Protein AF-A0A6H9JYS6-F1 (afdb_monomer)

Foldseek 3Di:
DPPPVVVVVVVVVVVPDPPDWDKDDPDDVQEDEMETADQGHEEAYEYAEHDQHAEYAEHYHHNYYYDAHQRYDAHYEEEAAAEEHYQEHEEEYAYEAEYEHAAEYYYAYAYEAEYEYAAEYYEHEHYCAEYEHAAEYEYAYAHLAEYEYNAYEYEAHAHHNAEYEYAAEYEYHYEHAAEYYHNNYEYYYHYDYLHEYEHAAEYEYAYEYAAEYEHENHEYEYAEAYCAEYEYAEEYYEHAEHAAEYYYAAEYYYAHDYLAEYEHQEYEYHAYHAAEYEHAAEHEYAHYYAHEYEYCEYYEHAEYAAEYENEVHEYEYAAEYCAEYEYCEEYEAHHYHVAEYEHNAYEYEHAYEHNAEYEECEYYEHEEHAAEYENEHEEYYYAYEYLAEYEYCEEYYEHAEHAAEYDNNNYEYEYEHEYAAEYEGAAEYEEHYEHAAEYEHNNYEYYEEYEYQHEYEYQEEYAYAYEYAAEYDHNNYEYEDAYEYCAEYEYAAEYYEAYEHAAEYDHNHAEYEEHYHYQAEYEGAAEYEYAEHYAAEYEYAAEYYYAYEYAHEYYHQEYEAHAAYNAEYEHAAEYYHEYEYAAEYYHQEYAYAYDYEAEYEYAEYAEEYEHQEYDYQEYAYEYEHQYYAHEHEYEEEYEHQYAEHQYYQYKYAHQWHAHNPDDPVQRIDGGMGHDRDD

Structure (mmCIF, N/CA/C/O backbone):
data_AF-A0A6H9JYS6-F1
#
_entry.id   AF-A0A6H9JYS6-F1
#
loop_
_atom_site.group_PDB
_atom_site.id
_atom_site.type_symbol
_atom_site.label_atom_id
_atom_site.label_alt_id
_atom_site.label_comp_id
_atom_site.label_asym_id
_atom_site.label_entity_id
_atom_site.label_seq_id
_atom_site.pdbx_PDB_ins_code
_atom_site.Cartn_x
_atom_site.Cartn_y
_atom_site.Cartn_z
_atom_site.occupancy
_atom_site.B_iso_or_equiv
_atom_site.auth_seq_id
_atom_site.auth_comp_id
_atom_site.auth_asym_id
_atom_site.auth_atom_id
_atom_site.pdbx_PDB_model_num
ATOM 1 N N . MET A 1 1 ? 73.577 42.933 -94.708 1.00 50.81 1 MET A N 1
ATOM 2 C CA . MET A 1 1 ? 72.671 42.455 -93.636 1.00 50.81 1 MET A CA 1
ATOM 3 C C . MET A 1 1 ? 71.214 42.881 -93.881 1.00 50.81 1 MET A C 1
ATOM 5 O O . MET A 1 1 ? 70.683 43.684 -93.134 1.00 50.81 1 MET A O 1
ATOM 9 N N . LYS A 1 2 ? 70.558 42.367 -94.936 1.00 46.91 2 LYS A N 1
ATOM 10 C CA . LYS A 1 2 ? 69.102 42.529 -95.194 1.00 46.91 2 LYS A CA 1
ATOM 11 C C . LYS A 1 2 ? 68.465 41.316 -95.919 1.00 46.91 2 LYS A C 1
ATOM 13 O O . LYS A 1 2 ? 67.337 41.405 -96.376 1.00 46.91 2 LYS A O 1
ATOM 18 N N . LYS A 1 3 ? 69.163 40.170 -96.018 1.00 47.25 3 LYS A N 1
ATOM 19 C CA . LYS A 1 3 ? 68.676 38.948 -96.708 1.00 47.25 3 LYS A CA 1
ATOM 20 C C . LYS A 1 3 ? 68.430 37.724 -95.805 1.00 47.25 3 LYS A C 1
ATOM 22 O O . LYS A 1 3 ? 67.915 36.733 -96.293 1.00 47.25 3 LYS A O 1
ATOM 27 N N . TYR A 1 4 ? 68.694 37.813 -94.497 1.00 49.75 4 TYR A N 1
ATOM 28 C CA . TYR A 1 4 ? 68.436 36.720 -93.536 1.00 49.75 4 TYR A CA 1
ATOM 29 C C . TYR A 1 4 ? 67.228 36.958 -92.609 1.00 49.75 4 TYR A C 1
ATOM 31 O O . TYR A 1 4 ? 66.861 36.078 -91.841 1.00 49.75 4 TYR A O 1
ATOM 39 N N . ILE A 1 5 ? 66.550 38.107 -92.720 1.00 50.44 5 ILE A N 1
ATOM 40 C CA . ILE A 1 5 ? 65.356 38.435 -91.911 1.00 50.44 5 ILE A CA 1
ATOM 41 C C . ILE A 1 5 ? 64.054 37.938 -92.581 1.00 50.44 5 ILE A C 1
ATOM 43 O O . ILE A 1 5 ? 63.041 37.732 -91.915 1.00 50.44 5 ILE A O 1
ATOM 47 N N . SER A 1 6 ? 64.090 37.637 -93.886 1.00 50.69 6 SER A N 1
ATOM 48 C CA . SER A 1 6 ? 62.914 37.160 -94.632 1.00 50.69 6 SER A CA 1
ATOM 49 C C . SER A 1 6 ? 62.641 35.659 -94.458 1.00 50.69 6 SER A C 1
ATOM 51 O O . SER A 1 6 ? 61.487 35.253 -94.502 1.00 50.69 6 SER A O 1
ATOM 53 N N . ILE A 1 7 ? 63.671 34.836 -94.217 1.00 52.47 7 ILE A N 1
ATOM 54 C CA . ILE A 1 7 ? 63.516 33.379 -94.029 1.00 52.47 7 ILE A CA 1
ATOM 55 C C . ILE A 1 7 ? 63.054 33.053 -92.603 1.00 52.47 7 ILE A C 1
ATOM 57 O O . ILE A 1 7 ? 62.229 32.167 -92.422 1.00 52.47 7 ILE A O 1
ATOM 61 N N . ILE A 1 8 ? 63.490 33.823 -91.601 1.00 54.28 8 ILE A N 1
ATOM 62 C CA . ILE A 1 8 ? 63.025 33.663 -90.213 1.00 54.28 8 ILE A CA 1
ATOM 63 C C . ILE A 1 8 ? 61.574 34.151 -90.064 1.00 54.28 8 ILE A C 1
ATOM 65 O O . ILE A 1 8 ? 60.792 33.518 -89.365 1.00 54.28 8 ILE A O 1
ATOM 69 N N . SER A 1 9 ? 61.163 35.188 -90.805 1.00 50.84 9 SER A N 1
ATOM 70 C CA . SER A 1 9 ? 59.754 35.617 -90.838 1.00 50.84 9 SER A CA 1
ATOM 71 C C . SER A 1 9 ? 58.848 34.630 -91.592 1.00 50.84 9 SER A C 1
ATOM 73 O O . SER A 1 9 ? 57.697 34.456 -91.209 1.00 50.84 9 SER A O 1
ATOM 75 N N . PHE A 1 10 ? 59.362 33.930 -92.614 1.00 51.03 10 PHE A N 1
ATOM 76 C CA . PHE A 1 10 ? 58.617 32.887 -93.336 1.00 51.03 10 PHE A CA 1
ATOM 77 C C . PHE A 1 10 ? 58.534 31.564 -92.548 1.00 51.03 10 PHE A C 1
ATOM 79 O O . PHE A 1 10 ? 57.506 30.893 -92.592 1.00 51.03 10 PHE A O 1
ATOM 86 N N . LEU A 1 11 ? 59.557 31.227 -91.747 1.00 47.62 11 LEU A N 1
ATOM 87 C CA . LEU A 1 11 ? 59.507 30.083 -90.822 1.00 47.62 11 LEU A CA 1
ATOM 88 C C . LEU A 1 11 ? 58.578 30.336 -89.622 1.00 47.62 11 LEU A C 1
ATOM 90 O O . LEU A 1 11 ? 57.941 29.405 -89.141 1.00 47.62 11 LEU A O 1
ATOM 94 N N . ILE A 1 12 ? 58.455 31.588 -89.166 1.00 51.59 12 ILE A N 1
ATOM 95 C CA . ILE A 1 12 ? 57.527 31.970 -88.087 1.00 51.59 12 ILE A CA 1
ATOM 96 C C . ILE A 1 12 ? 56.070 32.033 -88.588 1.00 51.59 12 ILE A C 1
ATOM 98 O O . ILE A 1 12 ? 55.153 31.801 -87.806 1.00 51.59 12 ILE A O 1
ATOM 102 N N . PHE A 1 13 ? 55.832 32.231 -89.891 1.00 43.84 13 PHE A N 1
ATOM 103 C CA . PHE A 1 13 ? 54.480 32.221 -90.472 1.00 43.84 13 PHE A CA 1
ATOM 104 C C . PHE A 1 13 ? 53.912 30.803 -90.704 1.00 43.84 13 PHE A C 1
ATOM 106 O O . PHE A 1 13 ? 52.699 30.631 -90.743 1.00 43.84 13 PHE A O 1
ATOM 113 N N . ILE A 1 14 ? 54.764 29.770 -90.781 1.00 46.31 14 ILE A N 1
ATOM 114 C CA . ILE A 1 14 ? 54.351 28.347 -90.831 1.00 46.31 14 ILE A CA 1
ATOM 115 C C . ILE A 1 14 ? 54.207 27.736 -89.418 1.00 46.31 14 ILE A C 1
ATOM 117 O O . ILE A 1 14 ? 53.664 26.647 -89.252 1.00 46.31 14 ILE A O 1
ATOM 121 N N . LEU A 1 15 ? 54.597 28.470 -88.372 1.00 44.47 15 LEU A N 1
ATOM 122 C CA . LEU A 1 15 ? 54.468 28.065 -86.966 1.00 44.47 15 LEU A CA 1
ATOM 123 C C . LEU A 1 15 ? 53.205 28.600 -86.267 1.00 44.47 15 LEU A C 1
ATOM 125 O O . LEU A 1 15 ? 53.052 28.426 -85.061 1.00 44.47 15 LEU A O 1
ATOM 129 N N . VAL A 1 16 ? 52.271 29.187 -87.022 1.00 44.81 16 VAL A N 1
ATOM 130 C CA . VAL A 1 16 ? 50.936 29.570 -86.534 1.00 44.81 16 VAL A CA 1
ATOM 131 C C . VAL A 1 16 ? 49.862 28.893 -87.389 1.00 44.81 16 VAL A C 1
ATOM 133 O O . VAL A 1 16 ? 49.011 29.526 -88.004 1.00 44.81 16 VAL A O 1
ATOM 136 N N . VAL A 1 17 ? 49.909 27.562 -87.434 1.00 40.28 17 VAL A N 1
ATOM 137 C CA . VAL A 1 17 ? 48.700 26.759 -87.648 1.00 40.28 17 VAL A CA 1
ATOM 138 C C . VAL A 1 17 ? 48.053 26.637 -86.267 1.00 40.28 17 VAL A C 1
ATOM 140 O O . VAL A 1 17 ? 48.768 26.293 -85.321 1.00 40.28 17 VAL A O 1
ATOM 143 N N . PRO A 1 18 ? 46.751 26.925 -86.080 1.00 35.94 18 PRO A N 1
ATOM 144 C CA . PRO A 1 18 ? 46.110 26.586 -84.818 1.00 35.94 18 PRO A CA 1
ATOM 145 C C . PRO A 1 18 ? 46.316 25.083 -84.616 1.00 35.94 18 PRO A C 1
ATOM 147 O O . PRO A 1 18 ? 45.937 24.303 -85.490 1.00 35.94 18 PRO A O 1
ATOM 150 N N . LEU A 1 19 ? 46.979 24.684 -83.522 1.00 38.91 19 LEU A N 1
ATOM 151 C CA . LEU A 1 19 ? 47.140 23.281 -83.133 1.00 38.91 19 LEU A CA 1
ATOM 152 C C . LEU A 1 19 ? 45.742 22.674 -82.950 1.00 38.91 19 LEU A C 1
ATOM 154 O O . LEU A 1 19 ? 45.169 22.673 -81.864 1.00 38.91 19 LEU A O 1
ATOM 158 N N . THR A 1 20 ? 45.175 22.196 -84.047 1.00 43.50 20 THR A N 1
ATOM 159 C CA . THR A 1 20 ? 44.013 21.326 -84.081 1.00 43.50 20 THR A CA 1
ATOM 160 C C . THR A 1 20 ? 44.522 19.918 -83.790 1.00 43.50 20 THR A C 1
ATOM 162 O O . THR A 1 20 ? 45.623 19.537 -84.191 1.00 43.50 20 THR A O 1
ATOM 165 N N . ALA A 1 21 ? 43.771 19.182 -82.980 1.00 52.31 21 ALA A N 1
ATOM 166 C CA . ALA A 1 21 ? 44.131 17.875 -82.448 1.00 52.31 21 ALA A CA 1
ATOM 167 C C . ALA A 1 21 ? 44.697 16.915 -83.518 1.00 52.31 21 ALA A C 1
ATOM 169 O O . ALA A 1 21 ? 43.967 16.451 -84.391 1.00 52.31 21 ALA A O 1
ATOM 170 N N . GLN A 1 22 ? 45.990 16.584 -83.432 1.00 72.44 22 GLN A N 1
ATOM 171 C CA . GLN A 1 22 ? 46.617 15.603 -84.320 1.00 72.44 22 GLN A CA 1
ATOM 172 C C . GLN A 1 22 ? 46.167 14.189 -83.927 1.00 72.44 22 GLN A C 1
ATOM 174 O O . GLN A 1 22 ? 46.343 13.765 -82.780 1.00 72.44 22 GLN A O 1
ATOM 179 N N . HIS A 1 23 ? 45.580 13.466 -84.880 1.00 82.38 23 HIS A N 1
ATOM 180 C CA . HIS A 1 23 ? 45.317 12.036 -84.773 1.00 82.38 23 HIS A CA 1
ATOM 181 C C . HIS A 1 23 ? 45.614 11.332 -86.103 1.00 82.38 23 HIS A C 1
ATOM 183 O O . HIS A 1 23 ? 45.525 11.932 -87.172 1.00 82.38 23 HIS A O 1
ATOM 189 N N . LEU A 1 24 ? 45.996 10.062 -86.017 1.00 86.56 24 LEU A N 1
ATOM 190 C CA . LEU A 1 24 ? 46.202 9.139 -87.123 1.00 86.56 24 LEU A CA 1
ATOM 191 C C . LEU A 1 24 ? 45.236 7.972 -86.937 1.00 86.56 24 LEU A C 1
ATOM 193 O O . LEU A 1 24 ? 45.451 7.115 -86.076 1.00 86.56 24 LEU A O 1
ATOM 197 N N . ASP A 1 25 ? 44.197 7.940 -87.765 1.00 87.44 25 ASP A N 1
ATOM 198 C CA . ASP A 1 25 ? 43.206 6.870 -87.760 1.00 87.44 25 ASP A CA 1
ATOM 199 C C . ASP A 1 25 ? 43.549 5.833 -88.834 1.00 87.44 25 ASP A C 1
ATOM 201 O O . ASP A 1 25 ? 43.381 6.048 -90.033 1.00 87.44 25 ASP A O 1
ATOM 205 N N . LEU A 1 26 ? 44.018 4.671 -88.387 1.00 86.88 26 LEU A N 1
ATOM 206 C CA . LEU A 1 26 ? 44.147 3.448 -89.176 1.00 86.88 26 LEU A CA 1
ATOM 207 C C . LEU A 1 26 ? 42.823 2.675 -89.090 1.00 86.88 26 LEU A C 1
ATOM 209 O O . LEU A 1 26 ? 42.749 1.596 -88.493 1.00 86.88 26 LEU A O 1
ATOM 213 N N . ALA A 1 27 ? 41.755 3.271 -89.624 1.00 84.75 27 ALA A N 1
ATOM 214 C CA . ALA A 1 27 ? 40.392 2.762 -89.501 1.00 84.75 27 ALA A CA 1
ATOM 215 C C . ALA A 1 27 ? 39.633 2.761 -90.838 1.00 84.75 27 ALA A C 1
ATOM 217 O O . ALA A 1 27 ? 39.730 3.699 -91.624 1.00 84.75 27 ALA A O 1
ATOM 218 N N . VAL A 1 28 ? 38.826 1.719 -91.072 1.00 85.00 28 VAL A N 1
ATOM 219 C CA . VAL A 1 28 ? 37.894 1.619 -92.210 1.00 85.00 28 VAL A CA 1
ATOM 220 C C . VAL A 1 28 ? 36.475 1.781 -91.676 1.00 85.00 28 VAL A C 1
ATOM 222 O O . VAL A 1 28 ? 36.059 1.029 -90.798 1.00 85.00 28 VAL A O 1
ATOM 225 N N . ASN A 1 29 ? 35.726 2.770 -92.173 1.00 86.00 29 ASN A N 1
ATOM 226 C CA . ASN A 1 29 ? 34.385 3.120 -91.673 1.00 86.00 29 ASN A CA 1
ATOM 227 C C . ASN A 1 29 ? 34.339 3.360 -90.147 1.00 86.00 29 ASN A C 1
ATOM 229 O O . ASN A 1 29 ? 33.364 3.007 -89.487 1.00 86.00 29 ASN A O 1
ATOM 233 N N . GLY A 1 30 ? 35.415 3.911 -89.574 1.00 82.56 30 GLY A N 1
ATOM 234 C CA . GLY A 1 30 ? 35.539 4.127 -88.130 1.00 82.56 30 GLY A CA 1
ATOM 235 C C . GLY A 1 30 ? 35.861 2.866 -87.320 1.00 82.56 30 GLY A C 1
ATOM 236 O O . GLY A 1 30 ? 35.904 2.950 -86.097 1.00 82.56 30 GLY A O 1
ATOM 237 N N . TYR A 1 31 ? 36.112 1.719 -87.964 1.00 91.44 31 TYR A N 1
ATOM 238 C CA . TYR A 1 31 ? 36.581 0.492 -87.317 1.00 91.44 31 TYR A CA 1
ATOM 239 C C . TYR A 1 31 ? 38.098 0.340 -87.474 1.00 91.44 31 TYR A C 1
ATOM 241 O O . TYR A 1 31 ? 38.575 0.181 -88.599 1.00 91.44 31 TYR A O 1
ATOM 249 N N . GLY A 1 32 ? 38.871 0.370 -86.384 1.00 91.44 32 GLY A N 1
ATOM 250 C CA . GLY A 1 32 ? 40.325 0.178 -86.470 1.00 91.44 32 GLY A CA 1
ATOM 251 C C . GLY A 1 32 ? 41.146 0.699 -85.290 1.00 91.44 32 GLY A C 1
ATOM 252 O O . GLY A 1 32 ? 40.720 0.615 -84.139 1.00 91.44 32 GLY A O 1
ATOM 253 N N . LEU A 1 33 ? 42.352 1.192 -85.578 1.00 91.88 33 LEU A N 1
ATOM 254 C CA . LEU A 1 33 ? 43.329 1.674 -84.596 1.00 91.88 33 LEU A CA 1
ATOM 255 C C . LEU A 1 33 ? 43.534 3.190 -84.748 1.00 91.88 33 LEU A C 1
ATOM 257 O O . LEU A 1 33 ? 43.836 3.648 -85.841 1.00 91.88 33 LEU A O 1
ATOM 261 N N . SER A 1 34 ? 43.409 3.963 -83.670 1.00 91.88 34 SER A N 1
ATOM 262 C CA . SER A 1 34 ? 43.662 5.411 -83.648 1.00 91.88 34 SER A CA 1
ATOM 263 C C . SER A 1 34 ? 44.826 5.757 -82.729 1.00 91.88 34 SER A C 1
ATOM 265 O O . SER A 1 34 ? 44.873 5.314 -81.577 1.00 91.88 34 SER A O 1
ATOM 267 N N . PHE A 1 35 ? 45.740 6.587 -83.228 1.00 90.75 35 PHE A N 1
ATOM 268 C CA . PHE A 1 35 ? 46.792 7.223 -82.442 1.00 90.75 35 PHE A CA 1
ATOM 269 C C . PHE A 1 35 ? 46.563 8.733 -82.396 1.00 90.75 35 PHE A C 1
ATOM 271 O O . PHE A 1 35 ? 46.633 9.398 -83.421 1.00 90.75 35 PHE A O 1
ATOM 278 N N . GLY A 1 36 ? 46.336 9.293 -81.211 1.00 85.50 36 GLY A N 1
ATOM 279 C CA . GLY A 1 36 ? 46.038 10.713 -81.015 1.00 85.50 36 GLY A CA 1
ATOM 280 C C . GLY A 1 36 ? 44.565 10.984 -80.705 1.00 85.50 36 GLY A C 1
ATOM 281 O O . GLY A 1 36 ? 43.792 10.080 -80.388 1.00 85.50 36 GLY A O 1
ATOM 282 N N . ASN A 1 37 ? 44.174 12.257 -80.721 1.00 87.50 37 ASN A N 1
ATOM 283 C CA . ASN A 1 37 ? 42.859 12.691 -80.246 1.00 87.50 37 ASN A CA 1
ATOM 284 C C . ASN A 1 37 ? 41.777 12.633 -81.349 1.00 87.50 37 ASN A C 1
ATOM 286 O O . ASN A 1 37 ? 41.295 13.668 -81.802 1.00 87.50 37 ASN A O 1
ATOM 290 N N . SER A 1 38 ? 41.415 11.418 -81.787 1.00 89.69 38 SER A N 1
ATOM 291 C CA . SER A 1 38 ? 40.244 11.186 -82.656 1.00 89.69 38 SER A CA 1
ATOM 292 C C . SER A 1 38 ? 38.941 11.366 -81.864 1.00 89.69 38 SER A C 1
ATOM 294 O O . SER A 1 38 ? 38.861 10.912 -80.714 1.00 89.69 38 SER A O 1
ATOM 296 N N . SER A 1 39 ? 37.945 12.037 -82.458 1.00 86.94 39 SER A N 1
ATOM 297 C CA . SER A 1 39 ? 36.649 12.332 -81.826 1.00 86.94 39 SER A CA 1
ATOM 298 C C . SER A 1 39 ? 35.696 11.133 -81.836 1.00 86.94 39 SER A C 1
ATOM 300 O O . SER A 1 39 ? 34.889 10.994 -80.912 1.00 86.94 39 SER A O 1
ATOM 302 N N . SER A 1 40 ? 35.806 10.233 -82.824 1.00 92.19 40 SER A N 1
ATOM 303 C CA . SER A 1 40 ? 35.004 9.012 -82.872 1.00 92.19 40 SER A CA 1
ATOM 304 C C . SER A 1 40 ? 35.728 7.810 -83.478 1.00 92.19 40 SER A C 1
ATOM 306 O O . SER A 1 40 ? 36.208 7.869 -84.605 1.00 92.19 40 SER A O 1
ATOM 308 N N . ILE A 1 41 ? 35.755 6.683 -82.754 1.00 93.25 41 ILE A N 1
ATOM 309 C CA . ILE A 1 41 ? 36.302 5.415 -83.260 1.00 93.25 41 ILE A CA 1
ATOM 310 C C . ILE A 1 41 ? 35.669 4.186 -82.596 1.00 93.25 41 ILE A C 1
ATOM 312 O O . ILE A 1 41 ? 35.339 4.181 -81.408 1.00 93.25 41 ILE A O 1
ATOM 316 N N . THR A 1 42 ? 35.545 3.104 -83.362 1.00 94.69 42 THR A N 1
ATOM 317 C CA . THR A 1 42 ? 35.278 1.750 -82.873 1.00 94.69 42 THR A CA 1
ATOM 318 C C . THR A 1 42 ? 36.529 0.877 -83.030 1.00 94.69 42 THR A C 1
ATOM 320 O O . THR A 1 42 ? 36.905 0.518 -84.137 1.00 94.69 42 THR A O 1
ATOM 323 N N . GLY A 1 43 ? 37.201 0.506 -81.944 1.00 92.69 43 GLY A N 1
ATOM 324 C CA . GLY A 1 43 ? 38.407 -0.324 -81.997 1.00 92.69 43 GLY A CA 1
ATOM 325 C C . GLY A 1 43 ? 39.397 0.014 -80.891 1.00 92.69 43 GLY A C 1
ATOM 326 O O . GLY A 1 43 ? 39.016 0.021 -79.725 1.00 92.69 43 GLY A O 1
ATOM 327 N N . VAL A 1 44 ? 40.664 0.251 -81.229 1.00 94.44 44 VAL A N 1
ATOM 328 C CA . VAL A 1 44 ? 41.729 0.566 -80.261 1.00 94.44 44 VAL A CA 1
ATOM 329 C C . VAL A 1 44 ? 42.140 2.027 -80.429 1.00 94.44 44 VAL A C 1
ATOM 331 O O . VAL A 1 44 ? 42.454 2.444 -81.536 1.00 94.44 44 VAL A O 1
ATOM 334 N N . ARG A 1 45 ? 42.166 2.814 -79.354 1.00 93.62 45 ARG A N 1
ATOM 335 C CA . ARG A 1 45 ? 42.583 4.222 -79.362 1.00 93.62 45 ARG A CA 1
ATOM 336 C C . ARG A 1 45 ? 43.653 4.460 -78.309 1.00 93.62 45 ARG A C 1
ATOM 338 O O . ARG A 1 45 ? 43.461 4.107 -77.150 1.00 93.62 45 ARG A O 1
ATOM 345 N N . ILE A 1 46 ? 44.766 5.065 -78.707 1.00 93.25 46 ILE A N 1
ATOM 346 C CA . ILE A 1 46 ? 45.855 5.473 -77.816 1.00 93.25 46 ILE A CA 1
ATOM 347 C C . ILE A 1 46 ? 46.066 6.971 -78.005 1.00 93.25 46 ILE A C 1
ATOM 349 O O . ILE A 1 46 ? 46.380 7.414 -79.106 1.00 93.25 46 ILE A O 1
ATOM 353 N N . ASN A 1 47 ? 45.908 7.764 -76.950 1.00 90.25 47 ASN A N 1
ATOM 354 C CA . ASN A 1 47 ? 46.035 9.217 -77.016 1.00 90.25 47 ASN A CA 1
ATOM 355 C C . ASN A 1 47 ? 46.860 9.776 -75.844 1.00 90.25 47 ASN A C 1
ATOM 357 O O . ASN A 1 47 ? 46.958 9.171 -74.774 1.00 90.25 47 ASN A O 1
ATOM 361 N N . TRP A 1 48 ? 47.449 10.958 -76.052 1.00 90.06 48 TRP A N 1
ATOM 362 C CA . TRP A 1 48 ? 48.112 11.701 -74.980 1.00 90.06 48 TRP A CA 1
ATOM 363 C C . TRP A 1 48 ? 47.095 12.348 -74.034 1.00 90.06 48 TRP A C 1
ATOM 365 O O . TRP A 1 48 ? 47.183 12.152 -72.831 1.00 90.06 48 TRP A O 1
ATOM 375 N N . SER A 1 49 ? 46.130 13.105 -74.558 1.00 90.88 49 SER A N 1
ATOM 376 C CA . SER A 1 49 ? 45.094 13.787 -73.777 1.00 90.88 49 SER A CA 1
ATOM 377 C C . SER A 1 49 ? 43.797 13.846 -74.584 1.00 90.88 49 SER A C 1
ATOM 379 O O . SER A 1 49 ? 43.824 14.223 -75.759 1.00 90.88 49 SER A O 1
ATOM 381 N N . ASP A 1 50 ? 42.682 13.478 -73.951 1.00 90.00 50 ASP A N 1
ATOM 382 C CA . ASP A 1 50 ? 41.346 13.555 -74.546 1.00 90.00 50 ASP A CA 1
ATOM 383 C C . ASP A 1 50 ? 40.836 14.989 -74.584 1.00 90.00 50 ASP A C 1
ATOM 385 O O . ASP A 1 50 ? 40.805 15.659 -73.549 1.00 90.00 50 ASP A O 1
ATOM 389 N N . ASN A 1 51 ? 40.372 15.424 -75.755 1.00 90.06 51 ASN A N 1
ATOM 390 C CA . ASN A 1 51 ? 39.786 16.739 -75.967 1.00 90.06 51 ASN A CA 1
ATOM 391 C C . ASN A 1 51 ? 38.659 16.701 -77.008 1.00 90.06 51 ASN A C 1
ATOM 393 O O . ASN A 1 51 ? 38.897 16.334 -78.154 1.00 90.06 51 ASN A O 1
ATOM 397 N N . GLN A 1 52 ? 37.453 17.133 -76.631 1.00 89.56 52 GLN A N 1
ATOM 398 C CA . GLN A 1 52 ? 36.261 17.127 -77.494 1.00 89.56 52 GLN A CA 1
ATOM 399 C C . GLN A 1 52 ? 35.966 15.758 -78.140 1.00 89.56 52 GLN A C 1
ATOM 401 O O . GLN A 1 52 ? 35.617 15.664 -79.315 1.00 89.56 52 GLN A O 1
ATOM 406 N N . VAL A 1 53 ? 36.133 14.677 -77.378 1.00 91.88 53 VAL A N 1
ATOM 407 C CA . VAL A 1 53 ? 35.751 13.328 -77.813 1.00 91.88 53 VAL A CA 1
ATOM 408 C C . VAL A 1 53 ? 34.223 13.205 -77.835 1.00 91.88 53 VAL A C 1
ATOM 410 O O . VAL A 1 53 ? 33.554 13.697 -76.930 1.00 91.88 53 VAL A O 1
ATOM 413 N N . GLU A 1 54 ? 33.672 12.521 -78.840 1.00 92.94 54 GLU A N 1
ATOM 414 C CA . GLU A 1 54 ? 32.233 12.253 -78.971 1.00 92.94 54 GLU A CA 1
ATOM 415 C C . GLU A 1 54 ? 31.901 10.790 -78.674 1.00 92.94 54 GLU A C 1
ATOM 417 O O . GLU A 1 54 ? 31.002 10.501 -77.891 1.00 92.94 54 GLU A O 1
ATOM 422 N N . LYS A 1 55 ? 32.606 9.825 -79.281 1.00 95.06 55 LYS A N 1
ATOM 423 C CA . LYS A 1 55 ? 32.239 8.410 -79.114 1.00 95.06 55 LYS A CA 1
ATOM 424 C C . LYS A 1 55 ? 33.380 7.440 -79.360 1.00 95.06 55 LYS A C 1
ATOM 426 O O . LYS A 1 55 ? 33.828 7.287 -80.492 1.00 95.06 55 LYS A O 1
ATOM 431 N N . VAL A 1 56 ? 33.753 6.666 -78.344 1.00 95.00 56 VAL A N 1
ATOM 432 C CA . VAL A 1 56 ? 34.764 5.607 -78.475 1.00 95.00 56 VAL A CA 1
ATOM 433 C C . VAL A 1 56 ? 34.213 4.271 -77.992 1.00 95.00 56 VAL A C 1
ATOM 435 O O . VAL A 1 56 ? 33.845 4.111 -76.826 1.00 95.00 56 VAL A O 1
ATOM 438 N N . THR A 1 57 ? 34.177 3.287 -78.892 1.00 95.12 57 THR A N 1
ATOM 439 C CA . THR A 1 57 ? 33.727 1.919 -78.597 1.00 95.12 57 THR A CA 1
ATOM 440 C C . THR A 1 57 ? 34.881 0.928 -78.758 1.00 95.12 57 THR A C 1
ATOM 442 O O . THR A 1 57 ? 35.372 0.752 -79.862 1.00 95.12 57 THR A O 1
ATOM 445 N N . GLY A 1 58 ? 35.315 0.249 -77.697 1.00 93.94 58 GLY A N 1
ATOM 446 C CA . GLY A 1 58 ? 36.446 -0.692 -77.747 1.00 93.94 58 GLY A CA 1
ATOM 447 C C . GLY A 1 58 ? 37.474 -0.436 -76.645 1.00 93.94 58 GLY A C 1
ATOM 448 O O . GLY A 1 58 ? 37.085 -0.299 -75.492 1.00 93.94 58 GLY A O 1
ATOM 449 N N . LEU A 1 59 ? 38.768 -0.407 -76.966 1.00 94.25 59 LEU A N 1
ATOM 450 C CA . LEU A 1 59 ? 39.856 -0.135 -76.018 1.00 94.25 59 LEU A CA 1
ATOM 451 C C . LEU A 1 59 ? 40.326 1.316 -76.166 1.00 94.25 59 LEU A C 1
ATOM 453 O O . LEU A 1 59 ? 40.734 1.706 -77.254 1.00 94.25 59 LEU A O 1
ATOM 457 N N . ASN A 1 60 ? 40.318 2.101 -75.088 1.00 94.38 60 ASN A N 1
ATOM 458 C CA . ASN A 1 60 ? 40.862 3.462 -75.068 1.00 94.38 60 ASN A CA 1
ATOM 459 C C . ASN A 1 60 ? 41.945 3.618 -73.991 1.00 94.38 60 ASN A C 1
ATOM 461 O O . ASN A 1 60 ? 41.686 3.352 -72.818 1.00 94.38 60 ASN A O 1
ATOM 465 N N . LEU A 1 61 ? 43.131 4.077 -74.386 1.00 94.19 61 LEU A N 1
ATOM 466 C CA . LEU A 1 61 ? 44.270 4.381 -73.523 1.00 94.19 61 LEU A CA 1
ATOM 467 C C . LEU A 1 61 ? 44.587 5.882 -73.595 1.00 94.19 61 LEU A C 1
ATOM 469 O O . LEU A 1 61 ? 45.019 6.367 -74.639 1.00 94.19 61 LEU A O 1
ATOM 473 N N . THR A 1 62 ? 44.416 6.590 -72.479 1.00 92.81 62 THR A N 1
ATOM 474 C CA . THR A 1 62 ? 44.706 8.027 -72.327 1.00 92.81 62 THR A CA 1
ATOM 475 C C . THR A 1 62 ? 45.888 8.197 -71.373 1.00 92.81 62 THR A C 1
ATOM 477 O O . THR A 1 62 ? 45.811 7.806 -70.205 1.00 92.81 62 THR A O 1
ATOM 480 N N . LEU A 1 63 ? 47.003 8.744 -71.862 1.00 91.19 63 LEU A N 1
ATOM 481 C CA . LEU A 1 63 ? 48.276 8.772 -71.125 1.00 91.19 63 LEU A CA 1
ATOM 482 C C . LEU A 1 63 ? 48.413 9.952 -70.148 1.00 91.19 63 LEU A C 1
ATOM 484 O O . LEU A 1 63 ? 49.170 9.867 -69.185 1.00 91.19 63 LEU A O 1
ATOM 488 N N . TRP A 1 64 ? 47.697 11.050 -70.366 1.00 91.56 64 TRP A N 1
ATOM 489 C CA . TRP A 1 64 ? 47.805 12.275 -69.575 1.00 91.56 64 TRP A CA 1
ATOM 490 C C . TRP A 1 64 ? 46.433 12.805 -69.145 1.00 91.56 64 TRP A C 1
ATOM 492 O O . TRP A 1 64 ? 45.401 12.165 -69.323 1.00 91.56 64 TRP A O 1
ATOM 502 N N . ARG A 1 65 ? 46.418 13.977 -68.504 1.00 88.69 65 ARG A N 1
ATOM 503 C CA . ARG A 1 65 ? 45.201 14.629 -68.017 1.00 88.69 65 ARG A CA 1
ATOM 504 C C . ARG A 1 65 ? 44.265 14.981 -69.190 1.00 88.69 65 ARG A C 1
ATOM 506 O O . ARG A 1 65 ? 44.711 15.718 -70.072 1.00 88.69 65 ARG A O 1
ATOM 513 N N . PRO A 1 66 ? 42.996 14.529 -69.194 1.00 88.31 66 PRO A N 1
ATOM 514 C CA . PRO A 1 66 ? 42.009 14.935 -70.197 1.00 88.31 66 PRO A CA 1
ATOM 515 C C . PRO A 1 66 ? 41.558 16.393 -69.988 1.00 88.31 66 PRO A C 1
ATOM 517 O O . PRO A 1 66 ? 41.603 16.914 -68.866 1.00 88.31 66 PRO A O 1
ATOM 520 N N . THR A 1 67 ? 41.109 17.053 -71.057 1.00 88.94 67 THR A N 1
ATOM 521 C CA . THR A 1 67 ? 40.314 18.292 -70.975 1.00 88.94 67 THR A CA 1
ATOM 522 C C . THR A 1 67 ? 38.828 17.949 -70.774 1.00 88.94 67 THR A C 1
ATOM 524 O O . THR A 1 67 ? 38.482 16.791 -70.542 1.00 88.94 67 THR A O 1
ATOM 527 N N . ARG A 1 68 ? 37.928 18.944 -70.796 1.00 87.12 68 ARG A N 1
ATOM 528 C CA . ARG A 1 68 ? 36.482 18.686 -70.687 1.00 87.12 68 ARG A CA 1
ATOM 529 C C . ARG A 1 68 ? 35.939 18.058 -71.971 1.00 87.12 68 ARG A C 1
ATOM 531 O O . ARG A 1 68 ? 36.132 18.605 -73.054 1.00 87.12 68 ARG A O 1
ATOM 538 N N . ASN A 1 69 ? 35.199 16.967 -71.823 1.00 90.62 69 ASN A N 1
ATOM 539 C CA . ASN A 1 69 ? 34.610 16.166 -72.891 1.00 90.62 69 ASN A CA 1
ATOM 540 C C . ASN A 1 69 ? 33.103 15.951 -72.621 1.00 90.62 69 ASN A C 1
ATOM 542 O O . ASN A 1 69 ? 32.688 14.849 -72.252 1.00 90.62 69 ASN A O 1
ATOM 546 N N . PRO A 1 70 ? 32.267 16.997 -72.786 1.00 90.06 70 PRO A N 1
ATOM 547 C CA . PRO A 1 70 ? 30.856 16.969 -72.384 1.00 90.06 70 PRO A CA 1
ATOM 548 C C . PRO A 1 70 ? 29.985 16.013 -73.208 1.00 90.06 70 PRO A C 1
ATOM 550 O O . PRO A 1 70 ? 28.921 15.622 -72.732 1.00 90.06 70 PRO A O 1
ATOM 553 N N . ASP A 1 71 ? 30.437 15.634 -74.406 1.00 93.56 71 ASP A N 1
ATOM 554 C CA . ASP A 1 71 ? 29.705 14.776 -75.342 1.00 93.56 71 ASP A CA 1
ATOM 555 C C . ASP A 1 71 ? 30.261 13.346 -75.419 1.00 93.56 71 ASP A C 1
ATOM 557 O O . ASP A 1 71 ? 29.657 12.497 -76.069 1.00 93.56 71 ASP A O 1
ATOM 561 N N . ALA A 1 72 ? 31.373 13.042 -74.734 1.00 94.75 72 ALA A N 1
ATOM 562 C CA . ALA A 1 72 ? 32.071 11.770 -74.907 1.00 94.75 72 ALA A CA 1
ATOM 563 C C . ALA A 1 72 ? 31.287 10.567 -74.365 1.00 94.75 72 ALA A C 1
ATOM 565 O O . ALA A 1 72 ? 31.048 10.439 -73.162 1.00 94.75 72 ALA A O 1
ATOM 566 N N . GLU A 1 73 ? 30.978 9.619 -75.243 1.00 96.25 73 GLU A N 1
ATOM 567 C CA . GLU A 1 73 ? 30.414 8.318 -74.904 1.00 96.25 73 GLU A CA 1
ATOM 568 C C . GLU A 1 73 ? 31.445 7.197 -75.067 1.00 96.25 73 GLU A C 1
ATOM 570 O O . GLU A 1 73 ? 31.887 6.846 -76.163 1.00 96.25 73 GLU A O 1
ATOM 575 N N . TYR A 1 74 ? 31.782 6.573 -73.947 1.00 95.50 74 TYR A N 1
ATOM 576 C CA . TYR A 1 74 ? 32.758 5.501 -73.837 1.00 95.50 74 TYR A CA 1
ATOM 577 C C . TYR A 1 74 ? 32.043 4.156 -73.608 1.00 95.50 74 TYR A C 1
ATOM 579 O O . TYR A 1 74 ? 31.451 3.938 -72.553 1.00 95.50 74 TYR A O 1
ATOM 587 N N . LYS A 1 75 ? 32.092 3.222 -74.574 1.00 96.56 75 LYS A N 1
ATOM 588 C CA . LYS A 1 75 ? 31.677 1.808 -74.414 1.00 96.56 75 LYS A CA 1
ATOM 589 C C . LYS A 1 75 ? 32.801 0.758 -74.629 1.00 96.56 75 LYS A C 1
ATOM 591 O O . LYS A 1 75 ? 33.176 0.498 -75.769 1.00 96.56 75 LYS A O 1
ATOM 596 N N . GLY A 1 76 ? 33.289 0.077 -73.583 1.00 94.19 76 GLY A N 1
ATOM 597 C CA . GLY A 1 76 ? 34.406 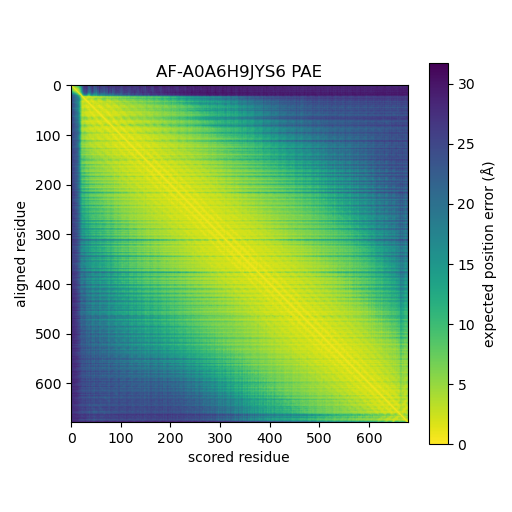-0.887 -73.688 1.00 94.19 76 GLY A CA 1
ATOM 598 C C . GLY A 1 76 ? 35.414 -0.880 -72.522 1.00 94.19 76 GLY A C 1
ATOM 599 O O . GLY A 1 76 ? 34.997 -0.831 -71.368 1.00 94.19 76 GLY A O 1
ATOM 600 N N . LEU A 1 77 ? 36.716 -0.995 -72.811 1.00 94.94 77 LEU A N 1
ATOM 601 C CA . LEU A 1 77 ? 37.826 -1.005 -71.843 1.00 94.94 77 LEU A CA 1
ATOM 602 C C . LEU A 1 77 ? 38.577 0.339 -71.854 1.00 94.94 77 LEU A C 1
ATOM 604 O O . LEU A 1 77 ? 39.111 0.737 -72.887 1.00 94.94 77 LEU A O 1
ATOM 608 N N . TYR A 1 78 ? 38.672 1.001 -70.700 1.00 92.12 78 TYR A N 1
ATOM 609 C CA . TYR A 1 78 ? 39.240 2.344 -70.538 1.00 92.12 78 TYR A CA 1
ATOM 610 C C . TYR A 1 78 ? 40.425 2.342 -69.583 1.00 92.12 78 TYR A C 1
ATOM 612 O O . TYR A 1 78 ? 40.284 1.999 -68.413 1.00 92.12 78 TYR A O 1
ATOM 620 N N . LEU A 1 79 ? 41.586 2.762 -70.068 1.00 92.31 79 LEU A N 1
ATOM 621 C CA . LEU A 1 79 ? 42.810 2.893 -69.292 1.00 92.31 79 LEU A CA 1
ATOM 622 C C . LEU A 1 79 ? 43.224 4.369 -69.294 1.00 92.31 79 LEU A C 1
ATOM 624 O O . LEU A 1 79 ? 43.810 4.855 -70.256 1.00 92.31 79 LEU A O 1
ATOM 628 N N . GLY A 1 80 ? 42.884 5.103 -68.237 1.00 88.38 80 GLY A N 1
ATOM 629 C CA . GLY A 1 80 ? 43.250 6.515 -68.087 1.00 88.38 80 GLY A CA 1
ATOM 630 C C . GLY A 1 80 ? 44.382 6.666 -67.081 1.00 88.38 80 GLY A C 1
ATOM 631 O O . GLY A 1 80 ? 44.121 6.674 -65.880 1.00 88.38 80 GLY A O 1
ATOM 632 N N . LEU A 1 81 ? 45.634 6.799 -67.532 1.00 88.56 81 LEU A N 1
ATOM 633 C CA . LEU A 1 81 ? 46.793 6.844 -66.628 1.00 88.56 81 LEU A CA 1
ATOM 634 C C . LEU A 1 81 ? 46.635 7.939 -65.562 1.00 88.56 81 LEU A C 1
ATOM 636 O O . LEU A 1 81 ? 46.894 7.696 -64.386 1.00 88.56 81 LEU A O 1
ATOM 640 N N . VAL A 1 82 ? 46.132 9.110 -65.969 1.00 88.94 82 VAL A N 1
ATOM 641 C CA . VAL A 1 82 ? 45.735 10.187 -65.055 1.00 88.94 82 VAL A CA 1
ATOM 642 C C . VAL A 1 82 ? 44.235 10.123 -64.777 1.00 88.94 82 VAL A C 1
ATOM 644 O O . VAL A 1 82 ? 43.843 9.909 -63.641 1.00 88.94 82 VAL A O 1
ATOM 647 N N . GLY A 1 83 ? 43.360 10.264 -65.770 1.00 90.62 83 GLY A N 1
ATOM 648 C CA . GLY A 1 83 ? 41.918 10.222 -65.517 1.00 90.62 83 GLY A CA 1
ATOM 649 C C . GLY A 1 83 ? 41.077 10.214 -66.782 1.00 90.62 83 GLY A C 1
ATOM 650 O O . GLY A 1 83 ? 41.615 10.228 -67.888 1.00 90.62 83 GLY A O 1
ATOM 651 N N . THR A 1 84 ? 39.759 10.195 -66.610 1.00 92.38 84 THR A N 1
ATOM 652 C CA . THR A 1 84 ? 38.787 10.190 -67.710 1.00 92.38 84 THR A CA 1
ATOM 653 C C . THR A 1 84 ? 37.662 11.179 -67.416 1.00 92.38 84 THR A C 1
ATOM 655 O O . THR A 1 84 ? 37.059 11.123 -66.347 1.00 92.38 84 THR A O 1
ATOM 658 N N . ASP A 1 85 ? 37.384 12.067 -68.368 1.00 93.62 85 ASP A N 1
ATOM 659 C CA . ASP A 1 85 ? 36.238 12.984 -68.361 1.00 93.62 85 ASP A CA 1
ATOM 660 C C . ASP A 1 85 ? 35.311 12.584 -69.515 1.00 93.62 85 ASP A C 1
ATOM 662 O O . ASP A 1 85 ? 35.804 12.339 -70.622 1.00 93.62 85 ASP A O 1
ATOM 666 N N . ALA A 1 86 ? 34.011 12.424 -69.259 1.00 94.19 86 ALA A N 1
ATOM 667 C CA . ALA A 1 86 ? 33.074 11.962 -70.282 1.00 94.19 86 ALA A CA 1
ATOM 668 C C . ALA A 1 86 ? 31.620 12.376 -70.040 1.00 94.19 86 ALA A C 1
ATOM 670 O O . ALA A 1 86 ? 31.229 12.725 -68.934 1.00 94.19 86 ALA A O 1
ATOM 671 N N . LYS A 1 87 ? 30.761 12.209 -71.044 1.00 96.19 87 LYS A N 1
ATOM 672 C CA . LYS A 1 87 ? 29.312 12.180 -70.833 1.00 96.19 87 LYS A CA 1
ATOM 673 C C . LYS A 1 87 ? 28.878 10.883 -70.164 1.00 96.19 87 LYS A C 1
ATOM 675 O O . LYS A 1 87 ? 28.200 10.900 -69.142 1.00 96.19 87 LYS A O 1
ATOM 680 N N . LYS A 1 88 ? 29.288 9.746 -70.732 1.00 97.19 88 LYS A N 1
ATOM 681 C CA . LYS A 1 88 ? 28.824 8.415 -70.321 1.00 97.19 88 LYS A CA 1
ATOM 682 C C . LYS A 1 88 ? 29.917 7.369 -70.461 1.00 97.19 88 LYS A C 1
ATOM 684 O O . LYS A 1 88 ? 30.591 7.316 -71.486 1.00 97.19 88 LYS A O 1
ATOM 689 N N . ILE A 1 89 ? 30.041 6.486 -69.472 1.00 96.69 89 ILE A N 1
ATOM 690 C CA . ILE A 1 89 ? 30.991 5.365 -69.490 1.00 96.69 89 ILE A CA 1
ATOM 691 C C . ILE A 1 89 ? 30.246 4.051 -69.248 1.00 96.69 89 ILE A C 1
ATOM 693 O O . ILE A 1 89 ? 29.556 3.884 -68.244 1.00 96.69 89 ILE A O 1
ATOM 697 N N . LYS A 1 90 ? 30.412 3.082 -70.154 1.00 97.38 90 LYS A N 1
ATOM 698 C CA . LYS A 1 90 ? 29.862 1.727 -70.052 1.00 97.38 90 LYS A CA 1
ATOM 699 C C . LYS A 1 90 ? 30.931 0.668 -70.330 1.00 97.38 90 LYS A C 1
ATOM 701 O O . LYS A 1 90 ? 31.302 0.453 -71.481 1.00 97.38 90 LYS A O 1
ATOM 706 N N . GLY A 1 91 ? 31.369 -0.059 -69.308 1.00 95.12 91 GLY A N 1
ATOM 707 C CA . GLY A 1 91 ? 32.322 -1.159 -69.454 1.00 95.12 91 GLY A CA 1
ATOM 708 C C . GLY A 1 91 ? 33.310 -1.249 -68.297 1.00 95.12 91 GLY A C 1
ATOM 709 O O . GLY A 1 91 ? 32.912 -1.130 -67.144 1.00 95.12 91 GLY A O 1
ATOM 710 N N . ILE A 1 92 ? 34.581 -1.505 -68.597 1.00 96.69 92 ILE A N 1
ATOM 711 C CA . ILE A 1 92 ? 35.640 -1.657 -67.592 1.00 96.69 92 ILE A CA 1
ATOM 712 C C . ILE A 1 92 ? 36.539 -0.427 -67.649 1.00 96.69 92 ILE A C 1
ATOM 714 O O . ILE A 1 92 ? 37.009 -0.082 -68.729 1.00 96.69 92 ILE A O 1
ATOM 718 N N . SER A 1 93 ? 36.814 0.225 -66.520 1.00 94.31 93 SER A N 1
ATOM 719 C CA . SER A 1 93 ? 37.749 1.355 -66.475 1.00 94.31 93 SER A CA 1
ATOM 720 C C . SER A 1 93 ? 38.761 1.235 -65.342 1.00 94.31 93 SER A C 1
ATOM 722 O O . SER A 1 93 ? 38.381 0.968 -64.201 1.00 94.31 93 SER A O 1
ATOM 724 N N . VAL A 1 94 ? 40.025 1.522 -65.640 1.00 94.88 94 VAL A N 1
ATOM 725 C CA . VAL A 1 94 ? 41.114 1.619 -64.665 1.00 94.88 94 VAL A CA 1
ATOM 726 C C . VAL A 1 94 ? 41.780 2.983 -64.818 1.00 94.88 94 VAL A C 1
ATOM 728 O O . VAL A 1 94 ? 42.282 3.301 -65.899 1.00 94.88 94 VAL A O 1
ATOM 731 N N . THR A 1 95 ? 41.778 3.798 -63.759 1.00 92.81 95 THR A N 1
ATOM 732 C CA . THR A 1 95 ? 42.357 5.154 -63.801 1.00 92.81 95 THR A CA 1
ATOM 733 C C . THR A 1 95 ? 43.225 5.496 -62.595 1.00 92.81 95 THR A C 1
ATOM 735 O O . THR A 1 95 ? 42.841 5.187 -61.466 1.00 92.81 95 THR A O 1
ATOM 738 N N . GLY A 1 96 ? 44.339 6.206 -62.805 1.00 88.62 96 GLY A N 1
ATOM 739 C CA . GLY A 1 96 ? 45.276 6.563 -61.729 1.00 88.62 96 GLY A CA 1
ATOM 740 C C . GLY A 1 96 ? 44.768 7.634 -60.754 1.00 88.62 96 GLY A C 1
ATOM 741 O O . GLY A 1 96 ? 44.992 7.514 -59.556 1.00 88.62 96 GLY A O 1
ATOM 742 N N . VAL A 1 97 ? 44.053 8.655 -61.233 1.00 89.69 97 VAL A N 1
ATOM 743 C CA . VAL A 1 97 ? 43.475 9.736 -60.410 1.00 89.69 97 VAL A CA 1
ATOM 744 C C . VAL A 1 97 ? 41.967 9.581 -60.313 1.00 89.69 97 VAL A C 1
ATOM 746 O O . VAL A 1 97 ? 41.455 9.436 -59.212 1.00 89.69 97 VAL A O 1
ATOM 749 N N . GLY A 1 98 ? 41.230 9.572 -61.420 1.00 93.31 98 GLY A N 1
ATOM 750 C CA . GLY A 1 98 ? 39.785 9.413 -61.305 1.00 93.31 98 GLY A CA 1
ATOM 751 C C . GLY A 1 98 ? 38.987 9.560 -62.582 1.00 93.31 98 GLY A C 1
ATOM 752 O O . GLY A 1 98 ? 39.518 9.843 -63.657 1.00 93.31 98 GLY A O 1
ATOM 753 N N . ILE A 1 99 ? 37.685 9.370 -62.414 1.00 94.62 99 ILE A N 1
ATOM 754 C CA . ILE A 1 99 ? 36.677 9.428 -63.467 1.00 94.62 99 ILE A CA 1
ATOM 755 C C . ILE A 1 99 ? 35.637 10.480 -63.089 1.00 94.62 99 ILE A C 1
ATOM 757 O O . ILE A 1 99 ? 35.146 10.478 -61.959 1.00 94.62 99 ILE A O 1
ATOM 761 N N . ALA A 1 100 ? 35.280 11.338 -64.040 1.00 94.31 100 ALA A N 1
ATOM 762 C CA . ALA A 1 100 ? 34.191 12.297 -63.920 1.00 94.31 100 ALA A CA 1
ATOM 763 C C . ALA A 1 100 ? 33.247 12.169 -65.121 1.00 94.31 100 ALA A C 1
ATOM 765 O O . ALA A 1 100 ? 33.705 12.167 -66.266 1.00 94.31 100 ALA A O 1
ATOM 766 N N . THR A 1 101 ? 31.939 12.057 -64.869 1.00 95.31 101 THR A N 1
ATOM 767 C CA . THR A 1 101 ? 30.932 12.026 -65.936 1.00 95.31 101 THR A CA 1
ATOM 768 C C . THR A 1 101 ? 29.736 12.938 -65.701 1.00 95.31 101 THR A C 1
ATOM 770 O O . THR A 1 101 ? 29.219 12.977 -64.587 1.00 95.31 101 THR A O 1
ATOM 773 N N . SER A 1 102 ? 29.220 13.567 -66.760 1.00 94.56 102 SER A N 1
ATOM 774 C CA . SER A 1 102 ? 27.983 14.369 -66.700 1.00 94.56 102 SER A CA 1
ATOM 775 C C . SER A 1 102 ? 26.686 13.540 -66.746 1.00 94.56 102 SER A C 1
ATOM 777 O O . SER A 1 102 ? 25.604 14.056 -66.474 1.00 94.56 102 SER A O 1
ATOM 779 N N . GLU A 1 103 ? 26.758 12.246 -67.077 1.00 96.06 103 GLU A N 1
ATOM 780 C CA . GLU A 1 103 ? 25.627 11.317 -67.008 1.00 96.06 103 GLU A CA 1
ATOM 781 C C . GLU A 1 103 ? 25.999 10.020 -66.278 1.00 96.06 103 GLU A C 1
ATOM 783 O O . GLU A 1 103 ? 26.296 10.057 -65.088 1.00 96.06 103 GLU A O 1
ATOM 788 N N . ASP A 1 104 ? 25.932 8.861 -66.943 1.00 96.88 104 ASP A N 1
ATOM 789 C CA . ASP A 1 104 ? 25.983 7.552 -66.295 1.00 96.88 104 ASP A CA 1
ATOM 790 C C . ASP A 1 104 ? 27.370 6.898 -66.345 1.00 96.88 104 ASP A C 1
ATOM 792 O O . ASP A 1 104 ? 28.064 6.909 -67.367 1.00 96.88 104 ASP A O 1
ATOM 796 N N . ILE A 1 105 ? 27.681 6.174 -65.275 1.00 97.38 105 ILE A N 1
ATOM 797 C CA . ILE A 1 105 ? 28.781 5.216 -65.179 1.00 97.38 105 ILE A CA 1
ATOM 798 C C . ILE A 1 105 ? 28.180 3.826 -64.969 1.00 97.38 105 ILE A C 1
ATOM 800 O O . ILE A 1 105 ? 27.313 3.625 -64.115 1.00 97.38 105 ILE A O 1
ATOM 804 N N . SER A 1 106 ? 28.577 2.842 -65.775 1.00 97.38 106 SER A N 1
ATOM 805 C CA . SER A 1 106 ? 28.051 1.477 -65.680 1.00 97.38 106 SER A CA 1
ATOM 806 C C . SER A 1 106 ? 29.088 0.404 -66.007 1.00 97.38 106 SER A C 1
ATOM 808 O O . SER A 1 106 ? 29.568 0.341 -67.138 1.00 97.38 106 SER A O 1
ATOM 810 N N . GLY A 1 107 ? 29.341 -0.520 -65.079 1.00 96.81 107 GLY A N 1
ATOM 811 C CA . GLY A 1 107 ? 30.233 -1.662 -65.294 1.00 96.81 107 GLY A CA 1
ATOM 812 C C . GLY A 1 107 ? 31.184 -1.929 -64.128 1.00 96.81 107 GLY A C 1
ATOM 813 O O . GLY A 1 107 ? 30.724 -2.113 -63.004 1.00 96.81 107 GLY A O 1
ATOM 814 N N . VAL A 1 108 ? 32.487 -2.041 -64.404 1.00 97.69 108 VAL A N 1
ATOM 815 C CA . VAL A 1 108 ? 33.528 -2.337 -63.401 1.00 97.69 108 VAL A CA 1
ATOM 816 C C . VAL A 1 108 ? 34.581 -1.234 -63.417 1.00 97.69 108 VAL A C 1
ATOM 818 O O . VAL A 1 108 ? 35.266 -1.042 -64.419 1.00 97.69 108 VAL A O 1
ATOM 821 N N . HIS A 1 109 ? 34.731 -0.521 -62.307 1.00 96.62 109 HIS A N 1
ATOM 822 C CA . HIS A 1 109 ? 35.529 0.699 -62.241 1.00 96.62 109 HIS A CA 1
ATOM 823 C C . HIS A 1 109 ? 36.533 0.623 -61.088 1.00 96.62 109 HIS A C 1
ATOM 825 O O . HIS A 1 109 ? 36.146 0.401 -59.943 1.00 96.62 109 HIS A O 1
ATOM 831 N N . ILE A 1 110 ? 37.819 0.815 -61.390 1.00 95.69 110 ILE A N 1
ATOM 832 C CA . ILE A 1 110 ? 38.912 0.903 -60.413 1.00 95.69 110 ILE A CA 1
ATOM 833 C C . ILE A 1 110 ? 39.592 2.261 -60.588 1.00 95.69 110 ILE A C 1
ATOM 835 O O . ILE A 1 110 ? 40.123 2.569 -61.655 1.00 95.69 110 ILE A O 1
ATOM 839 N N . THR A 1 111 ? 39.571 3.086 -59.545 1.00 94.25 111 THR A N 1
ATOM 840 C CA . THR A 1 111 ? 40.077 4.463 -59.581 1.00 94.25 111 THR A CA 1
ATOM 841 C C . THR A 1 111 ? 40.987 4.751 -58.386 1.00 94.25 111 THR A C 1
ATOM 843 O O . THR A 1 111 ? 40.810 4.175 -57.311 1.00 94.25 111 THR A O 1
ATOM 846 N N . GLY A 1 112 ? 41.967 5.643 -58.562 1.00 90.62 112 GLY A N 1
ATOM 847 C CA . GLY A 1 112 ? 42.787 6.151 -57.461 1.00 90.62 112 GLY A CA 1
ATOM 848 C C . GLY A 1 112 ? 41.996 7.064 -56.525 1.00 90.62 112 GLY A C 1
ATOM 849 O O . GLY A 1 112 ? 41.405 6.601 -55.561 1.00 90.62 112 GLY A O 1
ATOM 850 N N . LEU A 1 113 ? 41.962 8.370 -56.782 1.00 90.19 113 LEU A N 1
ATOM 851 C CA . LEU A 1 113 ? 41.300 9.344 -55.905 1.00 90.19 113 LEU A CA 1
ATOM 852 C C . LEU A 1 113 ? 39.769 9.284 -55.942 1.00 90.19 113 LEU A C 1
ATOM 854 O O . LEU A 1 113 ? 39.147 9.461 -54.896 1.00 90.19 113 LEU A O 1
ATOM 858 N N . GLY A 1 114 ? 39.132 9.074 -57.097 1.00 93.44 114 GLY A N 1
ATOM 859 C CA . GLY A 1 114 ? 37.670 9.040 -57.090 1.00 93.44 114 GLY A CA 1
ATOM 860 C C . GLY A 1 114 ? 36.931 8.772 -58.392 1.00 93.44 114 GLY A C 1
ATOM 861 O O . GLY A 1 114 ? 37.475 8.824 -59.494 1.00 93.44 114 GLY A O 1
ATOM 862 N N . LEU A 1 115 ? 35.640 8.513 -58.208 1.00 95.69 115 LEU A N 1
ATOM 863 C CA . LEU A 1 115 ? 34.639 8.220 -59.222 1.00 95.69 115 LEU A CA 1
ATOM 864 C C . LEU A 1 115 ? 33.451 9.167 -59.015 1.00 95.69 115 LEU A C 1
ATOM 866 O O . LEU A 1 115 ? 32.813 9.105 -57.965 1.00 95.69 115 LEU A O 1
ATOM 870 N N . SER A 1 116 ? 33.152 10.031 -59.985 1.00 95.50 116 SER A N 1
ATOM 871 C CA . SER A 1 116 ? 32.063 11.013 -59.896 1.00 95.50 116 SER A CA 1
ATOM 872 C C . SER A 1 116 ? 31.134 10.963 -61.105 1.00 95.50 116 SER A C 1
ATOM 874 O O . SER A 1 116 ? 31.603 10.938 -62.239 1.00 95.50 116 SER A O 1
ATOM 876 N N . SER A 1 117 ? 29.824 11.008 -60.863 1.00 96.12 117 SER A N 1
ATOM 877 C CA . SER A 1 117 ? 28.771 11.035 -61.882 1.00 96.12 117 SER A CA 1
ATOM 878 C C . SER A 1 117 ? 27.650 12.002 -61.490 1.00 96.12 117 SER A C 1
ATOM 880 O O . SER A 1 117 ? 27.117 11.917 -60.383 1.00 96.12 117 SER A O 1
ATOM 882 N N . ASP A 1 118 ? 27.244 12.873 -62.414 1.00 95.88 118 ASP A N 1
ATOM 883 C CA . ASP A 1 118 ? 26.107 13.791 -62.225 1.00 95.88 118 ASP A CA 1
ATOM 884 C C . ASP A 1 118 ? 24.737 13.083 -62.369 1.00 95.88 118 ASP A C 1
ATOM 886 O O . ASP A 1 118 ? 23.689 13.708 -62.212 1.00 95.88 118 ASP A O 1
ATOM 890 N N . LYS A 1 119 ? 24.717 11.768 -62.645 1.00 95.94 119 LYS A N 1
ATOM 891 C CA . LYS A 1 119 ? 23.508 10.929 -62.625 1.00 95.94 119 LYS A CA 1
ATOM 892 C C . LYS A 1 119 ? 23.738 9.634 -61.844 1.00 95.94 119 LYS A C 1
ATOM 894 O O . LYS A 1 119 ? 23.689 9.633 -60.612 1.00 95.94 119 LYS A O 1
ATOM 899 N N . ASN A 1 120 ? 23.930 8.514 -62.547 1.00 97.25 120 ASN A N 1
ATOM 900 C CA . ASN A 1 120 ? 23.886 7.177 -61.967 1.00 97.25 120 ASN A CA 1
ATOM 901 C C . ASN A 1 120 ? 25.232 6.454 -62.057 1.00 97.25 120 ASN A C 1
ATOM 903 O O . ASN A 1 120 ? 25.825 6.362 -63.130 1.00 97.25 120 ASN A O 1
ATOM 907 N N . ILE A 1 121 ? 25.632 5.807 -60.963 1.00 97.81 121 ILE A N 1
ATOM 908 C CA . ILE A 1 121 ? 26.735 4.843 -60.921 1.00 97.81 121 ILE A CA 1
ATOM 909 C C . ILE A 1 121 ? 26.151 3.443 -60.710 1.00 97.81 121 ILE A C 1
ATOM 911 O O . ILE A 1 121 ? 25.449 3.194 -59.727 1.00 97.81 121 ILE A O 1
ATOM 915 N N . LYS A 1 122 ? 26.441 2.504 -61.618 1.00 97.50 122 LYS A N 1
ATOM 916 C CA . LYS A 1 122 ? 25.932 1.124 -61.556 1.00 97.50 122 LYS A CA 1
ATOM 917 C C . LYS A 1 122 ? 27.041 0.089 -61.746 1.00 97.50 122 LYS A C 1
ATOM 919 O O . LYS A 1 122 ? 27.762 0.141 -62.735 1.00 97.50 122 LYS A O 1
ATOM 924 N N . GLY A 1 123 ? 27.130 -0.902 -60.860 1.00 96.25 123 GLY A N 1
ATOM 925 C CA . GLY A 1 123 ? 28.031 -2.053 -61.023 1.00 96.25 123 GLY A CA 1
ATOM 926 C C . GLY A 1 123 ? 29.033 -2.246 -59.882 1.00 96.25 123 GLY A C 1
ATOM 927 O O . GLY A 1 123 ? 28.655 -2.152 -58.718 1.00 96.25 123 GLY A O 1
ATOM 928 N N . LEU A 1 124 ? 30.281 -2.594 -60.207 1.00 97.81 124 LEU A N 1
ATOM 929 C CA . LEU A 1 124 ? 31.356 -2.848 -59.239 1.00 97.81 124 LEU A CA 1
ATOM 930 C C . LEU A 1 124 ? 32.331 -1.667 -59.241 1.00 97.81 124 LEU A C 1
ATOM 932 O O . LEU A 1 124 ? 33.034 -1.454 -60.226 1.00 97.81 124 LEU A O 1
ATOM 936 N N . ASN A 1 125 ? 32.380 -0.907 -58.152 1.00 97.25 125 ASN A N 1
ATOM 937 C CA . ASN A 1 125 ? 33.114 0.352 -58.074 1.00 97.25 125 ASN A CA 1
ATOM 938 C C . ASN A 1 125 ? 34.117 0.325 -56.922 1.00 97.25 125 ASN A C 1
ATOM 940 O O . ASN A 1 125 ? 33.738 0.150 -55.764 1.00 97.25 125 ASN A O 1
ATOM 944 N N . PHE A 1 126 ? 35.386 0.556 -57.240 1.00 96.19 126 PHE A N 1
ATOM 945 C CA . PHE A 1 126 ? 36.492 0.610 -56.293 1.00 96.19 126 PHE A CA 1
ATOM 946 C C . PHE A 1 126 ? 37.234 1.941 -56.459 1.00 96.19 126 PHE A C 1
ATOM 948 O O . PHE A 1 126 ? 37.762 2.237 -57.531 1.00 96.19 126 PHE A O 1
ATOM 955 N N . ALA A 1 127 ? 37.274 2.749 -55.401 1.00 95.00 127 ALA A N 1
ATOM 956 C CA . ALA A 1 127 ? 37.998 4.016 -55.357 1.00 95.00 127 ALA A CA 1
ATOM 957 C C . ALA A 1 127 ? 38.836 4.109 -54.073 1.00 95.00 127 ALA A C 1
ATOM 959 O O . ALA A 1 127 ? 38.312 3.914 -52.974 1.00 95.00 127 ALA A O 1
ATOM 960 N N . LEU A 1 128 ? 40.120 4.472 -54.187 1.00 90.81 128 LEU A N 1
ATOM 961 C CA . LEU A 1 128 ? 40.980 4.790 -53.030 1.00 90.81 128 LEU A CA 1
ATOM 962 C C . LEU A 1 128 ? 40.678 6.167 -52.409 1.00 90.81 128 LEU A C 1
ATOM 964 O O . LEU A 1 128 ? 41.395 6.596 -51.505 1.00 90.81 128 LEU A O 1
ATOM 968 N N . GLY A 1 129 ? 39.620 6.847 -52.849 1.00 92.88 129 GLY A N 1
ATOM 969 C CA . GLY A 1 129 ? 39.081 8.021 -52.175 1.00 92.88 129 GLY A CA 1
ATOM 970 C C . GLY A 1 129 ? 37.558 8.025 -52.176 1.00 92.88 129 GLY A C 1
ATOM 971 O O . GLY A 1 129 ? 36.936 7.402 -51.310 1.00 92.88 129 GLY A O 1
ATOM 972 N N . ILE A 1 130 ? 36.956 8.766 -53.106 1.00 95.81 130 ILE A N 1
ATOM 973 C CA . ILE A 1 130 ? 35.533 9.124 -53.068 1.00 95.81 130 ILE A CA 1
ATOM 974 C C . ILE A 1 130 ? 34.751 8.487 -54.221 1.00 95.81 130 ILE A C 1
ATOM 976 O O . ILE A 1 130 ? 35.178 8.545 -55.372 1.00 95.81 130 ILE A O 1
ATOM 980 N N . ILE A 1 131 ? 33.565 7.954 -53.919 1.00 97.00 131 ILE A N 1
ATOM 981 C CA . ILE A 1 131 ? 32.533 7.615 -54.909 1.00 97.00 131 ILE A CA 1
ATOM 982 C C . ILE A 1 131 ? 31.361 8.594 -54.741 1.00 97.00 131 ILE A C 1
ATOM 984 O O . ILE A 1 131 ? 30.750 8.641 -53.674 1.00 97.00 131 ILE A O 1
ATOM 988 N N . SER A 1 132 ? 31.044 9.366 -55.782 1.00 96.50 132 SER A N 1
ATOM 989 C CA . SER A 1 132 ? 30.006 10.407 -55.782 1.00 96.50 132 SER A CA 1
ATOM 990 C C . SER A 1 132 ? 29.034 10.222 -56.946 1.00 96.50 132 SER A C 1
ATOM 992 O O . SER A 1 132 ? 29.449 10.256 -58.100 1.00 96.50 132 SER A O 1
ATOM 994 N N . GLY A 1 133 ? 27.740 10.072 -56.666 1.00 94.81 133 GLY A N 1
ATOM 995 C CA . GLY A 1 133 ? 26.690 9.983 -57.691 1.00 94.81 133 GLY A CA 1
ATOM 996 C C . GLY A 1 133 ? 25.494 10.862 -57.339 1.00 94.81 133 GLY A C 1
ATOM 997 O O . GLY A 1 133 ? 24.968 10.742 -56.239 1.00 94.81 133 GLY A O 1
ATOM 998 N N . ASP A 1 134 ? 25.036 11.738 -58.228 1.00 94.88 134 ASP A N 1
ATOM 999 C CA . ASP A 1 134 ? 23.974 12.692 -57.870 1.00 94.88 134 ASP A CA 1
ATOM 1000 C C . ASP A 1 134 ? 22.584 12.034 -57.713 1.00 94.88 134 ASP A C 1
ATOM 1002 O O . ASP A 1 134 ? 21.893 12.333 -56.734 1.00 94.88 134 ASP A O 1
ATOM 1006 N N . GLU A 1 135 ? 22.195 11.101 -58.597 1.00 95.31 135 GLU A N 1
ATOM 1007 C CA . GLU A 1 135 ? 20.857 10.468 -58.616 1.00 95.31 135 GLU A CA 1
ATOM 1008 C C . GLU A 1 135 ? 20.813 9.056 -58.013 1.00 95.31 135 GLU A C 1
ATOM 1010 O O . GLU A 1 135 ? 19.887 8.717 -57.267 1.00 95.31 135 GLU A O 1
ATOM 1015 N N . SER A 1 136 ? 21.772 8.184 -58.333 1.00 96.12 136 SER A N 1
ATOM 1016 C CA . SER A 1 136 ? 21.823 6.856 -57.710 1.00 96.12 136 SER A CA 1
ATOM 1017 C C . SER A 1 136 ? 23.195 6.202 -57.762 1.00 96.12 136 SER A C 1
ATOM 1019 O O . SER A 1 136 ? 23.945 6.341 -58.726 1.00 96.12 136 SER A O 1
ATOM 1021 N N . ILE A 1 137 ? 23.492 5.425 -56.724 1.00 97.62 137 ILE A N 1
ATOM 1022 C CA . ILE A 1 137 ? 24.613 4.490 -56.689 1.00 97.62 137 ILE A CA 1
ATOM 1023 C C . ILE A 1 137 ? 24.032 3.098 -56.425 1.00 97.62 137 ILE A C 1
ATOM 1025 O O . ILE A 1 137 ? 23.370 2.874 -55.413 1.00 97.62 137 ILE A O 1
ATOM 1029 N N . SER A 1 138 ? 24.253 2.143 -57.327 1.00 97.19 138 SER A N 1
ATOM 1030 C CA . SER A 1 138 ? 23.692 0.792 -57.210 1.00 97.19 138 SER A CA 1
ATOM 1031 C C . SER A 1 138 ? 24.710 -0.280 -57.581 1.00 97.19 138 SER A C 1
ATOM 1033 O O . SER A 1 138 ? 25.108 -0.393 -58.741 1.00 97.19 138 SER A O 1
ATOM 1035 N N . GLY A 1 139 ? 25.064 -1.134 -56.620 1.00 95.31 139 GLY A N 1
ATOM 1036 C CA . GLY A 1 139 ? 25.946 -2.280 -56.839 1.00 95.31 139 GLY A CA 1
ATOM 1037 C C . GLY A 1 139 ? 26.899 -2.516 -55.671 1.00 95.31 139 GLY A C 1
ATOM 1038 O O . GLY A 1 139 ? 26.516 -2.337 -54.519 1.00 95.31 139 GLY A O 1
ATOM 1039 N N . VAL A 1 140 ? 28.132 -2.940 -55.947 1.00 97.75 140 VAL A N 1
ATOM 1040 C CA . VAL A 1 140 ? 29.155 -3.120 -54.905 1.00 97.75 140 VAL A CA 1
ATOM 1041 C C . VAL A 1 140 ? 30.119 -1.952 -54.974 1.00 97.75 140 VAL A C 1
ATOM 1043 O O . VAL A 1 140 ? 30.851 -1.814 -55.951 1.00 97.75 140 VAL A O 1
ATOM 1046 N N . ASN A 1 141 ? 30.103 -1.111 -53.946 1.00 97.31 141 ASN A N 1
ATOM 1047 C CA . ASN A 1 141 ? 30.826 0.151 -53.920 1.00 97.31 141 ASN A CA 1
ATOM 1048 C C . ASN A 1 141 ? 31.787 0.179 -52.732 1.00 97.31 141 ASN A C 1
ATOM 1050 O O . ASN A 1 141 ? 31.353 0.066 -51.584 1.00 97.31 141 ASN A O 1
ATOM 1054 N N . LEU A 1 142 ? 33.076 0.361 -53.010 1.00 95.94 142 LEU A N 1
ATOM 1055 C CA . LEU A 1 142 ? 34.128 0.520 -52.013 1.00 95.94 142 LEU A CA 1
ATOM 1056 C C . LEU A 1 142 ? 34.862 1.844 -52.242 1.00 95.94 142 LEU A C 1
ATOM 1058 O O . LEU A 1 142 ? 35.698 1.944 -53.138 1.00 95.94 142 LEU A O 1
ATOM 1062 N N . GLY A 1 143 ? 34.544 2.845 -51.421 1.00 93.06 143 GLY A N 1
ATOM 1063 C CA . GLY A 1 143 ? 35.266 4.113 -51.332 1.00 93.06 143 GLY A CA 1
ATOM 1064 C C . GLY A 1 143 ? 36.012 4.185 -50.004 1.00 93.06 143 GLY A C 1
ATOM 1065 O O . GLY A 1 143 ? 35.392 4.243 -48.943 1.00 93.06 143 GLY A O 1
ATOM 1066 N N . THR A 1 144 ? 37.343 4.182 -50.021 1.00 90.69 144 THR A N 1
ATOM 1067 C CA . THR A 1 144 ? 38.142 4.164 -48.776 1.00 90.69 144 THR A CA 1
ATOM 1068 C C . THR A 1 144 ? 38.010 5.451 -47.955 1.00 90.69 144 THR A C 1
ATOM 1070 O O . THR A 1 144 ? 38.291 5.435 -46.762 1.00 90.69 144 THR A O 1
ATOM 1073 N N . THR A 1 145 ? 37.574 6.561 -48.559 1.00 93.06 145 THR A N 1
ATOM 1074 C CA . THR A 1 145 ? 37.269 7.805 -47.840 1.00 93.06 145 THR A CA 1
ATOM 1075 C C . THR A 1 145 ? 35.769 7.963 -47.667 1.00 93.06 145 THR A C 1
ATOM 1077 O O . THR A 1 145 ? 35.276 7.941 -46.541 1.00 93.06 145 THR A O 1
ATOM 1080 N N . ALA A 1 146 ? 35.019 8.109 -48.759 1.00 95.12 146 ALA A N 1
ATOM 1081 C CA . ALA A 1 146 ? 33.587 8.350 -48.661 1.00 95.12 146 ALA A CA 1
ATOM 1082 C C . ALA A 1 146 ? 32.804 7.825 -49.862 1.00 95.12 146 ALA A C 1
ATOM 1084 O O . ALA A 1 146 ? 33.299 7.776 -50.987 1.00 95.12 146 ALA A O 1
ATOM 1085 N N . LEU A 1 147 ? 31.544 7.499 -49.604 1.00 96.19 147 LEU A N 1
ATOM 1086 C CA . LEU A 1 147 ? 30.520 7.307 -50.618 1.00 96.19 147 LEU A CA 1
ATOM 1087 C C . LEU A 1 147 ? 29.412 8.313 -50.344 1.00 96.19 147 LEU A C 1
ATOM 1089 O O . LEU A 1 147 ? 28.913 8.345 -49.219 1.00 96.19 147 LEU A O 1
ATOM 1093 N N . PHE A 1 148 ? 29.019 9.116 -51.332 1.00 95.81 148 PHE A N 1
ATOM 1094 C CA . PHE A 1 148 ? 27.867 9.996 -51.162 1.00 95.81 148 PHE A CA 1
ATOM 1095 C C . PHE A 1 148 ? 26.984 10.148 -52.401 1.00 95.81 148 PHE A C 1
ATOM 1097 O O . PHE A 1 148 ? 27.457 10.076 -53.533 1.00 95.81 148 PHE A O 1
ATOM 1104 N N . THR A 1 149 ? 25.690 10.397 -52.169 1.00 96.00 149 THR A N 1
ATOM 1105 C CA . THR A 1 149 ? 24.758 10.873 -53.203 1.00 96.00 149 THR A CA 1
ATOM 1106 C C . THR A 1 149 ? 24.130 12.208 -52.828 1.00 96.00 149 THR A C 1
ATOM 1108 O O . THR A 1 149 ? 23.741 12.395 -51.673 1.00 96.00 149 THR A O 1
ATOM 1111 N N . LYS A 1 150 ? 24.030 13.142 -53.787 1.00 91.19 150 LYS A N 1
ATOM 1112 C CA . LYS A 1 150 ? 23.493 14.493 -53.527 1.00 91.19 150 LYS A CA 1
ATOM 1113 C C . LYS A 1 150 ? 21.972 14.525 -53.414 1.00 91.19 150 LYS A C 1
ATOM 1115 O O . LYS A 1 150 ? 21.449 15.218 -52.552 1.00 91.19 150 LYS A O 1
ATOM 1120 N N . GLN A 1 151 ? 21.261 13.814 -54.289 1.00 92.38 151 GLN A N 1
ATOM 1121 C CA . GLN A 1 151 ? 19.791 13.816 -54.352 1.00 92.38 151 GLN A CA 1
ATOM 1122 C C . GLN A 1 151 ? 19.225 12.409 -54.585 1.00 92.38 151 GLN A C 1
ATOM 1124 O O . GLN A 1 151 ? 18.106 12.248 -55.084 1.00 92.38 151 GLN A O 1
ATOM 1129 N N . GLY A 1 152 ? 20.013 11.392 -54.237 1.00 93.62 152 GLY A N 1
ATOM 1130 C CA . GLY A 1 152 ? 19.847 10.039 -54.733 1.00 93.62 152 GLY A CA 1
ATOM 1131 C C . GLY A 1 152 ? 19.737 8.955 -53.675 1.00 93.62 152 GLY A C 1
ATOM 1132 O O . GLY A 1 152 ? 19.693 9.219 -52.474 1.00 93.62 152 GLY A O 1
ATOM 1133 N N . THR A 1 153 ? 19.691 7.708 -54.146 1.00 97.06 153 THR A N 1
ATOM 1134 C CA . THR A 1 153 ? 19.675 6.514 -53.284 1.00 97.06 153 THR A CA 1
ATOM 1135 C C . THR A 1 153 ? 20.929 5.668 -53.473 1.00 97.06 153 THR A C 1
ATOM 1137 O O . THR A 1 153 ? 21.488 5.619 -54.570 1.00 97.06 153 THR A O 1
ATOM 1140 N N . ALA A 1 154 ? 21.350 4.979 -52.411 1.00 97.56 154 ALA A N 1
ATOM 1141 C CA . ALA A 1 154 ? 22.420 3.984 -52.454 1.00 97.56 154 ALA A CA 1
ATOM 1142 C C . ALA A 1 154 ? 21.850 2.573 -52.234 1.00 97.56 154 ALA A C 1
ATOM 1144 O O . ALA A 1 154 ? 21.093 2.338 -51.290 1.00 97.56 154 ALA A O 1
ATOM 1145 N N . GLN A 1 155 ? 22.188 1.615 -53.097 1.00 96.69 155 GLN A N 1
ATOM 1146 C CA . GLN A 1 155 ? 21.606 0.267 -53.073 1.00 96.69 155 GLN A CA 1
ATOM 1147 C C . GLN A 1 155 ? 22.676 -0.824 -53.143 1.00 96.69 155 GLN A C 1
ATOM 1149 O O . GLN A 1 155 ? 23.694 -0.647 -53.811 1.00 96.69 155 GLN A O 1
ATOM 1154 N N . TRP A 1 156 ? 22.376 -1.969 -52.522 1.00 96.94 156 TRP A N 1
ATOM 1155 C CA . TRP A 1 156 ? 23.216 -3.168 -52.413 1.00 96.94 156 TRP A CA 1
ATOM 1156 C C . TRP A 1 156 ? 24.339 -3.057 -51.379 1.00 96.94 156 TRP A C 1
ATOM 1158 O O . TRP A 1 156 ? 24.034 -3.107 -50.193 1.00 96.94 156 TRP A O 1
ATOM 1168 N N . ILE A 1 157 ? 25.613 -2.987 -51.775 1.00 97.88 157 ILE A N 1
ATOM 1169 C CA . ILE A 1 157 ? 26.752 -2.988 -50.845 1.00 97.88 157 ILE A CA 1
ATOM 1170 C C . ILE A 1 157 ? 27.467 -1.644 -50.956 1.00 97.88 157 ILE A C 1
ATOM 1172 O O . ILE A 1 157 ? 28.049 -1.329 -51.991 1.00 97.88 157 ILE A O 1
ATOM 1176 N N . ASN A 1 158 ? 27.441 -0.861 -49.880 1.00 97.56 158 ASN A N 1
ATOM 1177 C CA . ASN A 1 158 ? 28.012 0.480 -49.822 1.00 97.56 158 ASN A CA 1
ATOM 1178 C C . ASN A 1 158 ? 29.016 0.561 -48.672 1.00 97.56 158 ASN A C 1
ATOM 1180 O O . ASN A 1 158 ? 28.628 0.532 -47.505 1.00 97.56 158 ASN A O 1
ATOM 1184 N N . LEU A 1 159 ? 30.305 0.654 -48.998 1.00 96.19 159 LEU A N 1
ATOM 1185 C CA . LEU A 1 159 ? 31.400 0.690 -48.032 1.00 96.19 159 LEU A CA 1
ATOM 1186 C C . LEU A 1 159 ? 32.162 2.014 -48.169 1.00 96.19 159 LEU A C 1
ATOM 1188 O O . LEU A 1 159 ? 32.936 2.195 -49.108 1.00 96.19 159 LEU A O 1
ATOM 1192 N N . GLY A 1 160 ? 31.921 2.939 -47.239 1.00 94.12 160 GLY A N 1
ATOM 1193 C CA . GLY A 1 160 ? 32.651 4.196 -47.087 1.00 94.12 160 GLY A CA 1
ATOM 1194 C C . GLY A 1 160 ? 33.606 4.125 -45.895 1.00 94.12 160 GLY A C 1
ATOM 1195 O O . GLY A 1 160 ? 33.174 3.850 -44.778 1.00 94.12 160 GLY A O 1
ATOM 1196 N N . GLY A 1 161 ? 34.902 4.371 -46.091 1.00 92.19 161 GLY A N 1
ATOM 1197 C CA . GLY A 1 161 ? 35.866 4.236 -44.990 1.00 92.19 161 GLY A CA 1
ATOM 1198 C C . GLY A 1 161 ? 35.651 5.243 -43.857 1.00 92.19 161 GLY A C 1
ATOM 1199 O O . GLY A 1 161 ? 35.685 4.855 -42.695 1.00 92.19 161 GLY A O 1
ATOM 1200 N N . VAL A 1 162 ? 35.337 6.503 -44.170 1.00 95.62 162 VAL A N 1
ATOM 1201 C CA . VAL A 1 162 ? 34.946 7.533 -43.190 1.00 95.62 162 VAL A CA 1
ATOM 1202 C C . VAL A 1 162 ? 33.432 7.706 -43.162 1.00 95.62 162 VAL A C 1
ATOM 1204 O O . VAL A 1 162 ? 32.833 7.662 -42.089 1.00 95.62 162 VAL A O 1
ATOM 1207 N N . ALA A 1 163 ? 32.793 7.892 -44.318 1.00 96.06 163 ALA A N 1
ATOM 1208 C CA . ALA A 1 163 ? 31.359 8.164 -44.375 1.00 96.06 163 ALA A CA 1
ATOM 1209 C C . ALA A 1 163 ? 30.661 7.488 -45.557 1.00 96.06 163 ALA A C 1
ATOM 1211 O O . ALA A 1 163 ? 31.199 7.404 -46.660 1.00 96.06 163 ALA A O 1
ATOM 1212 N N . CYS A 1 164 ? 29.426 7.057 -45.321 1.00 97.06 164 CYS A N 1
ATOM 1213 C CA . CYS A 1 164 ? 28.513 6.561 -46.338 1.00 97.06 164 CYS A CA 1
ATOM 1214 C C . CYS A 1 164 ? 27.208 7.360 -46.250 1.00 97.06 164 CYS A C 1
ATOM 1216 O O . CYS A 1 164 ? 26.496 7.273 -45.252 1.00 97.06 164 CYS A O 1
ATOM 1218 N N . VAL A 1 165 ? 26.918 8.188 -47.253 1.00 97.06 165 VAL A N 1
ATOM 1219 C CA . VAL A 1 165 ? 25.815 9.157 -47.218 1.00 97.06 165 VAL A CA 1
ATOM 1220 C C . VAL A 1 165 ? 24.904 8.971 -48.428 1.00 97.06 165 VAL A C 1
ATOM 1222 O O . VAL A 1 165 ? 25.368 8.920 -49.560 1.00 97.06 165 VAL A O 1
ATOM 1225 N N . ALA A 1 166 ? 23.590 8.907 -48.241 1.00 97.06 166 ALA A N 1
ATOM 1226 C CA . ALA A 1 166 ? 22.668 8.974 -49.372 1.00 97.06 166 ALA A CA 1
ATOM 1227 C C . ALA A 1 166 ? 21.445 9.821 -49.056 1.00 97.06 166 ALA A C 1
ATOM 1229 O O . ALA A 1 166 ? 20.694 9.491 -48.139 1.00 97.06 166 ALA A O 1
ATOM 1230 N N . ALA A 1 167 ? 21.235 10.884 -49.835 1.00 95.31 167 ALA A N 1
ATOM 1231 C CA . ALA A 1 167 ? 20.205 11.881 -49.565 1.00 95.31 167 ALA A CA 1
ATOM 1232 C C . ALA A 1 167 ? 18.817 11.254 -49.361 1.00 95.31 167 ALA A C 1
ATOM 1234 O O . ALA A 1 167 ? 18.234 11.416 -48.297 1.00 95.31 167 ALA A O 1
ATOM 1235 N N . LYS A 1 168 ? 18.343 10.449 -50.322 1.00 95.50 168 LYS A N 1
ATOM 1236 C CA . LYS A 1 168 ? 16.971 9.908 -50.366 1.00 95.50 168 LYS A CA 1
ATOM 1237 C C . LYS A 1 168 ? 16.823 8.459 -49.900 1.00 95.50 168 LYS A C 1
ATOM 1239 O O . LYS A 1 168 ? 15.747 7.875 -50.028 1.00 95.50 168 LYS A O 1
ATOM 1244 N N . GLY A 1 169 ? 17.885 7.836 -49.395 1.00 95.69 169 GLY A N 1
ATOM 1245 C CA . GLY A 1 169 ? 17.786 6.516 -48.769 1.00 95.69 169 GLY A CA 1
ATOM 1246 C C . GLY A 1 169 ? 18.890 5.535 -49.127 1.00 95.69 169 GLY A C 1
ATOM 1247 O O . GLY A 1 169 ? 19.594 5.662 -50.131 1.00 95.69 169 GLY A O 1
ATOM 1248 N N . MET A 1 170 ? 18.999 4.506 -48.292 1.00 97.69 170 MET A N 1
ATOM 1249 C CA . MET A 1 170 ? 19.975 3.428 -48.414 1.00 97.69 170 MET A CA 1
ATOM 1250 C C . MET A 1 170 ? 19.281 2.077 -48.252 1.00 97.69 170 MET A C 1
ATOM 1252 O O . MET A 1 170 ? 18.486 1.896 -47.329 1.00 97.69 170 MET A O 1
ATOM 1256 N N . ASN A 1 171 ? 19.576 1.109 -49.120 1.00 97.69 171 ASN A N 1
ATOM 1257 C CA . ASN A 1 171 ? 19.011 -0.238 -49.027 1.00 97.69 171 ASN A CA 1
ATOM 1258 C C . ASN A 1 171 ? 20.069 -1.320 -49.280 1.00 97.69 171 ASN A C 1
ATOM 1260 O O . ASN A 1 171 ? 20.555 -1.444 -50.402 1.00 97.69 171 ASN A O 1
ATOM 1264 N N . GLY A 1 172 ? 20.383 -2.127 -48.265 1.00 97.19 172 GLY A N 1
ATOM 1265 C CA . GLY A 1 172 ? 21.321 -3.248 -48.358 1.00 97.19 172 GLY A CA 1
ATOM 1266 C C . GLY A 1 172 ? 22.312 -3.308 -47.191 1.00 97.19 172 GLY A C 1
ATOM 1267 O O . GLY A 1 172 ? 21.911 -3.158 -46.039 1.00 97.19 172 GLY A O 1
ATOM 1268 N N . LEU A 1 173 ? 23.586 -3.579 -47.483 1.00 98.06 173 LEU A N 1
ATOM 1269 C CA . LEU A 1 173 ? 24.690 -3.549 -46.524 1.00 98.06 173 LEU A CA 1
ATOM 1270 C C . LEU A 1 173 ? 25.390 -2.196 -46.624 1.00 98.06 173 LEU A C 1
ATOM 1272 O O . LEU A 1 173 ? 25.985 -1.879 -47.653 1.00 98.06 173 LEU A O 1
ATOM 1276 N N . ASN A 1 174 ? 25.336 -1.417 -45.549 1.00 97.94 174 ASN A N 1
ATOM 1277 C CA . ASN A 1 174 ? 25.925 -0.086 -45.486 1.00 97.94 174 ASN A CA 1
ATOM 1278 C C . ASN A 1 174 ? 26.969 -0.031 -44.369 1.00 97.94 174 ASN A C 1
ATOM 1280 O O . ASN A 1 174 ? 26.690 -0.413 -43.230 1.00 97.94 174 ASN A O 1
ATOM 1284 N N . PHE A 1 175 ? 28.159 0.457 -44.702 1.00 97.38 175 PHE A N 1
ATOM 1285 C CA . PHE A 1 175 ? 29.240 0.686 -43.758 1.00 97.38 175 PHE A CA 1
ATOM 1286 C C . PHE A 1 175 ? 29.806 2.090 -43.939 1.00 97.38 175 PHE A C 1
ATOM 1288 O O . PHE A 1 175 ? 30.197 2.464 -45.044 1.00 97.38 175 PHE A O 1
ATOM 1295 N N . GLY A 1 176 ? 29.880 2.842 -42.847 1.00 95.56 176 GLY A N 1
ATOM 1296 C CA . GLY A 1 176 ? 30.558 4.131 -42.776 1.00 95.56 176 GLY A CA 1
ATOM 1297 C C . GLY A 1 176 ? 31.378 4.183 -41.499 1.00 95.56 176 GLY A C 1
ATOM 1298 O O . GLY A 1 176 ? 30.793 4.035 -40.433 1.00 95.56 176 GLY A O 1
ATOM 1299 N N . GLY A 1 177 ? 32.698 4.374 -41.572 1.00 93.69 177 GLY A N 1
ATOM 1300 C CA . GLY A 1 177 ? 33.549 4.316 -40.376 1.00 93.69 177 GLY A CA 1
ATOM 1301 C C . GLY A 1 177 ? 33.081 5.254 -39.260 1.00 93.69 177 GLY A C 1
ATOM 1302 O O . GLY A 1 177 ? 32.806 4.801 -38.153 1.00 93.69 177 GLY A O 1
ATOM 1303 N N . LEU A 1 178 ? 32.917 6.543 -39.559 1.00 95.88 178 LEU A N 1
ATOM 1304 C CA . LEU A 1 178 ? 32.364 7.535 -38.637 1.00 95.88 178 LEU A CA 1
ATOM 1305 C C . LEU A 1 178 ? 30.846 7.695 -38.792 1.00 95.88 178 LEU A C 1
ATOM 1307 O O . LEU A 1 178 ? 30.155 7.921 -37.799 1.00 95.88 178 LEU A O 1
ATOM 1311 N N . ALA A 1 179 ? 30.310 7.623 -40.013 1.00 96.56 179 ALA A N 1
ATOM 1312 C CA . ALA A 1 179 ? 28.891 7.900 -40.222 1.00 96.56 179 ALA A CA 1
ATOM 1313 C C . ALA A 1 179 ? 28.270 7.141 -41.400 1.00 96.56 179 ALA A C 1
ATOM 1315 O O . ALA A 1 179 ? 28.800 7.145 -42.509 1.00 96.56 179 ALA A O 1
ATOM 1316 N N . THR A 1 180 ? 27.091 6.563 -41.166 1.00 97.88 180 THR A N 1
ATOM 1317 C CA . THR A 1 180 ? 26.149 6.138 -42.211 1.00 97.88 180 THR A CA 1
ATOM 1318 C C . THR A 1 180 ? 24.913 7.030 -42.122 1.00 97.88 180 THR A C 1
ATOM 1320 O O . THR A 1 180 ? 24.229 6.999 -41.098 1.00 97.88 180 THR A O 1
ATOM 1323 N N . VAL A 1 181 ? 24.644 7.857 -43.137 1.00 97.50 181 VAL A N 1
ATOM 1324 C CA . VAL A 1 181 ? 23.667 8.959 -43.037 1.00 97.50 181 VAL A CA 1
ATOM 1325 C C . VAL A 1 181 ? 22.705 8.993 -44.221 1.00 97.50 181 VAL A C 1
ATOM 1327 O O . VAL A 1 181 ? 23.124 8.972 -45.375 1.00 97.50 181 VAL A O 1
ATOM 1330 N N . SER A 1 182 ? 21.412 9.133 -43.937 1.00 97.19 182 SER A N 1
ATOM 1331 C CA . SER A 1 182 ? 20.383 9.460 -44.923 1.00 97.19 182 SER A CA 1
ATOM 1332 C C . SER A 1 182 ? 19.489 10.595 -44.404 1.00 97.19 182 SER A C 1
ATOM 1334 O O . SER A 1 182 ? 18.623 10.344 -43.560 1.00 97.19 182 SER A O 1
ATOM 1336 N N . PRO A 1 183 ? 19.736 11.851 -44.831 1.00 94.38 183 PRO A N 1
ATOM 1337 C CA . PRO A 1 183 ? 19.052 13.028 -44.292 1.00 94.38 183 PRO A CA 1
ATOM 1338 C C . PRO A 1 183 ? 17.586 13.148 -44.728 1.00 94.38 183 PRO A C 1
ATOM 1340 O O . PRO A 1 183 ? 16.784 13.643 -43.949 1.00 94.38 183 PRO A O 1
ATOM 1343 N N . ASP A 1 184 ? 17.221 12.644 -45.907 1.00 94.00 184 ASP A N 1
ATOM 1344 C CA . ASP A 1 184 ? 15.876 12.770 -46.487 1.00 94.00 184 ASP A CA 1
ATOM 1345 C C . ASP A 1 184 ? 15.321 11.398 -46.906 1.00 94.00 184 ASP A C 1
ATOM 1347 O O . ASP A 1 184 ? 14.628 11.267 -47.915 1.00 94.00 184 ASP A O 1
ATOM 1351 N N . GLY A 1 185 ? 15.693 10.327 -46.198 1.00 92.50 185 GLY A N 1
ATOM 1352 C CA . GLY A 1 185 ? 15.282 8.989 -46.601 1.00 92.50 185 GLY A CA 1
ATOM 1353 C C . GLY A 1 185 ? 15.398 7.901 -45.548 1.00 92.50 185 GLY A C 1
ATOM 1354 O O . GLY A 1 185 ? 15.855 8.094 -44.417 1.00 92.50 185 GLY A O 1
ATOM 1355 N N . PHE A 1 186 ? 14.954 6.712 -45.956 1.00 96.00 186 PHE A N 1
ATOM 1356 C CA . PHE A 1 186 ? 15.007 5.500 -45.147 1.00 96.00 186 PHE A CA 1
ATOM 1357 C C . PHE A 1 186 ? 16.339 4.772 -45.307 1.00 96.00 186 PHE A C 1
ATOM 1359 O O . PHE A 1 186 ? 16.802 4.546 -46.425 1.00 96.00 186 PHE A O 1
ATOM 1366 N N . ILE A 1 187 ? 16.871 4.264 -44.199 1.00 97.94 187 ILE A N 1
ATOM 1367 C CA . ILE A 1 187 ? 17.960 3.285 -44.198 1.00 97.94 187 ILE A CA 1
ATOM 1368 C C . ILE A 1 187 ? 17.366 1.895 -43.942 1.00 97.94 187 ILE A C 1
ATOM 1370 O O . ILE A 1 187 ? 16.665 1.677 -42.951 1.00 97.94 187 ILE A O 1
ATOM 1374 N N . ARG A 1 188 ? 17.618 0.934 -44.837 1.00 98.06 188 ARG A N 1
ATOM 1375 C CA . ARG A 1 188 ? 17.091 -0.437 -44.760 1.00 98.06 188 ARG A CA 1
ATOM 1376 C C . ARG A 1 188 ? 18.203 -1.469 -44.954 1.00 98.06 188 ARG A C 1
ATOM 1378 O O . ARG A 1 188 ? 18.986 -1.349 -45.888 1.00 98.06 188 ARG A O 1
ATOM 1385 N N . GLY A 1 189 ? 18.236 -2.499 -44.108 1.00 97.31 189 GLY A N 1
ATOM 1386 C CA . GLY A 1 189 ? 19.155 -3.639 -44.234 1.00 97.31 189 GLY A CA 1
ATOM 1387 C C . GLY A 1 189 ? 20.117 -3.799 -43.051 1.00 97.31 189 GLY A C 1
ATOM 1388 O O . GLY A 1 189 ? 19.676 -3.746 -41.903 1.00 97.31 189 GLY A O 1
ATOM 1389 N N . LEU A 1 190 ? 21.398 -4.058 -43.331 1.00 98.25 190 LEU A N 1
ATOM 1390 C CA . LEU A 1 190 ? 22.463 -4.202 -42.332 1.00 98.25 190 LEU A CA 1
ATOM 1391 C C . LEU A 1 190 ? 23.322 -2.937 -42.330 1.00 98.25 190 LEU A C 1
ATOM 1393 O O . LEU A 1 190 ? 23.981 -2.642 -43.325 1.00 98.25 190 LEU A O 1
ATOM 1397 N N . ASN A 1 191 ? 23.323 -2.208 -41.219 1.00 97.94 191 ASN A N 1
ATOM 1398 C CA . ASN A 1 191 ? 23.986 -0.911 -41.108 1.00 97.94 191 ASN A CA 1
ATOM 1399 C C . ASN A 1 191 ? 25.027 -0.951 -39.994 1.00 97.94 191 ASN A C 1
ATOM 1401 O O . ASN A 1 191 ? 24.708 -1.297 -38.854 1.00 97.94 191 ASN A O 1
ATOM 1405 N N . LEU A 1 192 ? 26.265 -0.605 -40.338 1.00 96.88 192 LEU A N 1
ATOM 1406 C CA . LEU A 1 192 ? 27.436 -0.724 -39.476 1.00 96.88 192 LEU A CA 1
ATOM 1407 C C . LEU A 1 192 ? 28.208 0.602 -39.470 1.00 96.88 192 LEU A C 1
ATOM 1409 O O . LEU A 1 192 ? 28.582 1.114 -40.523 1.00 96.88 192 LEU A O 1
ATOM 1413 N N . SER A 1 193 ? 28.457 1.163 -38.289 1.00 96.88 193 SER A N 1
ATOM 1414 C CA . SER A 1 193 ? 29.253 2.385 -38.129 1.00 96.88 193 SER A CA 1
ATOM 1415 C C . SER A 1 193 ? 29.950 2.411 -36.773 1.00 96.88 193 SER A C 1
ATOM 1417 O O . SER A 1 193 ? 29.334 2.081 -35.759 1.00 96.88 193 SER A O 1
ATOM 1419 N N . PHE A 1 194 ? 31.217 2.827 -36.711 1.00 95.44 194 PHE A N 1
ATOM 1420 C CA . PHE A 1 194 ? 31.888 3.046 -35.422 1.00 95.44 194 PHE A CA 1
ATOM 1421 C C . PHE A 1 194 ? 31.468 4.367 -34.772 1.00 95.44 194 PHE A C 1
ATOM 1423 O O . PHE A 1 194 ? 31.566 4.508 -33.558 1.00 95.44 194 PHE A O 1
ATOM 1430 N N . GLY A 1 195 ? 30.963 5.324 -35.552 1.00 96.75 195 GLY A N 1
ATOM 1431 C CA . GLY A 1 195 ? 30.323 6.523 -35.024 1.00 96.75 195 GLY A CA 1
ATOM 1432 C C . GLY A 1 195 ? 28.807 6.371 -35.017 1.00 96.75 195 GLY A C 1
ATOM 1433 O O . GLY A 1 195 ? 28.250 5.700 -34.148 1.00 96.75 195 GLY A O 1
ATOM 1434 N N . ALA A 1 196 ? 28.125 7.014 -35.962 1.00 97.56 196 ALA A N 1
ATOM 1435 C CA . ALA A 1 196 ? 26.668 7.088 -35.975 1.00 97.56 196 ALA A CA 1
ATOM 1436 C C . ALA A 1 196 ? 26.018 6.423 -37.195 1.00 97.56 196 ALA A C 1
ATOM 1438 O O . ALA A 1 196 ? 26.581 6.399 -38.293 1.00 97.56 196 ALA A O 1
ATOM 1439 N N . VAL A 1 197 ? 24.797 5.926 -36.995 1.00 98.19 197 VAL A N 1
ATOM 1440 C CA . VAL A 1 197 ? 23.838 5.619 -38.063 1.00 98.19 197 VAL A CA 1
ATOM 1441 C C . VAL A 1 197 ? 22.671 6.593 -37.910 1.00 98.19 197 VAL A C 1
ATOM 1443 O O . VAL A 1 197 ? 22.017 6.614 -36.868 1.00 98.19 197 VAL A O 1
ATOM 1446 N N . VAL A 1 198 ? 22.420 7.417 -38.926 1.00 97.50 198 VAL A N 1
ATOM 1447 C CA . VAL A 1 198 ? 21.425 8.498 -38.876 1.00 97.50 198 VAL A CA 1
ATOM 1448 C C . VAL A 1 198 ? 20.510 8.403 -40.091 1.00 97.50 198 VAL A C 1
ATOM 1450 O O . VAL A 1 198 ? 20.955 8.635 -41.208 1.00 97.50 198 VAL A O 1
ATOM 1453 N N . GLY A 1 199 ? 19.237 8.070 -39.891 1.00 95.88 199 GLY A N 1
ATOM 1454 C CA . GLY A 1 199 ? 18.241 8.021 -40.968 1.00 95.88 199 GLY A CA 1
ATOM 1455 C C . GLY A 1 199 ? 17.010 8.829 -40.599 1.00 95.88 199 GLY A C 1
ATOM 1456 O O . GLY A 1 199 ? 16.291 8.435 -39.679 1.00 95.88 199 GLY A O 1
ATOM 1457 N N . ASN A 1 200 ? 16.757 9.942 -41.285 1.00 93.75 200 ASN A N 1
ATOM 1458 C CA . ASN A 1 200 ? 15.725 10.880 -40.850 1.00 93.75 200 ASN A CA 1
ATOM 1459 C C . ASN A 1 200 ? 14.313 10.282 -40.929 1.00 93.75 200 ASN A C 1
ATOM 1461 O O . ASN A 1 200 ? 13.623 10.250 -39.917 1.00 93.75 200 ASN A O 1
ATOM 1465 N N . GLU A 1 201 ? 13.924 9.708 -42.074 1.00 95.06 201 GLU A N 1
ATOM 1466 C CA . GLU A 1 201 ? 12.576 9.144 -42.275 1.00 95.06 201 GLU A CA 1
ATOM 1467 C C . GLU A 1 201 ? 12.386 7.759 -41.634 1.00 95.06 201 GLU A C 1
ATOM 1469 O O . GLU A 1 201 ? 11.262 7.302 -41.401 1.00 95.06 201 GLU A O 1
ATOM 1474 N N . GLY A 1 202 ? 13.480 7.064 -41.313 1.00 96.38 202 GLY A N 1
ATOM 1475 C CA . GLY A 1 202 ? 13.430 5.804 -40.579 1.00 96.38 202 GLY A CA 1
ATOM 1476 C C . GLY A 1 202 ? 14.633 4.902 -40.799 1.00 96.38 202 GLY A C 1
ATOM 1477 O O . GLY A 1 202 ? 15.303 4.949 -41.831 1.00 96.38 202 GLY A O 1
ATOM 1478 N N . VAL A 1 203 ? 14.853 3.999 -39.845 1.00 98.31 203 VAL A N 1
ATOM 1479 C CA . VAL A 1 203 ? 15.899 2.974 -39.922 1.00 98.31 203 VAL A CA 1
ATOM 1480 C C . VAL A 1 203 ? 15.288 1.596 -39.677 1.00 98.31 203 VAL A C 1
ATOM 1482 O O . VAL A 1 203 ? 14.605 1.371 -38.679 1.00 98.31 203 VAL A O 1
ATOM 1485 N N . ARG A 1 204 ? 15.504 0.639 -40.585 1.00 98.19 204 ARG A N 1
ATOM 1486 C CA . ARG A 1 204 ? 14.938 -0.713 -40.473 1.00 98.19 204 ARG A CA 1
ATOM 1487 C C . ARG A 1 204 ? 15.959 -1.805 -40.767 1.00 98.19 204 ARG A C 1
ATOM 1489 O O . ARG A 1 204 ? 16.525 -1.836 -41.853 1.00 98.19 204 ARG A O 1
ATOM 1496 N N . GLY A 1 205 ? 16.082 -2.772 -39.863 1.00 97.44 205 GLY A N 1
ATOM 1497 C CA . GLY A 1 205 ? 16.911 -3.963 -40.052 1.00 97.44 205 GLY A CA 1
ATOM 1498 C C . GLY A 1 205 ? 17.815 -4.243 -38.858 1.00 97.44 205 GLY A C 1
ATOM 1499 O O . GLY A 1 205 ? 17.337 -4.240 -37.725 1.00 97.44 205 GLY A O 1
ATOM 1500 N N . ILE A 1 206 ? 19.091 -4.525 -39.116 1.00 98.38 206 ILE A N 1
ATOM 1501 C CA . ILE A 1 206 ? 20.104 -4.767 -38.083 1.00 98.38 206 ILE A CA 1
ATOM 1502 C C . ILE A 1 206 ? 21.059 -3.576 -38.087 1.00 98.38 206 ILE A C 1
ATOM 1504 O O . ILE A 1 206 ? 21.706 -3.305 -39.096 1.00 98.38 206 ILE A O 1
ATOM 1508 N N . ASN A 1 207 ? 21.123 -2.858 -36.971 1.00 98.12 207 ASN A N 1
ATOM 1509 C CA . ASN A 1 207 ? 21.848 -1.599 -36.853 1.00 98.12 207 ASN A CA 1
ATOM 1510 C C . ASN A 1 207 ? 22.847 -1.685 -35.705 1.00 98.12 207 ASN A C 1
ATOM 1512 O O . ASN A 1 207 ? 22.453 -1.917 -34.561 1.00 98.12 207 ASN A O 1
ATOM 1516 N N . LEU A 1 208 ? 24.125 -1.496 -36.020 1.00 97.50 208 LEU A N 1
ATOM 1517 C CA . LEU A 1 208 ? 25.214 -1.451 -35.053 1.00 97.50 208 LEU A CA 1
ATOM 1518 C C . LEU A 1 208 ? 25.941 -0.111 -35.205 1.00 97.50 208 LEU A C 1
ATOM 1520 O O . LEU A 1 208 ? 26.559 0.152 -36.239 1.00 97.50 208 LEU A O 1
ATOM 1524 N N . SER A 1 209 ? 25.864 0.727 -34.172 1.00 97.19 209 SER A N 1
ATOM 1525 C CA . SER A 1 209 ? 26.528 2.033 -34.109 1.00 97.19 209 SER A CA 1
ATOM 1526 C C . SER A 1 209 ? 27.415 2.143 -32.869 1.00 97.19 209 SER A C 1
ATOM 1528 O O . SER A 1 209 ? 26.98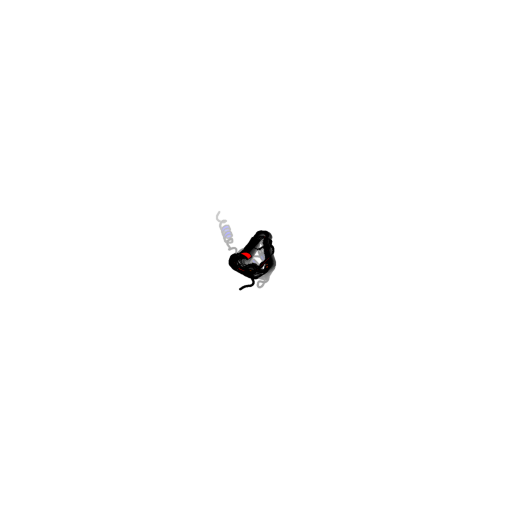8 1.790 -31.772 1.00 97.19 209 SER A O 1
ATOM 1530 N N . GLY A 1 210 ? 28.634 2.663 -32.990 1.00 94.88 210 GLY A N 1
ATOM 1531 C CA . GLY A 1 210 ? 29.504 2.832 -31.819 1.00 94.88 210 GLY A CA 1
ATOM 1532 C C . GLY A 1 210 ? 29.076 3.975 -30.891 1.00 94.88 210 GLY A C 1
ATOM 1533 O O . GLY A 1 210 ? 29.149 3.829 -29.676 1.00 94.88 210 GLY A O 1
ATOM 1534 N N . LEU A 1 211 ? 28.555 5.078 -31.433 1.00 96.38 211 LEU A N 1
ATOM 1535 C CA . LEU A 1 211 ? 28.055 6.215 -30.653 1.00 96.38 211 LEU A CA 1
ATOM 1536 C C . LEU A 1 211 ? 26.528 6.238 -30.600 1.00 96.38 211 LEU A C 1
ATOM 1538 O O . LEU A 1 211 ? 25.941 6.098 -29.528 1.00 96.38 211 LEU A O 1
ATOM 1542 N N . ALA A 1 212 ? 25.873 6.437 -31.745 1.00 97.56 212 ALA A N 1
ATOM 1543 C CA . ALA A 1 212 ? 24.444 6.725 -31.770 1.00 97.56 212 ALA A CA 1
ATOM 1544 C C . ALA A 1 212 ? 23.727 6.138 -32.989 1.00 97.56 212 ALA A C 1
ATOM 1546 O O . ALA A 1 212 ? 24.207 6.225 -34.119 1.00 97.56 212 ALA A O 1
ATOM 1547 N N . LEU A 1 213 ? 22.526 5.620 -32.743 1.00 98.25 213 LEU A N 1
ATOM 1548 C CA . LEU A 1 213 ? 21.545 5.287 -33.765 1.00 98.25 213 LEU A CA 1
ATOM 1549 C C . LEU A 1 213 ? 20.389 6.278 -33.640 1.00 98.25 213 LEU A C 1
ATOM 1551 O O . LEU A 1 213 ? 19.719 6.307 -32.606 1.00 98.25 213 LEU A O 1
ATOM 1555 N N . VAL A 1 214 ? 20.167 7.085 -34.676 1.00 98.00 214 VAL A N 1
ATOM 1556 C CA . VAL A 1 214 ? 19.228 8.212 -34.625 1.00 98.00 214 VAL A CA 1
ATOM 1557 C C . VAL A 1 214 ? 18.264 8.186 -35.808 1.00 98.00 214 VAL A C 1
ATOM 1559 O O . VAL A 1 214 ? 18.670 8.000 -36.955 1.00 98.00 214 VAL A O 1
ATOM 1562 N N . SER A 1 215 ? 16.982 8.422 -35.527 1.00 97.25 215 SER A N 1
ATOM 1563 C CA . SER A 1 215 ? 15.960 8.707 -36.537 1.00 97.25 215 SER A CA 1
ATOM 1564 C C . SER A 1 215 ? 15.026 9.813 -36.056 1.00 97.25 215 SER A C 1
ATOM 1566 O O . SER A 1 215 ? 14.180 9.568 -35.196 1.00 97.25 215 SER A O 1
ATOM 1568 N N . ALA A 1 216 ? 15.219 11.041 -36.544 1.00 90.88 216 ALA A N 1
ATOM 1569 C CA . ALA A 1 216 ? 14.549 12.210 -35.975 1.00 90.88 216 ALA A CA 1
ATOM 1570 C C . ALA A 1 216 ? 13.045 12.233 -36.287 1.00 90.88 216 ALA A C 1
ATOM 1572 O O . ALA A 1 216 ? 12.262 12.275 -35.348 1.00 90.88 216 ALA A O 1
ATOM 1573 N N . ASP A 1 217 ? 12.637 12.087 -37.548 1.00 93.44 217 ASP A N 1
ATOM 1574 C CA . ASP A 1 217 ? 11.211 12.110 -37.933 1.00 93.44 217 ASP A CA 1
ATOM 1575 C C . ASP A 1 217 ? 10.613 10.709 -38.146 1.00 93.44 217 ASP A C 1
ATOM 1577 O O . ASP A 1 217 ? 9.403 10.516 -38.276 1.00 93.44 217 ASP A O 1
ATOM 1581 N N . GLY A 1 218 ? 11.481 9.705 -38.187 1.00 94.19 218 GLY A N 1
ATOM 1582 C CA . GLY A 1 218 ? 11.163 8.340 -38.550 1.00 94.19 218 GLY A CA 1
ATOM 1583 C C . GLY A 1 218 ? 11.040 7.392 -37.378 1.00 94.19 218 GLY A C 1
ATOM 1584 O O . GLY A 1 218 ? 11.198 7.762 -36.215 1.00 94.19 218 GLY A O 1
ATOM 1585 N N . LYS A 1 219 ? 10.759 6.127 -37.701 1.00 97.25 219 LYS A N 1
ATOM 1586 C CA . LYS A 1 219 ? 10.758 5.006 -36.750 1.00 97.25 219 LYS A CA 1
ATOM 1587 C C . LYS A 1 219 ? 12.012 4.160 -36.907 1.00 97.25 219 LYS A C 1
ATOM 1589 O O . LYS A 1 219 ? 12.512 3.987 -38.021 1.00 97.25 219 LYS A O 1
ATOM 1594 N N . ILE A 1 220 ? 12.451 3.542 -35.816 1.00 98.44 220 ILE A N 1
ATOM 1595 C CA . ILE A 1 220 ? 13.511 2.533 -35.834 1.00 98.44 220 ILE A CA 1
ATOM 1596 C C . ILE A 1 220 ? 12.889 1.158 -35.579 1.00 98.44 220 ILE A C 1
ATOM 1598 O O . ILE A 1 220 ? 12.183 0.953 -34.590 1.00 98.44 220 ILE A O 1
ATOM 1602 N N . ALA A 1 221 ? 13.133 0.199 -36.474 1.00 98.19 221 ALA A N 1
ATOM 1603 C CA . ALA A 1 221 ? 12.558 -1.141 -36.380 1.00 98.19 221 ALA A CA 1
ATOM 1604 C C . ALA A 1 221 ? 13.572 -2.260 -36.666 1.00 98.19 221 ALA A C 1
ATOM 1606 O O . ALA A 1 221 ? 14.148 -2.309 -37.750 1.00 98.19 221 ALA A O 1
ATOM 1607 N N . GLY A 1 222 ? 13.712 -3.216 -35.745 1.00 97.69 222 GLY A N 1
ATOM 1608 C CA . GLY A 1 222 ? 14.556 -4.403 -35.918 1.00 97.69 222 GLY A CA 1
ATOM 1609 C C . GLY A 1 222 ? 15.444 -4.693 -34.709 1.00 97.69 222 GLY A C 1
ATOM 1610 O O . GLY A 1 222 ? 14.943 -4.707 -33.585 1.00 97.69 222 GLY A O 1
ATOM 1611 N N . ILE A 1 223 ? 16.728 -4.967 -34.950 1.00 98.31 223 ILE A N 1
ATOM 1612 C CA . ILE A 1 223 ? 17.747 -5.186 -33.913 1.00 98.31 223 ILE A CA 1
ATOM 1613 C C . ILE A 1 223 ? 18.683 -3.982 -33.918 1.00 98.31 223 ILE A C 1
ATOM 1615 O O . ILE A 1 223 ? 19.346 -3.713 -34.916 1.00 98.31 223 ILE A O 1
ATOM 1619 N N . ASN A 1 224 ? 18.724 -3.264 -32.804 1.00 98.19 224 ASN A N 1
ATOM 1620 C CA . ASN A 1 224 ? 19.389 -1.979 -32.678 1.00 98.19 224 ASN A CA 1
ATOM 1621 C C . ASN A 1 224 ? 20.361 -2.030 -31.504 1.00 98.19 224 ASN A C 1
ATOM 1623 O O . ASN A 1 224 ? 19.931 -2.171 -30.360 1.00 98.19 224 ASN A O 1
ATOM 1627 N N . LEU A 1 225 ? 21.654 -1.907 -31.790 1.00 97.56 225 LEU A N 1
ATOM 1628 C CA . LEU A 1 225 ? 22.717 -1.874 -30.795 1.00 97.56 225 LEU A CA 1
ATOM 1629 C C . LEU A 1 225 ? 23.532 -0.596 -30.966 1.00 97.56 225 LEU A C 1
ATOM 1631 O O . LEU A 1 225 ? 24.095 -0.352 -32.034 1.00 97.56 225 LEU A O 1
ATOM 1635 N N . SER A 1 226 ? 23.602 0.204 -29.906 1.00 97.50 226 SER A N 1
ATOM 1636 C CA . SER A 1 226 ? 24.356 1.450 -29.898 1.00 97.50 226 SER A CA 1
ATOM 1637 C C . SER A 1 226 ? 25.184 1.614 -28.631 1.00 97.50 226 SER A C 1
ATOM 1639 O O . SER A 1 226 ? 24.676 1.395 -27.531 1.00 97.50 226 SER A O 1
ATOM 1641 N N . GLY A 1 227 ? 26.444 2.032 -28.769 1.00 95.12 227 GLY A N 1
ATOM 1642 C CA . GLY A 1 227 ? 27.354 2.179 -27.629 1.00 95.12 227 GLY A CA 1
ATOM 1643 C C . GLY A 1 227 ? 26.974 3.295 -26.652 1.00 95.12 227 GLY A C 1
ATOM 1644 O O . GLY A 1 227 ? 27.272 3.173 -25.468 1.00 95.12 227 GLY A O 1
ATOM 1645 N N . VAL A 1 228 ? 26.258 4.337 -27.090 1.00 97.19 228 VAL A N 1
ATOM 1646 C CA . VAL A 1 228 ? 25.742 5.387 -26.189 1.00 97.19 228 VAL A CA 1
ATOM 1647 C C . VAL A 1 228 ? 24.222 5.457 -26.243 1.00 97.19 228 VAL A C 1
ATOM 1649 O O . VAL A 1 228 ? 23.567 5.292 -25.210 1.00 97.19 228 VAL A O 1
ATOM 1652 N N . ALA A 1 229 ? 23.647 5.692 -27.426 1.00 97.94 229 ALA A N 1
ATOM 1653 C CA . ALA A 1 229 ? 22.230 6.039 -27.532 1.00 97.94 229 ALA A CA 1
ATOM 1654 C C . ALA A 1 229 ? 21.501 5.414 -28.727 1.00 97.94 229 ALA A C 1
ATOM 1656 O O . ALA A 1 229 ? 22.018 5.396 -29.846 1.00 97.94 229 ALA A O 1
ATOM 1657 N N . VAL A 1 230 ? 20.261 4.980 -28.496 1.00 98.38 230 VAL A N 1
ATOM 1658 C CA . VAL A 1 230 ? 19.258 4.717 -29.542 1.00 98.38 230 VAL A CA 1
ATOM 1659 C C . VAL A 1 230 ? 18.141 5.748 -29.388 1.00 98.38 230 VAL A C 1
ATOM 1661 O O . VAL A 1 230 ? 17.514 5.803 -28.331 1.00 98.38 230 VAL A O 1
ATOM 1664 N N . VAL A 1 231 ? 17.902 6.575 -30.409 1.00 98.06 231 VAL A N 1
ATOM 1665 C CA . VAL A 1 231 ? 16.979 7.720 -30.332 1.00 98.06 231 VAL A CA 1
ATOM 1666 C C . VAL A 1 231 ? 16.065 7.778 -31.553 1.00 98.06 231 VAL A C 1
ATOM 1668 O O . VAL A 1 231 ? 16.534 7.755 -32.690 1.00 98.06 231 VAL A O 1
ATOM 1671 N N . THR A 1 232 ? 14.757 7.906 -31.329 1.00 98.06 232 THR A N 1
ATOM 1672 C CA . THR A 1 232 ? 13.767 8.134 -32.392 1.00 98.06 232 THR A CA 1
ATOM 1673 C C . THR A 1 232 ? 12.744 9.200 -32.013 1.00 98.06 232 THR A C 1
ATOM 1675 O O . THR A 1 232 ? 12.357 9.297 -30.846 1.00 98.06 232 THR A O 1
ATOM 1678 N N . GLY A 1 233 ? 12.248 9.965 -32.987 1.00 95.75 233 GLY A N 1
ATOM 1679 C CA . GLY A 1 233 ? 11.135 10.888 -32.758 1.00 95.75 233 GLY A CA 1
ATOM 1680 C C . GLY A 1 233 ? 9.744 10.253 -32.797 1.00 95.75 233 GLY A C 1
ATOM 1681 O O . GLY A 1 233 ? 8.784 10.915 -32.414 1.00 95.75 233 GLY A O 1
ATOM 1682 N N . THR A 1 234 ? 9.595 8.988 -33.219 1.00 97.19 234 THR A N 1
ATOM 1683 C CA . THR A 1 234 ? 8.255 8.383 -33.373 1.00 97.19 234 THR A CA 1
ATOM 1684 C C . THR A 1 234 ? 8.092 7.029 -32.688 1.00 97.19 234 THR A C 1
ATOM 1686 O O . THR A 1 234 ? 7.272 6.885 -31.783 1.00 97.19 234 THR A O 1
ATOM 1689 N N . GLN A 1 235 ? 8.810 5.993 -33.115 1.00 97.94 235 GLN A N 1
ATOM 1690 C CA . GLN A 1 235 ? 8.585 4.641 -32.616 1.00 97.94 235 GLN A CA 1
ATOM 1691 C C . GLN A 1 235 ? 9.853 3.795 -32.663 1.00 97.94 235 GLN A C 1
ATOM 1693 O O . GLN A 1 235 ? 10.499 3.691 -33.705 1.00 97.94 235 GLN A O 1
ATOM 1698 N N . LEU A 1 236 ? 10.147 3.113 -31.553 1.00 98.19 236 LEU A N 1
ATOM 1699 C CA . LEU A 1 236 ? 11.092 1.997 -31.517 1.00 98.19 236 LEU A CA 1
ATOM 1700 C C . LEU A 1 236 ? 10.322 0.681 -31.519 1.00 98.19 236 LEU A C 1
ATOM 1702 O O . LEU A 1 236 ? 9.432 0.468 -30.691 1.00 98.19 236 LEU A O 1
ATOM 1706 N N . LYS A 1 237 ? 10.679 -0.234 -32.420 1.00 98.31 237 LYS A N 1
ATOM 1707 C CA . LYS A 1 237 ? 10.087 -1.574 -32.477 1.00 98.31 237 LYS A CA 1
ATOM 1708 C C . LYS A 1 237 ? 11.155 -2.656 -32.601 1.00 98.31 237 LYS A C 1
ATOM 1710 O O . LYS A 1 237 ? 11.924 -2.650 -33.556 1.00 98.31 237 LYS A O 1
ATOM 1715 N N . GLY A 1 238 ? 11.127 -3.642 -31.709 1.00 97.62 238 GLY A N 1
ATOM 1716 C CA . GLY A 1 238 ? 12.021 -4.802 -31.753 1.00 97.62 238 GLY A CA 1
ATOM 1717 C C . GLY A 1 238 ? 12.954 -4.881 -30.548 1.00 97.62 238 GLY A C 1
ATOM 1718 O O . GLY A 1 238 ? 12.492 -4.756 -29.416 1.00 97.62 238 GLY A O 1
ATOM 1719 N N . LEU A 1 239 ? 14.236 -5.149 -30.802 1.00 98.38 239 LEU A N 1
ATOM 1720 C CA . LEU A 1 239 ? 15.284 -5.308 -29.796 1.00 98.38 239 LEU A CA 1
ATOM 1721 C C . LEU A 1 239 ? 16.166 -4.053 -29.791 1.00 98.38 239 LEU A C 1
ATOM 1723 O O . LEU A 1 239 ? 16.870 -3.805 -30.766 1.00 98.38 239 LEU A O 1
ATOM 1727 N N . ASN A 1 240 ? 16.119 -3.267 -28.715 1.00 98.25 240 ASN A N 1
ATOM 1728 C CA . ASN A 1 240 ? 16.810 -1.983 -28.597 1.00 98.25 240 ASN A CA 1
ATOM 1729 C C . ASN A 1 240 ? 17.773 -2.001 -27.405 1.00 98.25 240 ASN A C 1
ATOM 1731 O O . ASN A 1 240 ? 17.335 -2.145 -26.263 1.00 98.25 240 ASN A O 1
ATOM 1735 N N . LEU A 1 241 ? 19.071 -1.865 -27.679 1.00 97.56 241 LEU A N 1
ATOM 1736 C CA . LEU A 1 241 ? 20.141 -1.831 -26.686 1.00 97.56 241 LEU A CA 1
ATOM 1737 C C . LEU A 1 241 ? 20.944 -0.536 -26.846 1.00 97.56 241 LEU A C 1
ATOM 1739 O O . LEU A 1 241 ? 21.714 -0.395 -27.798 1.00 97.56 241 LEU A O 1
ATOM 1743 N N . GLY A 1 242 ? 20.766 0.400 -25.916 1.00 96.44 242 GLY A N 1
ATOM 1744 C CA . GLY A 1 242 ? 21.603 1.596 -25.801 1.00 96.44 242 GLY A CA 1
ATOM 1745 C C . GLY A 1 242 ? 22.580 1.459 -24.637 1.00 96.44 242 GLY A C 1
ATOM 1746 O O . GLY A 1 242 ? 22.192 0.993 -23.571 1.00 96.44 242 GLY A O 1
ATOM 1747 N N . GLY A 1 243 ? 23.840 1.860 -24.807 1.00 94.38 243 GLY A N 1
ATOM 1748 C CA . GLY A 1 243 ? 24.832 1.750 -23.729 1.00 94.38 243 GLY A CA 1
ATOM 1749 C C . GLY A 1 243 ? 24.596 2.698 -22.548 1.00 94.38 243 GLY A C 1
ATOM 1750 O O . GLY A 1 243 ? 24.985 2.380 -21.427 1.00 94.38 243 GLY A O 1
ATOM 1751 N N . VAL A 1 244 ? 23.912 3.826 -22.764 1.00 97.25 244 VAL A N 1
ATOM 1752 C CA . VAL A 1 244 ? 23.542 4.787 -21.708 1.00 97.25 244 VAL A CA 1
ATOM 1753 C C . VAL A 1 244 ? 22.065 5.158 -21.771 1.00 97.25 244 VAL A C 1
ATOM 1755 O O . VAL A 1 244 ? 21.419 5.292 -20.729 1.00 97.25 244 VAL A O 1
ATOM 1758 N N . THR A 1 245 ? 21.506 5.340 -22.971 1.00 97.94 245 THR A N 1
ATOM 1759 C CA . THR A 1 245 ? 20.104 5.746 -23.116 1.00 97.94 245 THR A CA 1
ATOM 1760 C C . THR A 1 245 ? 19.392 5.091 -24.297 1.00 97.94 245 THR A C 1
ATOM 1762 O O . THR A 1 245 ? 19.979 4.829 -25.347 1.00 97.94 245 THR A O 1
ATOM 1765 N N . THR A 1 246 ? 18.098 4.837 -24.129 1.00 98.31 246 THR A N 1
ATOM 1766 C CA . THR A 1 246 ? 17.177 4.448 -25.203 1.00 98.31 246 THR A CA 1
ATOM 1767 C C . THR A 1 246 ? 15.951 5.350 -25.123 1.00 98.31 246 THR A C 1
ATOM 1769 O O . THR A 1 246 ? 15.253 5.355 -24.109 1.00 98.31 246 THR A O 1
ATOM 1772 N N . VAL A 1 247 ? 15.698 6.138 -26.170 1.00 98.25 247 VAL A N 1
ATOM 1773 C CA . VAL A 1 247 ? 14.691 7.209 -26.170 1.00 98.25 247 VAL A CA 1
ATOM 1774 C C . VAL A 1 247 ? 13.778 7.104 -27.389 1.00 98.25 247 VAL A C 1
ATOM 1776 O O . VAL A 1 247 ? 14.236 6.931 -28.517 1.00 98.25 247 VAL A O 1
ATOM 1779 N N . SER A 1 248 ? 12.474 7.248 -27.160 1.00 97.88 248 SER A N 1
ATOM 1780 C CA . SER A 1 248 ? 11.447 7.365 -28.195 1.00 97.88 248 SER A CA 1
ATOM 1781 C C . SER A 1 248 ? 10.509 8.514 -27.853 1.00 97.88 248 SER A C 1
ATOM 1783 O O . SER A 1 248 ? 9.882 8.492 -26.802 1.00 97.88 248 SER A O 1
ATOM 1785 N N . ASN A 1 249 ? 10.338 9.495 -28.736 1.00 96.88 249 ASN A N 1
ATOM 1786 C CA . ASN A 1 249 ? 9.316 10.530 -28.533 1.00 96.88 249 ASN A CA 1
ATOM 1787 C C . ASN A 1 249 ? 7.883 10.036 -28.850 1.00 96.88 249 ASN A C 1
ATOM 1789 O O . ASN A 1 249 ? 6.926 10.800 -28.806 1.00 96.88 249 ASN A O 1
ATOM 1793 N N . GLY A 1 250 ? 7.693 8.747 -29.135 1.00 97.00 250 GLY A N 1
ATOM 1794 C CA . GLY A 1 250 ? 6.369 8.128 -29.192 1.00 97.00 250 GLY A CA 1
ATOM 1795 C C . GLY A 1 250 ? 6.361 6.786 -28.476 1.00 97.00 250 GLY A C 1
ATOM 1796 O O . GLY A 1 250 ? 6.503 6.735 -27.255 1.00 97.00 250 GLY A O 1
ATOM 1797 N N . SER A 1 251 ? 6.158 5.688 -29.200 1.00 97.88 251 SER A N 1
ATOM 1798 C CA . SER A 1 251 ? 6.002 4.366 -28.573 1.00 97.88 251 SER A CA 1
ATOM 1799 C C . SER A 1 251 ? 7.281 3.527 -28.604 1.00 97.88 251 SER A C 1
ATOM 1801 O O . SER A 1 251 ? 8.120 3.657 -29.498 1.00 97.88 251 SER A O 1
ATOM 1803 N N . MET A 1 252 ? 7.427 2.635 -27.629 1.00 98.44 252 MET A N 1
ATOM 1804 C CA . MET A 1 252 ? 8.376 1.528 -27.643 1.00 98.44 252 MET A CA 1
ATOM 1805 C C . MET A 1 252 ? 7.616 0.206 -27.577 1.00 98.44 252 MET A C 1
ATOM 1807 O O . MET A 1 252 ? 6.843 -0.023 -26.647 1.00 98.44 252 MET A O 1
ATOM 1811 N N . LEU A 1 253 ? 7.855 -0.677 -28.545 1.00 98.38 253 LEU A N 1
ATOM 1812 C CA . LEU A 1 253 ? 7.257 -2.010 -28.602 1.00 98.38 253 LEU A CA 1
ATOM 1813 C C . LEU A 1 253 ? 8.346 -3.0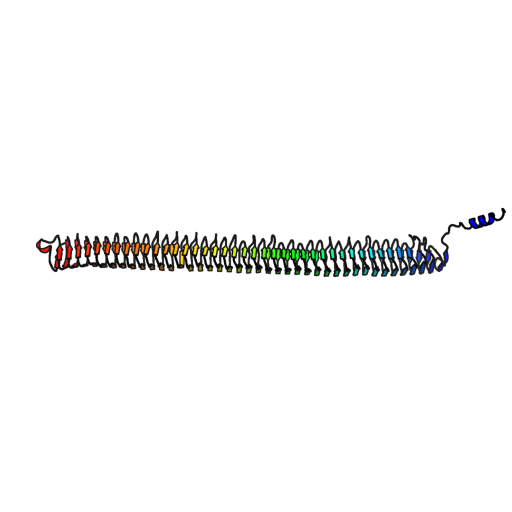81 -28.731 1.00 98.38 253 LEU A C 1
ATOM 1815 O O . LEU A 1 253 ? 8.961 -3.212 -29.792 1.00 98.38 253 LEU A O 1
ATOM 1819 N N . GLY A 1 254 ? 8.543 -3.886 -27.685 1.00 97.25 254 GLY A N 1
ATOM 1820 C CA . GLY A 1 254 ? 9.487 -5.008 -27.698 1.00 97.25 254 GLY A CA 1
ATOM 1821 C C . GLY A 1 254 ? 10.378 -5.077 -26.459 1.00 97.25 254 GLY A C 1
ATOM 1822 O O . GLY A 1 254 ? 9.882 -5.000 -25.337 1.00 97.25 254 GLY A O 1
ATOM 1823 N N . PHE A 1 255 ? 11.678 -5.281 -26.675 1.00 98.44 255 PHE A N 1
ATOM 1824 C CA . PHE A 1 255 ? 12.696 -5.363 -25.628 1.00 98.44 255 PHE A CA 1
ATOM 1825 C C . PHE A 1 255 ? 13.565 -4.109 -25.673 1.00 98.44 255 PHE A C 1
ATOM 1827 O O . PHE A 1 255 ? 14.235 -3.860 -26.676 1.00 98.44 255 PHE A O 1
ATOM 1834 N N . ASN A 1 256 ? 13.567 -3.340 -24.590 1.00 98.19 256 ASN A N 1
ATOM 1835 C CA . ASN A 1 256 ? 14.323 -2.100 -24.460 1.00 98.19 256 ASN A CA 1
ATOM 1836 C C . ASN A 1 256 ? 15.242 -2.216 -23.248 1.00 98.19 256 ASN A C 1
ATOM 1838 O O . ASN A 1 256 ? 14.761 -2.376 -22.125 1.00 98.19 256 ASN A O 1
ATOM 1842 N N . LEU A 1 257 ? 16.550 -2.137 -23.473 1.00 97.56 257 LEU A N 1
ATOM 1843 C CA . LEU A 1 257 ? 17.560 -2.25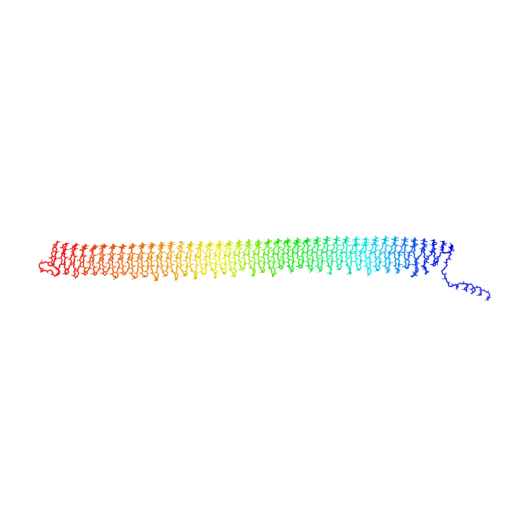1 -22.430 1.00 97.56 257 LEU A CA 1
ATOM 1844 C C . LEU A 1 257 ? 18.549 -1.099 -22.528 1.00 97.56 257 LEU A C 1
ATOM 1846 O O . LEU A 1 257 ? 19.135 -0.845 -23.580 1.00 97.56 257 LEU A O 1
ATOM 1850 N N . SER A 1 258 ? 18.759 -0.443 -21.395 1.00 97.44 258 SER A N 1
ATOM 1851 C CA . SER A 1 258 ? 19.772 0.584 -21.239 1.00 97.44 258 SER A CA 1
ATOM 1852 C C . SER A 1 258 ? 20.304 0.588 -19.805 1.00 97.44 258 SER A C 1
ATOM 1854 O O . SER A 1 258 ? 19.498 0.689 -18.881 1.00 97.44 258 SER A O 1
ATOM 1856 N N . PRO A 1 259 ? 21.627 0.518 -19.570 1.00 95.81 259 PRO A N 1
ATOM 1857 C CA . PRO A 1 259 ? 22.216 0.655 -18.234 1.00 95.81 259 PRO A CA 1
ATOM 1858 C C . PRO A 1 259 ? 21.905 1.988 -17.540 1.00 95.81 259 PRO A C 1
ATOM 1860 O O . PRO A 1 259 ? 21.939 2.063 -16.316 1.00 95.81 259 PRO A O 1
ATOM 1863 N N . GLY A 1 260 ? 21.596 3.042 -18.298 1.00 96.88 260 GLY A N 1
ATOM 1864 C CA . GLY A 1 260 ? 21.176 4.326 -17.745 1.00 96.88 260 GLY A CA 1
ATOM 1865 C C . GLY A 1 260 ? 19.661 4.465 -17.768 1.00 96.88 260 GLY A C 1
ATOM 1866 O O . GLY A 1 260 ? 18.970 4.075 -16.825 1.00 96.88 260 GLY A O 1
ATOM 1867 N N . VAL A 1 261 ? 19.142 5.059 -18.841 1.00 98.06 261 VAL A N 1
ATOM 1868 C CA . VAL A 1 261 ? 17.751 5.526 -18.903 1.00 98.06 261 VAL A CA 1
ATOM 1869 C C . VAL A 1 261 ? 17.004 4.934 -20.097 1.00 98.06 261 VAL A C 1
ATOM 1871 O O . VAL A 1 261 ? 17.561 4.803 -21.188 1.00 98.06 261 VAL A O 1
ATOM 1874 N N . VAL A 1 262 ? 15.727 4.602 -19.896 1.00 98.50 262 VAL A N 1
ATOM 1875 C CA . VAL A 1 262 ? 14.771 4.280 -20.966 1.00 98.50 262 VAL A CA 1
ATOM 1876 C C . VAL A 1 262 ? 13.593 5.257 -20.891 1.00 98.50 262 VAL A C 1
ATOM 1878 O O . VAL A 1 262 ? 12.944 5.348 -19.848 1.00 98.50 262 VAL A O 1
ATOM 1881 N N . VAL A 1 263 ? 13.314 5.996 -21.973 1.00 98.38 263 VAL A N 1
ATOM 1882 C CA . VAL A 1 263 ? 12.267 7.041 -22.007 1.00 98.38 263 VAL A CA 1
ATOM 1883 C C . VAL A 1 263 ? 11.368 6.905 -23.228 1.00 98.38 263 VAL A C 1
ATOM 1885 O O . VAL A 1 263 ? 11.864 6.903 -24.351 1.00 98.38 263 VAL A O 1
ATOM 1888 N N . ALA A 1 264 ? 10.051 6.863 -23.022 1.00 98.25 264 ALA A N 1
ATOM 1889 C CA . ALA A 1 264 ? 9.062 6.863 -24.100 1.00 98.25 264 ALA A CA 1
ATOM 1890 C C . ALA A 1 264 ? 7.804 7.669 -23.745 1.00 98.25 264 ALA A C 1
ATOM 1892 O O . ALA A 1 264 ? 7.608 8.043 -22.593 1.00 98.25 264 ALA A O 1
ATOM 1893 N N . ASN A 1 265 ? 6.892 7.874 -24.695 1.00 97.56 265 ASN A N 1
ATOM 1894 C CA . ASN A 1 265 ? 5.512 8.223 -24.348 1.00 97.56 265 ASN A CA 1
ATOM 1895 C C . ASN A 1 265 ? 4.734 6.966 -23.941 1.00 97.56 265 ASN A C 1
ATOM 1897 O O . ASN A 1 265 ? 4.171 6.914 -22.853 1.00 97.56 265 ASN A O 1
ATOM 1901 N N . GLU A 1 266 ? 4.768 5.909 -24.751 1.00 98.19 266 GLU A N 1
ATOM 1902 C CA . GLU A 1 266 ? 4.131 4.627 -24.422 1.00 98.19 266 GLU A CA 1
ATOM 1903 C C . GLU A 1 266 ? 5.133 3.480 -24.491 1.00 98.19 266 GLU A C 1
ATOM 1905 O O . GLU A 1 266 ? 5.946 3.417 -25.411 1.00 98.19 266 GLU A O 1
ATOM 1910 N N . MET A 1 267 ? 5.061 2.540 -23.548 1.00 98.44 267 MET A N 1
ATOM 1911 C CA . MET A 1 267 ? 5.916 1.353 -23.548 1.00 98.44 267 MET A CA 1
ATOM 1912 C C . MET A 1 267 ? 5.092 0.077 -23.469 1.00 98.44 267 MET A C 1
ATOM 1914 O O . MET A 1 267 ? 4.246 -0.083 -22.587 1.00 98.44 267 MET A O 1
ATOM 1918 N N . GLN A 1 268 ? 5.397 -0.871 -24.350 1.00 98.38 268 GLN A N 1
ATOM 1919 C CA . GLN A 1 268 ? 4.826 -2.207 -24.327 1.00 98.38 268 GLN A CA 1
ATOM 1920 C C . GLN A 1 268 ? 5.912 -3.272 -24.512 1.00 98.38 268 GLN A C 1
ATOM 1922 O O . GLN A 1 268 ? 6.566 -3.328 -25.552 1.00 98.38 268 GLN A O 1
ATOM 1927 N N . GLY A 1 269 ? 6.054 -4.163 -23.528 1.00 97.88 269 GLY A N 1
ATOM 1928 C CA . GLY A 1 269 ? 7.001 -5.281 -23.572 1.00 97.88 269 GLY A CA 1
ATOM 1929 C C . GLY A 1 269 ? 7.890 -5.365 -22.333 1.00 97.88 269 GLY A C 1
ATOM 1930 O O . GLY A 1 269 ? 7.381 -5.283 -21.216 1.00 97.88 269 GLY A O 1
ATOM 1931 N N . LEU A 1 270 ? 9.191 -5.580 -22.538 1.00 98.44 270 LEU A N 1
ATOM 1932 C CA . LEU A 1 270 ? 10.204 -5.645 -21.482 1.00 98.44 270 LEU A CA 1
ATOM 1933 C C . LEU A 1 270 ? 11.069 -4.384 -21.536 1.00 98.44 270 LEU A C 1
ATOM 1935 O O . LEU A 1 270 ? 11.790 -4.173 -22.509 1.00 98.44 270 LEU A O 1
ATOM 1939 N N . ASN A 1 271 ? 10.983 -3.557 -20.497 1.00 98.25 271 ASN A N 1
ATOM 1940 C CA . ASN A 1 271 ? 11.700 -2.290 -20.388 1.00 98.25 271 ASN A CA 1
ATOM 1941 C C . ASN A 1 271 ? 12.639 -2.351 -19.185 1.00 98.25 271 ASN A C 1
ATOM 1943 O O . ASN A 1 271 ? 12.189 -2.565 -18.060 1.00 98.25 271 ASN A O 1
ATOM 1947 N N . ILE A 1 272 ? 13.936 -2.187 -19.425 1.00 97.75 272 ILE A N 1
ATOM 1948 C CA . ILE A 1 272 ? 14.980 -2.279 -18.406 1.00 97.75 272 ILE A CA 1
ATOM 1949 C C . ILE A 1 272 ? 15.848 -1.025 -18.501 1.00 97.75 272 ILE A C 1
ATOM 1951 O O . ILE A 1 272 ? 16.715 -0.925 -19.369 1.00 97.75 272 ILE A O 1
ATOM 1955 N N . GLY A 1 273 ? 15.601 -0.068 -17.610 1.00 97.06 273 GLY A N 1
ATOM 1956 C CA . GLY A 1 273 ? 16.446 1.109 -17.425 1.00 97.06 273 GLY A CA 1
ATOM 1957 C C . GLY A 1 273 ? 17.264 0.945 -16.159 1.00 97.06 273 GLY A C 1
ATOM 1958 O O . GLY A 1 273 ? 16.688 0.854 -15.083 1.00 97.06 273 GLY A O 1
ATOM 1959 N N . GLY A 1 274 ? 18.589 0.885 -16.257 1.00 93.19 274 GLY A N 1
ATOM 1960 C CA . GLY A 1 274 ? 19.428 0.583 -15.103 1.00 93.19 274 GLY A CA 1
ATOM 1961 C C . GLY A 1 274 ? 19.245 1.593 -13.976 1.00 93.19 274 GLY A C 1
ATOM 1962 O O . GLY A 1 274 ? 19.102 1.168 -12.841 1.00 93.19 274 GLY A O 1
ATOM 1963 N N . ILE A 1 275 ? 19.116 2.890 -14.260 1.00 96.75 275 ILE A N 1
ATOM 1964 C CA . ILE A 1 275 ? 18.815 3.925 -13.255 1.00 96.75 275 ILE A CA 1
ATOM 1965 C C . ILE A 1 275 ? 17.323 4.266 -13.251 1.00 96.75 275 ILE A C 1
ATOM 1967 O O . ILE A 1 275 ? 16.694 4.266 -12.190 1.00 96.75 275 ILE A O 1
ATOM 1971 N N . THR A 1 276 ? 16.757 4.558 -14.428 1.00 97.88 276 THR A N 1
ATOM 1972 C CA . THR A 1 276 ? 15.379 5.051 -14.537 1.00 97.88 276 THR A CA 1
ATOM 1973 C C . THR A 1 276 ? 14.674 4.533 -15.788 1.00 97.88 276 THR A C 1
ATOM 1975 O O . THR A 1 276 ? 15.249 4.506 -16.876 1.00 97.88 276 THR A O 1
ATOM 1978 N N . THR A 1 277 ? 13.390 4.199 -15.649 1.00 98.31 277 THR A N 1
ATOM 1979 C CA . THR A 1 277 ? 12.466 3.980 -16.774 1.00 98.31 277 THR A CA 1
ATOM 1980 C C . THR A 1 277 ? 11.288 4.951 -16.662 1.00 98.31 277 THR A C 1
ATOM 1982 O O . THR A 1 277 ? 10.609 4.969 -15.633 1.00 98.31 277 THR A O 1
ATOM 1985 N N . VAL A 1 278 ? 11.044 5.769 -17.693 1.00 98.12 278 VAL A N 1
ATOM 1986 C CA . VAL A 1 278 ? 10.007 6.821 -17.685 1.00 98.12 278 VAL A CA 1
ATOM 1987 C C . VAL A 1 278 ? 9.093 6.718 -18.899 1.00 98.12 278 VAL A C 1
ATOM 1989 O O . VAL A 1 278 ? 9.576 6.687 -20.028 1.00 98.12 278 VAL A O 1
ATOM 1992 N N . ALA A 1 279 ? 7.780 6.749 -18.675 1.00 97.81 279 ALA A N 1
ATOM 1993 C CA . ALA A 1 279 ? 6.778 6.873 -19.724 1.00 97.81 279 ALA A CA 1
ATOM 1994 C C . ALA A 1 279 ? 5.823 8.051 -19.471 1.00 97.81 279 ALA A C 1
ATOM 1996 O O . ALA A 1 279 ? 5.198 8.122 -18.418 1.00 97.81 279 ALA A O 1
ATOM 1997 N N . ASN A 1 280 ? 5.610 8.933 -20.449 1.00 96.56 280 ASN A N 1
ATOM 1998 C CA . ASN A 1 280 ? 4.580 9.987 -20.339 1.00 96.56 280 ASN A CA 1
ATOM 1999 C C . ASN A 1 280 ? 3.142 9.471 -20.541 1.00 96.56 280 ASN A C 1
ATOM 2001 O O . ASN A 1 280 ? 2.186 10.236 -20.535 1.00 96.56 280 ASN A O 1
ATOM 2005 N N . GLY A 1 281 ? 2.961 8.173 -20.739 1.00 96.69 281 GLY A N 1
ATOM 2006 C CA . GLY A 1 281 ? 1.675 7.536 -20.959 1.00 96.69 281 GLY A CA 1
ATOM 2007 C C . GLY A 1 281 ? 1.612 6.222 -20.200 1.00 96.69 281 GLY A C 1
ATOM 2008 O O . GLY A 1 281 ? 1.797 6.166 -18.981 1.00 96.69 281 GLY A O 1
ATOM 2009 N N . THR A 1 282 ? 1.319 5.138 -20.909 1.00 97.62 282 THR A N 1
ATOM 2010 C CA . THR A 1 282 ? 1.175 3.822 -20.281 1.00 97.62 282 THR A CA 1
ATOM 2011 C C . THR A 1 282 ? 2.447 2.993 -20.409 1.00 97.62 282 THR A C 1
ATOM 2013 O O . THR A 1 282 ? 2.985 2.882 -21.510 1.00 97.62 282 THR A O 1
ATOM 2016 N N . MET A 1 283 ? 2.868 2.333 -19.325 1.00 98.06 283 MET A N 1
ATOM 2017 C CA . MET A 1 283 ? 3.757 1.170 -19.417 1.00 98.06 283 MET A CA 1
ATOM 2018 C C . MET A 1 283 ? 2.959 -0.115 -19.223 1.00 98.06 283 MET A C 1
ATOM 2020 O O . MET A 1 283 ? 2.278 -0.296 -18.207 1.00 98.06 283 MET A O 1
ATOM 2024 N N . ARG A 1 284 ? 3.068 -1.030 -20.187 1.00 98.31 284 ARG A N 1
ATOM 2025 C CA . ARG A 1 284 ? 2.439 -2.350 -20.154 1.00 98.31 284 ARG A CA 1
ATOM 2026 C C . ARG A 1 284 ? 3.473 -3.456 -20.352 1.00 98.31 284 ARG A C 1
ATOM 2028 O O . ARG A 1 284 ? 4.057 -3.563 -21.425 1.00 98.31 284 ARG A O 1
ATOM 2035 N N . GLY A 1 285 ? 3.611 -4.347 -19.375 1.00 97.81 285 GLY A N 1
ATOM 2036 C CA . GLY A 1 285 ? 4.481 -5.522 -19.478 1.00 97.81 285 GLY A CA 1
ATOM 2037 C C . GLY A 1 285 ? 5.352 -5.714 -18.244 1.00 97.81 285 GLY A C 1
ATOM 2038 O O . GLY A 1 285 ? 4.825 -5.724 -17.133 1.00 97.81 285 GLY A O 1
ATOM 2039 N N . ILE A 1 286 ? 6.654 -5.906 -18.450 1.00 98.50 286 ILE A N 1
ATOM 2040 C CA . ILE A 1 286 ? 7.651 -6.059 -17.387 1.00 98.50 286 ILE A CA 1
ATOM 2041 C C . ILE A 1 286 ? 8.567 -4.839 -17.428 1.00 98.50 286 ILE A C 1
ATOM 2043 O O . ILE A 1 286 ? 9.222 -4.584 -18.437 1.00 98.50 286 ILE A O 1
ATOM 2047 N N . ASN A 1 287 ? 8.606 -4.088 -16.337 1.00 98.25 287 ASN A N 1
ATOM 2048 C CA . ASN A 1 287 ? 9.328 -2.830 -16.236 1.00 98.25 287 ASN A CA 1
ATOM 2049 C C . ASN A 1 287 ? 10.272 -2.904 -15.033 1.00 98.25 287 ASN A C 1
ATOM 2051 O O . ASN A 1 287 ? 9.822 -3.106 -13.902 1.00 98.25 287 ASN A O 1
ATOM 2055 N N . LEU A 1 288 ? 11.573 -2.777 -15.287 1.00 97.69 288 LEU A N 1
ATOM 2056 C CA . LEU A 1 288 ? 12.635 -2.959 -14.301 1.00 97.69 288 LEU A CA 1
ATOM 2057 C C . LEU A 1 288 ? 13.509 -1.710 -14.229 1.00 97.69 288 LEU A C 1
ATOM 2059 O O . LEU A 1 288 ? 13.943 -1.182 -15.255 1.00 97.69 288 LEU A O 1
ATOM 2063 N N . SER A 1 289 ? 13.789 -1.264 -13.008 1.00 97.06 289 SER A N 1
ATOM 2064 C CA . SER A 1 289 ? 14.678 -0.138 -12.741 1.00 97.06 289 SER A CA 1
ATOM 2065 C C . SER A 1 289 ? 15.423 -0.319 -11.422 1.00 97.06 289 SER A C 1
ATOM 2067 O O . SER A 1 289 ? 14.834 -0.788 -10.455 1.00 97.06 289 SER A O 1
ATOM 2069 N N . SER A 1 290 ? 16.708 0.037 -11.320 1.00 96.06 290 SER A N 1
ATOM 2070 C CA . SER A 1 290 ? 17.361 0.032 -9.995 1.00 96.06 290 SER A CA 1
ATOM 2071 C C . SER A 1 290 ? 16.989 1.261 -9.165 1.00 96.06 290 SER A C 1
ATOM 2073 O O . SER A 1 290 ? 16.997 1.197 -7.941 1.00 96.06 290 SER A O 1
ATOM 2075 N N . GLY A 1 291 ? 16.608 2.368 -9.802 1.00 96.38 291 GLY A N 1
ATOM 2076 C CA . GLY A 1 291 ? 16.205 3.590 -9.122 1.00 96.38 291 GLY A CA 1
ATOM 2077 C C . GLY A 1 291 ? 14.704 3.793 -9.219 1.00 96.38 291 GLY A C 1
ATOM 2078 O O . GLY A 1 291 ? 13.933 3.359 -8.358 1.00 96.38 291 GLY A O 1
ATOM 2079 N N . VAL A 1 292 ? 14.295 4.500 -10.267 1.00 98.06 292 VAL A N 1
ATOM 2080 C CA . VAL A 1 292 ? 12.961 5.092 -10.369 1.00 98.06 292 VAL A CA 1
ATOM 2081 C C . VAL A 1 292 ? 12.201 4.554 -11.579 1.00 98.06 292 VAL A C 1
ATOM 2083 O O . VAL A 1 292 ? 12.765 4.337 -12.654 1.00 98.06 292 VAL A O 1
ATOM 2086 N N . LEU A 1 293 ? 10.903 4.330 -11.402 1.00 98.19 293 LEU A N 1
ATOM 2087 C CA . LEU A 1 293 ? 9.981 3.917 -12.450 1.00 98.19 293 LEU A CA 1
ATOM 2088 C C . LEU A 1 293 ? 8.765 4.838 -12.423 1.00 98.19 293 LEU A C 1
ATOM 2090 O O . LEU A 1 293 ? 8.080 4.914 -11.405 1.00 98.19 293 LEU A O 1
ATOM 2094 N N . VAL A 1 294 ? 8.515 5.563 -13.513 1.00 98.19 294 VAL A N 1
ATOM 2095 C CA . VAL A 1 294 ? 7.464 6.594 -13.568 1.00 98.19 294 VAL A CA 1
ATOM 2096 C C . VAL A 1 294 ? 6.641 6.428 -14.833 1.00 98.19 294 VAL A C 1
ATOM 2098 O O . VAL A 1 294 ? 7.190 6.484 -15.928 1.00 98.19 294 VAL A O 1
ATOM 2101 N N . ALA A 1 295 ? 5.327 6.267 -14.696 1.00 98.12 295 ALA A N 1
ATOM 2102 C CA . ALA A 1 295 ? 4.389 6.363 -15.813 1.00 98.12 295 ALA A CA 1
ATOM 2103 C C . ALA A 1 295 ? 3.143 7.158 -15.432 1.00 98.12 295 ALA A C 1
ATOM 2105 O O . ALA A 1 295 ? 2.938 7.441 -14.255 1.00 98.12 295 ALA A O 1
ATOM 2106 N N . HIS A 1 296 ? 2.250 7.423 -16.389 1.00 97.44 296 HIS A N 1
ATOM 2107 C CA . HIS A 1 296 ? 0.875 7.769 -16.030 1.00 97.44 296 HIS A CA 1
ATOM 2108 C C . HIS A 1 296 ? 0.101 6.547 -15.543 1.00 97.44 296 HIS A C 1
ATOM 2110 O O . HIS A 1 296 ? -0.540 6.578 -14.498 1.00 97.44 296 HIS A O 1
ATOM 2116 N N . LYS A 1 297 ? 0.170 5.435 -16.285 1.00 97.94 297 LYS A N 1
ATOM 2117 C CA . LYS A 1 297 ? -0.475 4.170 -15.900 1.00 97.94 297 LYS A CA 1
ATOM 2118 C C . LYS A 1 297 ? 0.512 3.023 -15.988 1.00 97.94 297 LYS A C 1
ATOM 2120 O O . LYS A 1 297 ? 1.174 2.852 -17.012 1.00 97.94 297 LYS A O 1
ATOM 2125 N N . LEU A 1 298 ? 0.540 2.197 -14.948 1.00 98.31 298 LEU A N 1
ATOM 2126 C CA . LEU A 1 298 ? 1.389 1.011 -14.876 1.00 98.31 298 LEU A CA 1
ATOM 2127 C C . LEU A 1 298 ? 0.536 -0.252 -14.906 1.00 98.31 298 LEU A C 1
ATOM 2129 O O . LEU A 1 298 ? -0.382 -0.418 -14.099 1.00 98.31 298 LEU A O 1
ATOM 2133 N N . ARG A 1 299 ? 0.835 -1.157 -15.841 1.00 98.12 299 ARG A N 1
ATOM 2134 C CA . ARG A 1 299 ? 0.138 -2.440 -15.980 1.00 98.12 299 ARG A CA 1
ATOM 2135 C C . ARG A 1 299 ? 1.119 -3.590 -16.170 1.00 98.12 299 ARG A C 1
ATOM 2137 O O . ARG A 1 299 ? 1.809 -3.645 -17.184 1.00 98.12 299 ARG A O 1
ATOM 2144 N N . GLY A 1 300 ? 1.110 -4.549 -15.249 1.00 97.88 300 GLY A N 1
ATOM 2145 C CA . GLY A 1 300 ? 1.953 -5.745 -15.315 1.00 97.88 300 GLY A CA 1
ATOM 2146 C C . GLY A 1 300 ? 2.889 -5.874 -14.117 1.00 97.88 300 GLY A C 1
ATOM 2147 O O . GLY A 1 300 ? 2.437 -5.760 -12.982 1.00 97.88 300 GLY A O 1
ATOM 2148 N N . LEU A 1 301 ? 4.161 -6.166 -14.375 1.00 98.50 301 LEU A N 1
ATOM 2149 C CA . LEU A 1 301 ? 5.194 -6.368 -13.365 1.00 98.50 301 LEU A CA 1
ATOM 2150 C C . LEU A 1 301 ? 6.114 -5.145 -13.332 1.00 98.50 301 LEU A C 1
ATOM 2152 O O . LEU A 1 301 ? 6.822 -4.889 -14.301 1.00 98.50 301 LEU A O 1
ATOM 2156 N N . ASN A 1 302 ? 6.109 -4.407 -12.228 1.00 98.38 302 ASN A N 1
ATOM 2157 C CA . ASN A 1 302 ? 6.903 -3.198 -12.047 1.00 98.38 302 ASN A CA 1
ATOM 2158 C C . ASN A 1 302 ? 7.809 -3.388 -10.831 1.00 98.38 302 ASN A C 1
ATOM 2160 O O . ASN A 1 302 ? 7.311 -3.509 -9.709 1.00 98.38 302 ASN A O 1
ATOM 2164 N N . LEU A 1 303 ? 9.122 -3.433 -11.058 1.00 97.94 303 LEU A N 1
ATOM 2165 C CA . LEU A 1 303 ? 10.112 -3.496 -9.986 1.00 97.94 303 LEU A CA 1
ATOM 2166 C C . LEU A 1 303 ? 11.034 -2.288 -10.051 1.00 97.94 303 LEU A C 1
ATOM 2168 O O . LEU A 1 303 ? 11.649 -2.025 -11.088 1.00 97.94 303 LEU A O 1
ATOM 2172 N N . SER A 1 304 ? 11.156 -1.592 -8.924 1.00 97.88 304 SER A N 1
ATOM 2173 C CA . SER A 1 304 ? 12.136 -0.528 -8.756 1.00 97.88 304 SER A CA 1
ATOM 2174 C C . SER A 1 304 ? 12.905 -0.629 -7.441 1.00 97.88 304 SER A C 1
ATOM 2176 O O . SER A 1 304 ? 12.377 -1.093 -6.430 1.00 97.88 304 SER A O 1
ATOM 2178 N N . GLY A 1 305 ? 14.167 -0.203 -7.417 1.00 96.25 305 GLY A N 1
ATOM 2179 C CA . GLY A 1 305 ? 14.930 -0.201 -6.165 1.00 96.25 305 GLY A CA 1
ATOM 2180 C C . GLY A 1 305 ? 14.523 0.929 -5.218 1.00 96.25 305 GLY A C 1
ATOM 2181 O O . GLY A 1 305 ? 14.497 0.710 -4.012 1.00 96.25 305 GLY A O 1
ATOM 2182 N N . LEU A 1 306 ? 14.121 2.101 -5.727 1.00 97.06 306 LEU A N 1
ATOM 2183 C CA . LEU A 1 306 ? 13.766 3.250 -4.886 1.00 97.06 306 LEU A CA 1
ATOM 2184 C C . LEU A 1 306 ? 12.289 3.639 -4.977 1.00 97.06 306 LEU A C 1
ATOM 2186 O O . LEU A 1 306 ? 11.607 3.700 -3.956 1.00 97.06 306 LEU A O 1
ATOM 2190 N N . THR A 1 307 ? 11.765 3.940 -6.166 1.00 97.88 307 THR A N 1
ATOM 2191 C CA . THR A 1 307 ? 10.399 4.491 -6.274 1.00 97.88 307 THR A CA 1
ATOM 2192 C C . THR A 1 307 ? 9.671 3.987 -7.506 1.00 97.88 307 THR A C 1
ATOM 2194 O O . THR A 1 307 ? 10.251 3.914 -8.588 1.00 97.88 307 THR A O 1
ATOM 2197 N N . THR A 1 308 ? 8.405 3.607 -7.345 1.00 98.44 308 THR A N 1
ATOM 2198 C CA . THR A 1 308 ? 7.483 3.304 -8.447 1.00 98.44 308 THR A CA 1
ATOM 2199 C C . THR A 1 308 ? 6.312 4.283 -8.377 1.00 98.44 308 THR A C 1
ATOM 2201 O O . THR A 1 308 ? 5.624 4.346 -7.360 1.00 98.44 308 THR A O 1
ATOM 2204 N N . VAL A 1 309 ? 6.092 5.061 -9.440 1.00 98.38 309 VAL A N 1
ATOM 2205 C CA . VAL A 1 309 ? 5.096 6.143 -9.485 1.00 98.38 309 VAL A CA 1
ATOM 2206 C C . VAL A 1 309 ? 4.172 5.997 -10.692 1.00 98.38 309 VAL A C 1
ATOM 2208 O O . VAL A 1 309 ? 4.629 5.875 -11.828 1.00 98.38 309 VAL A O 1
ATOM 2211 N N . ALA A 1 310 ? 2.866 6.070 -10.441 1.00 98.00 310 ALA A N 1
ATOM 2212 C CA . ALA A 1 310 ? 1.831 6.280 -11.448 1.00 98.00 310 ALA A CA 1
ATOM 2213 C C . ALA A 1 310 ? 1.234 7.686 -11.260 1.00 98.00 310 ALA A C 1
ATOM 2215 O O . ALA A 1 310 ? 0.342 7.885 -10.433 1.00 98.00 310 ALA A O 1
ATOM 2216 N N . ASN A 1 311 ? 1.772 8.671 -11.981 1.00 93.88 311 ASN A N 1
ATOM 2217 C CA . ASN A 1 311 ? 1.360 10.070 -11.880 1.00 93.88 311 ASN A CA 1
ATOM 2218 C C . ASN A 1 311 ? 0.095 10.316 -12.717 1.00 93.88 311 ASN A C 1
ATOM 2220 O O . ASN A 1 311 ? 0.108 10.099 -13.922 1.00 93.88 311 ASN A O 1
ATOM 2224 N N . ASN A 1 312 ? -0.997 10.787 -12.117 1.00 91.62 312 ASN A N 1
ATOM 2225 C CA . ASN A 1 312 ? -2.292 10.961 -12.790 1.00 91.62 312 ASN A CA 1
ATOM 2226 C C . ASN A 1 312 ? -2.844 9.657 -13.396 1.00 91.62 312 ASN A C 1
ATOM 2228 O O . ASN A 1 312 ? -3.430 9.654 -14.484 1.00 91.62 312 ASN A O 1
ATOM 2232 N N . GLY A 1 313 ? -2.628 8.529 -12.718 1.00 95.00 313 GLY A N 1
ATOM 2233 C CA . GLY A 1 313 ? -3.230 7.272 -13.129 1.00 95.00 313 GLY A CA 1
ATOM 2234 C C . GLY A 1 313 ? -3.108 6.146 -12.111 1.00 95.00 313 GLY A C 1
ATOM 2235 O O . GLY A 1 313 ? -2.690 6.330 -10.967 1.00 95.00 313 GLY A O 1
ATOM 2236 N N . ALA A 1 314 ? -3.536 4.964 -12.555 1.00 97.62 314 ALA A N 1
ATOM 2237 C CA . ALA A 1 314 ? -3.690 3.764 -11.742 1.00 97.62 314 ALA A CA 1
ATOM 2238 C C . ALA A 1 314 ? -2.534 2.770 -11.939 1.00 97.62 314 ALA A C 1
ATOM 2240 O O . ALA A 1 314 ? -1.937 2.687 -13.021 1.00 97.62 314 ALA A O 1
ATOM 2241 N N . MET A 1 315 ? -2.303 1.938 -10.921 1.00 98.38 315 MET A N 1
ATOM 2242 C CA . MET A 1 315 ? -1.436 0.761 -11.006 1.00 98.38 315 MET A CA 1
ATOM 2243 C C . MET A 1 315 ? -2.254 -0.529 -10.976 1.00 98.38 315 MET A C 1
ATOM 2245 O O . MET A 1 315 ? -3.124 -0.728 -10.126 1.00 98.38 315 MET A O 1
ATOM 2249 N N . GLN A 1 316 ? -1.950 -1.451 -11.884 1.00 98.00 316 GLN A N 1
ATOM 2250 C CA . GLN A 1 316 ? -2.598 -2.758 -11.931 1.00 98.00 316 GLN A CA 1
ATOM 2251 C C . GLN A 1 316 ? -1.572 -3.863 -12.180 1.00 98.00 316 GLN A C 1
ATOM 2253 O O . GLN A 1 316 ? -1.057 -3.997 -13.290 1.00 98.00 316 GLN A O 1
ATOM 2258 N N . GLY A 1 317 ? -1.330 -4.695 -11.167 1.00 97.25 317 GLY A N 1
ATOM 2259 C CA . GLY A 1 317 ? -0.424 -5.838 -11.263 1.00 97.25 317 GLY A CA 1
ATOM 2260 C C . GLY A 1 317 ? 0.485 -5.964 -10.044 1.00 97.25 317 GLY A C 1
ATOM 2261 O O . GLY A 1 317 ? 0.054 -5.700 -8.926 1.00 97.25 317 GLY A O 1
ATOM 2262 N N . LEU A 1 318 ? 1.723 -6.403 -10.257 1.00 98.38 318 LEU A N 1
ATOM 2263 C CA . LEU A 1 318 ? 2.715 -6.554 -9.197 1.00 98.38 318 LEU A CA 1
ATOM 2264 C C . LEU A 1 318 ? 3.625 -5.327 -9.174 1.00 98.38 318 LEU A C 1
ATOM 2266 O O . LEU A 1 318 ? 4.427 -5.150 -10.087 1.00 98.38 318 LEU A O 1
ATOM 2270 N N . ASN A 1 319 ? 3.496 -4.500 -8.140 1.00 98.31 319 ASN A N 1
ATOM 2271 C CA . ASN A 1 319 ? 4.287 -3.287 -7.952 1.00 98.31 319 ASN A CA 1
ATOM 2272 C C . ASN A 1 319 ? 5.159 -3.458 -6.710 1.00 98.31 319 ASN A C 1
ATOM 2274 O O . ASN A 1 319 ? 4.633 -3.563 -5.602 1.00 98.31 319 ASN A O 1
ATOM 2278 N N . ILE A 1 320 ? 6.477 -3.520 -6.895 1.00 97.88 320 ILE A N 1
ATOM 2279 C CA . ILE A 1 320 ? 7.441 -3.681 -5.804 1.00 97.88 320 ILE A CA 1
ATOM 2280 C C . ILE A 1 320 ? 8.488 -2.578 -5.915 1.00 97.88 320 ILE A C 1
ATOM 2282 O O . ILE A 1 320 ? 9.221 -2.504 -6.900 1.00 97.88 320 ILE A O 1
ATOM 2286 N N . SER A 1 321 ? 8.583 -1.749 -4.880 1.00 97.81 321 SER A N 1
ATOM 2287 C CA . SER A 1 321 ? 9.614 -0.724 -4.742 1.00 97.81 321 SER A CA 1
ATOM 2288 C C . SER A 1 321 ? 10.359 -0.872 -3.418 1.00 97.81 321 SER A C 1
ATOM 2290 O O . SER A 1 321 ? 9.713 -0.988 -2.372 1.00 97.81 321 SER A O 1
ATOM 2292 N N . GLY A 1 322 ? 11.689 -0.777 -3.427 1.00 96.31 322 GLY A N 1
ATOM 2293 C CA . GLY A 1 322 ? 12.475 -0.768 -2.184 1.00 96.31 322 GLY A CA 1
ATOM 2294 C C . GLY A 1 322 ? 12.230 0.463 -1.297 1.00 96.31 322 GLY A C 1
ATOM 2295 O O . GLY A 1 322 ? 12.402 0.378 -0.086 1.00 96.31 322 GLY A O 1
ATOM 2296 N N . GLY A 1 323 ? 11.754 1.577 -1.862 1.00 97.31 323 GLY A N 1
ATOM 2297 C CA . GLY A 1 323 ? 11.314 2.764 -1.120 1.00 97.31 323 GLY A CA 1
ATOM 2298 C C . GLY A 1 323 ? 9.799 2.955 -1.172 1.00 97.31 323 GLY A C 1
ATOM 2299 O O . GLY A 1 323 ? 9.074 2.418 -0.339 1.00 97.31 323 GLY A O 1
ATOM 2300 N N . VAL A 1 324 ? 9.296 3.748 -2.117 1.00 98.12 324 VAL A N 1
ATOM 2301 C CA . VAL A 1 324 ? 7.887 4.184 -2.125 1.00 98.12 324 VAL A CA 1
ATOM 2302 C C . VAL A 1 324 ? 7.157 3.749 -3.396 1.00 98.12 324 VAL A C 1
ATOM 2304 O O . VAL A 1 324 ? 7.650 3.953 -4.507 1.00 98.12 324 VAL A O 1
ATOM 2307 N N . THR A 1 325 ? 5.952 3.201 -3.232 1.00 98.56 325 THR A N 1
ATOM 2308 C CA . THR A 1 325 ? 5.006 2.932 -4.325 1.00 98.56 325 THR A CA 1
ATOM 2309 C C . THR A 1 325 ? 3.844 3.922 -4.239 1.00 98.56 325 THR A C 1
ATOM 2311 O O . THR A 1 325 ? 3.117 3.926 -3.245 1.00 98.56 325 THR A O 1
ATOM 2314 N N . VAL A 1 326 ? 3.669 4.775 -5.256 1.00 98.31 326 VAL A N 1
ATOM 2315 C CA . VAL A 1 326 ? 2.664 5.857 -5.250 1.00 98.31 326 VAL A CA 1
ATOM 2316 C C . VAL A 1 326 ? 1.828 5.877 -6.521 1.00 98.31 326 VAL A C 1
ATOM 2318 O O . VAL A 1 326 ? 2.379 5.993 -7.612 1.00 98.31 326 VAL A O 1
ATOM 2321 N N . ALA A 1 327 ? 0.505 5.877 -6.388 1.00 98.25 327 ALA A N 1
ATOM 2322 C CA . ALA A 1 327 ? -0.419 6.132 -7.491 1.00 98.25 327 ALA A CA 1
ATOM 2323 C C . ALA A 1 327 ? -1.362 7.295 -7.167 1.00 98.25 327 ALA A C 1
ATOM 2325 O O . ALA A 1 327 ? -1.787 7.459 -6.024 1.00 98.25 327 ALA A O 1
ATOM 2326 N N . THR A 1 328 ? -1.735 8.083 -8.173 1.00 97.94 328 THR A N 1
ATOM 2327 C CA . THR A 1 328 ? -2.806 9.077 -8.000 1.00 97.94 328 THR A CA 1
ATOM 2328 C C . THR A 1 328 ? -4.169 8.393 -7.873 1.00 97.94 328 THR A C 1
ATOM 2330 O O . THR A 1 328 ? -4.932 8.735 -6.971 1.00 97.94 328 THR A O 1
ATOM 2333 N N . ASP A 1 329 ? -4.439 7.391 -8.718 1.00 97.62 329 ASP A N 1
ATOM 2334 C CA . ASP A 1 329 ? -5.706 6.652 -8.754 1.00 97.62 329 ASP A CA 1
ATOM 2335 C C . ASP A 1 329 ? -5.574 5.266 -8.087 1.00 97.62 329 ASP A C 1
ATOM 2337 O O . ASP A 1 329 ? -4.740 5.040 -7.207 1.00 97.62 329 ASP A O 1
ATOM 2341 N N . ASP A 1 330 ? -6.434 4.322 -8.481 1.00 98.19 330 ASP A N 1
ATOM 2342 C CA . ASP A 1 330 ? -6.517 2.981 -7.913 1.00 98.19 330 ASP A CA 1
ATOM 2343 C C . ASP A 1 330 ? -5.199 2.190 -8.018 1.00 98.19 330 ASP A C 1
ATOM 2345 O O . ASP A 1 330 ? -4.536 2.168 -9.059 1.00 98.19 330 ASP A O 1
ATOM 2349 N N . MET A 1 331 ? -4.899 1.412 -6.978 1.00 98.56 331 MET A N 1
ATOM 2350 C CA . MET A 1 331 ? -3.897 0.347 -7.016 1.00 98.56 331 MET A CA 1
ATOM 2351 C C . MET A 1 331 ? -4.564 -1.014 -6.825 1.00 98.56 331 MET A C 1
ATOM 2353 O O . MET A 1 331 ? -5.367 -1.214 -5.912 1.00 98.56 331 MET A O 1
ATOM 2357 N N . ARG A 1 332 ? -4.261 -1.977 -7.698 1.00 98.38 332 ARG A N 1
ATOM 2358 C CA . ARG A 1 332 ? -4.887 -3.309 -7.676 1.00 98.38 332 ARG A CA 1
ATOM 2359 C C . ARG A 1 332 ? -3.846 -4.418 -7.739 1.00 98.38 332 ARG A C 1
ATOM 2361 O O . ARG A 1 332 ? -2.907 -4.301 -8.521 1.00 98.38 332 ARG A O 1
ATOM 2368 N N . TRP A 1 333 ? -4.128 -5.514 -7.030 1.00 98.12 333 TRP A N 1
ATOM 2369 C CA . TRP A 1 333 ? -3.298 -6.715 -6.850 1.00 98.12 333 TRP A CA 1
ATOM 2370 C C . TRP A 1 333 ? -2.258 -6.588 -5.735 1.00 98.12 333 TRP A C 1
ATOM 2372 O O . TRP A 1 333 ? -2.673 -6.440 -4.591 1.00 98.12 333 TRP A O 1
ATOM 2382 N N . LEU A 1 334 ? -0.960 -6.721 -6.018 1.00 98.50 334 LEU A N 1
ATOM 2383 C CA . LEU A 1 334 ? 0.088 -6.733 -4.995 1.00 98.50 334 LEU A CA 1
ATOM 2384 C C . LEU A 1 334 ? 0.915 -5.451 -5.096 1.00 98.50 334 LEU A C 1
ATOM 2386 O O . LEU A 1 334 ? 1.522 -5.183 -6.131 1.00 98.50 334 LEU A O 1
ATOM 2390 N N . ASN A 1 335 ? 0.926 -4.673 -4.015 1.00 98.56 335 ASN A N 1
ATOM 2391 C CA . ASN A 1 335 ? 1.608 -3.384 -3.934 1.00 98.56 335 ASN A CA 1
ATOM 2392 C C . ASN A 1 335 ? 2.524 -3.369 -2.709 1.00 98.56 335 ASN A C 1
ATOM 2394 O O . ASN A 1 335 ? 2.053 -3.564 -1.587 1.00 98.56 335 ASN A O 1
ATOM 2398 N N . VAL A 1 336 ? 3.821 -3.151 -2.919 1.00 98.50 336 VAL A N 1
ATOM 2399 C CA . VAL A 1 336 ? 4.839 -3.204 -1.866 1.00 98.50 336 VAL A CA 1
ATOM 2400 C C . VAL A 1 336 ? 5.760 -1.996 -1.958 1.00 98.50 336 VAL A C 1
ATOM 2402 O O . VAL A 1 336 ? 6.505 -1.847 -2.925 1.00 98.50 336 VAL A O 1
ATOM 2405 N N . GLY A 1 337 ? 5.756 -1.177 -0.911 1.00 98.06 337 GLY A N 1
ATOM 2406 C CA . GLY A 1 337 ? 6.704 -0.090 -0.702 1.00 98.06 337 GLY A CA 1
ATOM 2407 C C . GLY A 1 337 ? 7.490 -0.307 0.584 1.00 98.06 337 GLY A C 1
ATOM 2408 O O . GLY A 1 337 ? 6.897 -0.412 1.661 1.00 98.06 337 GLY A O 1
ATOM 2409 N N . GLY A 1 338 ? 8.820 -0.363 0.488 1.00 96.56 338 GLY A N 1
ATOM 2410 C CA . GLY A 1 338 ? 9.695 -0.543 1.650 1.00 96.56 338 GLY A CA 1
ATOM 2411 C C . GLY A 1 338 ? 9.551 0.542 2.724 1.00 96.56 338 GLY A C 1
ATOM 2412 O O . GLY A 1 338 ? 9.695 0.242 3.901 1.00 96.56 338 GLY A O 1
ATOM 2413 N N . LEU A 1 339 ? 9.174 1.768 2.352 1.00 97.88 339 LEU A N 1
ATOM 2414 C CA . LEU A 1 339 ? 8.785 2.839 3.271 1.00 97.88 339 LEU A CA 1
ATOM 2415 C C . LEU A 1 339 ? 7.266 3.042 3.271 1.00 97.88 339 LEU A C 1
ATOM 2417 O O . LEU A 1 339 ? 6.635 3.022 4.329 1.00 97.88 339 LEU A O 1
ATOM 2421 N N . ALA A 1 340 ? 6.649 3.240 2.107 1.00 98.38 340 ALA A N 1
ATOM 2422 C CA . ALA A 1 340 ? 5.214 3.492 2.047 1.00 98.38 340 ALA A CA 1
ATOM 2423 C C . ALA A 1 340 ? 4.572 3.056 0.731 1.00 98.38 340 ALA A C 1
ATOM 2425 O O . ALA A 1 340 ? 5.195 3.092 -0.332 1.00 98.38 340 ALA A O 1
ATOM 2426 N N . THR A 1 341 ? 3.291 2.712 0.830 1.00 98.62 341 THR A N 1
ATOM 2427 C CA . THR A 1 341 ? 2.404 2.462 -0.309 1.00 98.62 341 THR A CA 1
ATOM 2428 C C . THR A 1 341 ? 1.236 3.437 -0.220 1.00 98.62 341 THR A C 1
ATOM 2430 O O . THR A 1 341 ? 0.493 3.424 0.764 1.00 98.62 341 THR A O 1
ATOM 2433 N N . VAL A 1 342 ? 1.091 4.313 -1.216 1.00 98.44 342 VAL A N 1
ATOM 2434 C CA . VAL A 1 342 ? 0.166 5.455 -1.157 1.00 98.44 342 VAL A CA 1
ATOM 2435 C C . VAL A 1 342 ? -0.674 5.553 -2.425 1.00 98.44 342 VAL A C 1
ATOM 2437 O O . VAL A 1 342 ? -0.137 5.623 -3.527 1.00 98.44 342 VAL A O 1
ATOM 2440 N N . SER A 1 343 ? -1.997 5.594 -2.270 1.00 97.94 343 SER A N 1
ATOM 2441 C CA . SER A 1 343 ? -2.927 6.027 -3.315 1.00 97.94 343 SER A CA 1
ATOM 2442 C C . SER A 1 343 ? -3.530 7.367 -2.901 1.00 97.94 343 SER A C 1
ATOM 2444 O O . SER A 1 343 ? -4.235 7.430 -1.896 1.00 97.94 343 SER A O 1
ATOM 2446 N N . SER A 1 344 ? -3.226 8.446 -3.625 1.00 95.19 344 SER A N 1
ATOM 2447 C CA . SER A 1 344 ? -3.614 9.800 -3.200 1.00 95.19 344 SER A CA 1
ATOM 2448 C C . SER A 1 344 ? -5.126 10.026 -3.254 1.00 95.19 344 SER A C 1
ATOM 2450 O O . SER A 1 344 ? -5.699 10.508 -2.282 1.00 95.19 344 SER A O 1
ATOM 2452 N N . ASN A 1 345 ? -5.768 9.642 -4.361 1.00 94.75 345 ASN A N 1
ATOM 2453 C CA . ASN A 1 345 ? -7.203 9.833 -4.605 1.00 94.75 345 ASN A CA 1
ATOM 2454 C C . ASN A 1 345 ? -7.930 8.519 -4.941 1.00 94.75 345 ASN A C 1
ATOM 2456 O O . ASN A 1 345 ? -9.131 8.521 -5.211 1.00 94.75 345 ASN A O 1
ATOM 2460 N N . GLY A 1 346 ? -7.221 7.391 -4.954 1.00 95.81 346 GLY A N 1
ATOM 2461 C CA . GLY A 1 346 ? -7.751 6.106 -5.387 1.00 95.81 346 GLY A CA 1
ATOM 2462 C C . GLY A 1 346 ? -7.945 5.090 -4.270 1.00 95.81 346 GLY A C 1
ATOM 2463 O O . GLY A 1 346 ? -7.656 5.307 -3.090 1.00 95.81 346 GLY A O 1
ATOM 2464 N N . ASN A 1 347 ? -8.468 3.937 -4.671 1.00 98.00 347 ASN A N 1
ATOM 2465 C CA . ASN A 1 347 ? -8.654 2.789 -3.798 1.00 98.00 347 ASN A CA 1
ATOM 2466 C C . ASN A 1 347 ? -7.497 1.816 -3.951 1.00 98.00 347 ASN A C 1
ATOM 2468 O O . ASN A 1 347 ? -7.011 1.585 -5.058 1.00 98.00 347 ASN A O 1
ATOM 2472 N N . ILE A 1 348 ? -7.131 1.143 -2.867 1.00 98.44 348 ILE A N 1
ATOM 2473 C CA . ILE A 1 348 ? -6.189 0.033 -2.932 1.00 98.44 348 ILE A CA 1
ATOM 2474 C C . ILE A 1 348 ? -6.941 -1.281 -2.705 1.00 98.44 348 ILE A C 1
ATOM 2476 O O . ILE A 1 348 ? -7.636 -1.450 -1.702 1.00 98.44 348 ILE A O 1
ATOM 2480 N N . LYS A 1 349 ? -6.805 -2.228 -3.644 1.00 98.50 349 LYS A N 1
ATOM 2481 C CA . LYS A 1 349 ? -7.448 -3.548 -3.587 1.00 98.50 349 LYS A CA 1
ATOM 2482 C C . LYS A 1 349 ? -6.458 -4.689 -3.823 1.00 98.50 349 LYS A C 1
ATOM 2484 O O . LYS A 1 349 ? -5.913 -4.799 -4.917 1.00 98.50 349 LYS A O 1
ATOM 2489 N N . GLY A 1 350 ? -6.339 -5.609 -2.867 1.00 98.12 350 GLY A N 1
ATOM 2490 C CA . GLY A 1 350 ? -5.526 -6.824 -2.991 1.00 98.12 350 GLY A CA 1
ATOM 2491 C C . GLY A 1 350 ? -4.652 -7.073 -1.763 1.00 98.12 350 GLY A C 1
ATOM 2492 O O . GLY A 1 350 ? -5.188 -7.143 -0.662 1.00 98.12 350 GLY A O 1
ATOM 2493 N N . ILE A 1 351 ? -3.343 -7.238 -1.957 1.00 98.50 351 ILE A N 1
ATOM 2494 C CA . ILE A 1 351 ? -2.345 -7.425 -0.895 1.00 98.50 351 ILE A CA 1
ATOM 2495 C C . ILE A 1 351 ? -1.414 -6.215 -0.907 1.00 98.50 351 ILE A C 1
ATOM 2497 O O . ILE A 1 351 ? -0.755 -5.943 -1.908 1.00 98.50 351 ILE A O 1
ATOM 2501 N N . ASN A 1 352 ? -1.365 -5.476 0.194 1.00 98.44 352 ASN A N 1
ATOM 2502 C CA . ASN A 1 352 ? -0.745 -4.159 0.224 1.00 98.44 352 ASN A CA 1
ATOM 2503 C C . ASN A 1 352 ? 0.153 -4.036 1.444 1.00 98.44 352 ASN A C 1
ATOM 2505 O O . ASN A 1 352 ? -0.306 -4.221 2.572 1.00 98.44 352 ASN A O 1
ATOM 2509 N N . LEU A 1 353 ? 1.423 -3.722 1.206 1.00 98.19 353 LEU A N 1
ATOM 2510 C CA . LEU A 1 353 ? 2.437 -3.596 2.242 1.00 98.19 353 LEU A CA 1
ATOM 2511 C C . LEU A 1 353 ? 3.129 -2.238 2.132 1.00 98.19 353 LEU A C 1
ATOM 2513 O O . LEU A 1 353 ? 3.650 -1.879 1.076 1.00 98.19 353 LEU A O 1
ATOM 2517 N N . GLY A 1 354 ? 3.136 -1.488 3.227 1.00 97.62 354 GLY A N 1
ATOM 2518 C CA . GLY A 1 354 ? 3.944 -0.289 3.409 1.00 97.62 354 GLY A CA 1
ATOM 2519 C C . GLY A 1 354 ? 4.800 -0.437 4.662 1.00 97.62 354 GLY A C 1
ATOM 2520 O O . GLY A 1 354 ? 4.262 -0.689 5.740 1.00 97.62 354 GLY A O 1
ATOM 2521 N N . GLY A 1 355 ? 6.121 -0.291 4.547 1.00 96.25 355 GLY A N 1
ATOM 2522 C CA . GLY A 1 355 ? 7.020 -0.531 5.685 1.00 96.25 355 GLY A CA 1
ATOM 2523 C C . GLY A 1 355 ? 6.756 0.368 6.895 1.00 96.25 355 GLY A C 1
ATOM 2524 O O . GLY A 1 355 ? 6.824 -0.093 8.026 1.00 96.25 355 GLY A O 1
ATOM 2525 N N . THR A 1 356 ? 6.354 1.617 6.670 1.00 98.00 356 THR A N 1
ATOM 2526 C CA . THR A 1 356 ? 5.880 2.552 7.705 1.00 98.00 356 THR A CA 1
ATOM 2527 C C . THR A 1 356 ? 4.409 2.898 7.538 1.00 98.00 356 THR A C 1
ATOM 2529 O O . THR A 1 356 ? 3.681 2.915 8.528 1.00 98.00 356 THR A O 1
ATOM 2532 N N . ALA A 1 357 ? 3.958 3.173 6.312 1.00 98.12 357 ALA A N 1
ATOM 2533 C CA . ALA A 1 357 ? 2.608 3.671 6.075 1.00 98.12 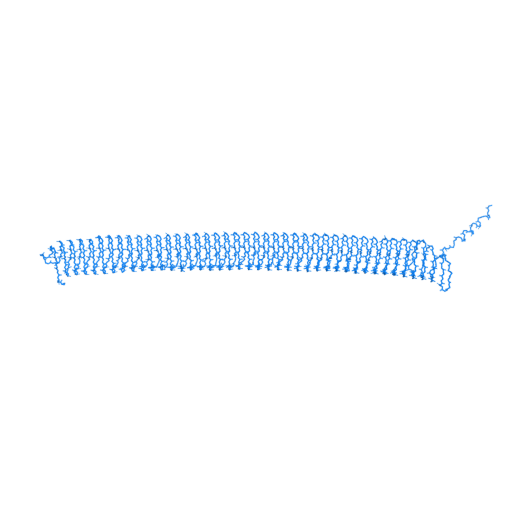357 ALA A CA 1
ATOM 2534 C C . ALA A 1 357 ? 1.938 3.028 4.857 1.00 98.12 357 ALA A C 1
ATOM 2536 O O . ALA A 1 357 ? 2.551 2.876 3.798 1.00 98.12 357 ALA A O 1
ATOM 2537 N N . LEU A 1 358 ? 0.652 2.720 5.005 1.00 98.56 358 LEU A N 1
ATOM 2538 C CA . LEU A 1 358 ? -0.252 2.360 3.919 1.00 98.56 358 LEU A CA 1
ATOM 2539 C C . LEU A 1 358 ? -1.431 3.335 3.928 1.00 98.56 358 LEU A C 1
ATOM 2541 O O . LEU A 1 358 ? -2.173 3.378 4.907 1.00 98.56 358 LEU A O 1
ATOM 2545 N N . VAL A 1 359 ? -1.592 4.125 2.863 1.00 98.44 359 VAL A N 1
ATOM 2546 C CA . VAL A 1 359 ? -2.585 5.213 2.813 1.00 98.44 359 V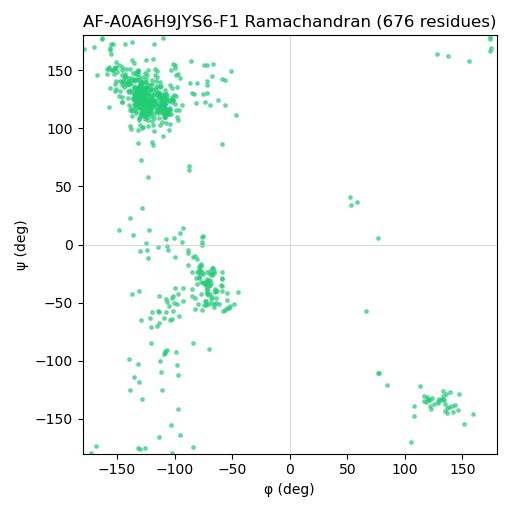AL A CA 1
ATOM 2547 C C . VAL A 1 359 ? -3.378 5.169 1.511 1.00 98.44 359 VAL A C 1
ATOM 2549 O O . VAL A 1 359 ? -2.793 5.071 0.433 1.00 98.44 359 VAL A O 1
ATOM 2552 N N . ALA A 1 360 ? -4.706 5.254 1.606 1.00 98.38 360 ALA A N 1
ATOM 2553 C CA . ALA A 1 360 ? -5.606 5.321 0.454 1.00 98.38 360 ALA A CA 1
ATOM 2554 C C . ALA A 1 360 ? -6.938 5.996 0.785 1.00 98.38 360 ALA A C 1
ATOM 2556 O O . ALA A 1 360 ? -7.270 6.163 1.957 1.00 98.38 360 ALA A O 1
ATOM 2557 N N . ARG A 1 361 ? -7.763 6.240 -0.240 1.00 97.94 361 ARG A N 1
ATOM 2558 C CA . ARG A 1 361 ? -9.179 6.609 -0.082 1.00 97.94 361 ARG A CA 1
ATOM 2559 C C . ARG A 1 361 ? -10.000 5.492 0.563 1.00 97.94 361 ARG A C 1
ATOM 2561 O O . ARG A 1 361 ? -10.766 5.725 1.496 1.00 97.94 361 ARG A O 1
ATOM 2568 N N . SER A 1 362 ? -9.805 4.265 0.077 1.00 97.94 362 SER A N 1
ATOM 2569 C CA . SER A 1 362 ? -10.384 3.027 0.609 1.00 97.94 362 SER A CA 1
ATOM 2570 C C . SER A 1 362 ? -9.378 1.887 0.499 1.00 97.94 362 SER A C 1
ATOM 2572 O O . SER A 1 362 ? -8.632 1.806 -0.481 1.00 97.94 362 SER A O 1
ATOM 2574 N N . LEU A 1 363 ? -9.395 0.980 1.475 1.00 98.50 363 LEU A N 1
ATOM 2575 C CA . LEU A 1 363 ? -8.557 -0.216 1.492 1.00 98.50 363 LEU A CA 1
ATOM 2576 C C . LEU A 1 363 ? -9.426 -1.475 1.467 1.00 98.50 363 LEU A C 1
ATOM 2578 O O . LEU A 1 363 ? -10.348 -1.619 2.272 1.00 98.50 363 LEU A O 1
ATOM 2582 N N . LYS A 1 364 ? -9.112 -2.416 0.570 1.00 98.50 364 LYS A N 1
ATOM 2583 C CA . LYS A 1 364 ? -9.794 -3.713 0.485 1.00 98.50 364 LYS A CA 1
ATOM 2584 C C . LYS A 1 364 ? -8.822 -4.876 0.296 1.00 98.50 364 LYS A C 1
ATOM 2586 O O . LYS A 1 364 ? -8.093 -4.914 -0.691 1.00 98.50 364 LYS A O 1
ATOM 2591 N N . GLY A 1 365 ? -8.886 -5.878 1.170 1.00 98.12 365 GLY A N 1
ATOM 2592 C CA . GLY A 1 365 ? -8.079 -7.100 1.084 1.00 98.12 365 GLY A CA 1
ATOM 2593 C C . GLY A 1 365 ? -7.170 -7.289 2.296 1.00 98.12 365 GLY A C 1
ATOM 2594 O O . GLY A 1 365 ? -7.652 -7.215 3.421 1.00 98.12 365 GLY A O 1
ATOM 2595 N N . PHE A 1 366 ? -5.888 -7.576 2.067 1.00 98.56 366 PHE A N 1
ATOM 2596 C CA . PHE A 1 366 ? -4.871 -7.705 3.112 1.00 98.56 366 PHE A CA 1
ATOM 2597 C C . PHE A 1 366 ? -3.988 -6.458 3.117 1.00 98.56 366 PHE A C 1
ATOM 2599 O O . PHE A 1 366 ? -3.310 -6.171 2.132 1.00 98.56 366 PHE A O 1
ATOM 2606 N N . ASN A 1 367 ? -4.004 -5.716 4.217 1.00 98.56 367 ASN A N 1
ATOM 2607 C CA . ASN A 1 367 ? -3.406 -4.394 4.325 1.00 98.56 367 ASN A CA 1
ATOM 2608 C C . ASN A 1 367 ? -2.479 -4.347 5.538 1.00 98.56 367 ASN A C 1
ATOM 2610 O O . ASN A 1 367 ? -2.923 -4.543 6.671 1.00 98.56 367 ASN A O 1
ATOM 2614 N N . PHE A 1 368 ? -1.203 -4.066 5.298 1.00 98.12 368 PHE A N 1
ATOM 2615 C CA . PHE A 1 368 ? -0.190 -3.935 6.335 1.00 98.12 368 PHE A CA 1
ATOM 2616 C C . PHE A 1 368 ? 0.576 -2.626 6.159 1.00 98.12 368 PHE A C 1
ATOM 2618 O O . PHE A 1 368 ? 1.258 -2.423 5.154 1.00 98.12 368 PHE A O 1
ATOM 2625 N N . GLY A 1 369 ? 0.480 -1.751 7.151 1.00 97.44 369 GLY A N 1
ATOM 2626 C CA . GLY A 1 369 ? 1.301 -0.557 7.286 1.00 97.44 369 GLY A CA 1
ATOM 2627 C C . GLY A 1 369 ? 2.077 -0.656 8.588 1.00 97.44 369 GLY A C 1
ATOM 2628 O O . GLY A 1 369 ? 1.458 -0.772 9.643 1.00 97.44 369 GLY A O 1
ATOM 2629 N N . GLY A 1 370 ? 3.411 -0.652 8.540 1.00 96.00 370 GLY A N 1
ATOM 2630 C CA . GLY A 1 370 ? 4.212 -0.983 9.723 1.00 96.00 370 GLY A CA 1
ATOM 2631 C C . GLY A 1 370 ? 3.873 -0.126 10.941 1.00 96.00 370 GLY A C 1
ATOM 2632 O O . GLY A 1 370 ? 3.594 -0.679 11.998 1.00 96.00 370 GLY A O 1
ATOM 2633 N N . LEU A 1 371 ? 3.784 1.198 10.790 1.00 97.75 371 LEU A N 1
ATOM 2634 C CA . LEU A 1 371 ? 3.306 2.098 11.844 1.00 97.75 371 LEU A CA 1
ATOM 2635 C C . LEU A 1 371 ? 1.826 2.454 11.673 1.00 97.75 371 LEU A C 1
ATOM 2637 O O . LEU A 1 371 ? 1.094 2.484 12.660 1.00 97.75 371 LEU A O 1
ATOM 2641 N N . THR A 1 372 ? 1.378 2.730 10.448 1.00 98.12 372 THR A N 1
ATOM 2642 C CA . THR A 1 372 ? 0.009 3.198 10.205 1.00 98.12 372 THR A CA 1
ATOM 2643 C C . THR A 1 372 ? -0.628 2.599 8.956 1.00 98.12 372 THR A C 1
ATOM 2645 O O . THR A 1 372 ? 0.001 2.516 7.899 1.00 98.12 372 THR A O 1
ATOM 2648 N N . THR A 1 373 ? -1.902 2.237 9.075 1.00 98.50 373 THR A N 1
ATOM 2649 C CA . THR A 1 373 ? -2.772 1.819 7.971 1.00 98.50 373 THR A CA 1
ATOM 2650 C C . THR A 1 373 ? -3.983 2.744 7.964 1.00 98.50 373 THR A C 1
ATOM 2652 O O . THR A 1 373 ? -4.758 2.744 8.921 1.00 98.50 373 THR A O 1
ATOM 2655 N N . VAL A 1 374 ? -4.142 3.550 6.910 1.00 98.38 374 VAL A N 1
ATOM 2656 C CA . VAL A 1 374 ? -5.119 4.649 6.854 1.00 98.38 374 VAL A CA 1
ATOM 2657 C C . VAL A 1 374 ? -5.992 4.572 5.603 1.00 98.38 374 VAL A C 1
ATOM 2659 O O . VAL A 1 374 ? -5.490 4.530 4.480 1.00 98.38 374 VAL A O 1
ATOM 2662 N N . ALA A 1 375 ? -7.308 4.620 5.807 1.00 98.06 375 ALA A N 1
ATOM 2663 C CA . ALA A 1 375 ? -8.302 4.878 4.772 1.00 98.06 375 ALA A CA 1
ATOM 2664 C C . ALA A 1 375 ? -8.922 6.253 5.049 1.00 98.06 375 ALA A C 1
ATOM 2666 O O . ALA A 1 375 ? -9.682 6.399 6.001 1.00 98.06 375 ALA A O 1
ATOM 2667 N N . ASN A 1 376 ? -8.559 7.274 4.275 1.00 95.81 376 ASN A N 1
ATOM 2668 C CA . ASN A 1 376 ? -8.797 8.677 4.635 1.00 95.81 376 ASN A CA 1
ATOM 2669 C C . ASN A 1 376 ? -10.156 9.252 4.189 1.00 95.81 376 ASN A C 1
ATOM 2671 O O . ASN A 1 376 ? -10.459 10.390 4.549 1.00 95.81 376 ASN A O 1
ATOM 2675 N N . SER A 1 377 ? -10.986 8.522 3.436 1.00 93.06 377 SER A N 1
ATOM 2676 C CA . SER A 1 377 ? -12.311 9.028 3.018 1.00 93.06 377 SER A CA 1
ATOM 2677 C C . SER A 1 377 ? -13.437 8.007 3.130 1.00 93.06 377 SER A C 1
ATOM 2679 O O . SER A 1 377 ? -14.509 8.353 3.607 1.00 93.06 377 SER A O 1
ATOM 2681 N N . ASP A 1 378 ? -13.205 6.755 2.732 1.00 94.44 378 ASP A N 1
ATOM 2682 C CA . ASP A 1 378 ? -14.245 5.724 2.730 1.00 94.44 378 ASP A CA 1
ATOM 2683 C C . ASP A 1 378 ? -13.942 4.667 3.806 1.00 94.44 378 ASP A C 1
ATOM 2685 O O . ASP A 1 378 ? -13.774 4.966 4.982 1.00 94.44 378 ASP A O 1
ATOM 2689 N N . LYS A 1 379 ? -13.875 3.396 3.410 1.00 96.94 379 LYS A N 1
ATOM 2690 C CA . LYS A 1 379 ? -13.910 2.234 4.290 1.00 96.94 379 LYS A CA 1
ATOM 2691 C C . LYS A 1 379 ? -12.643 1.395 4.213 1.00 96.94 379 LYS A C 1
ATOM 2693 O O . LYS A 1 379 ? -11.941 1.396 3.193 1.00 96.94 379 LYS A O 1
ATOM 2698 N N . MET A 1 380 ? -12.434 0.602 5.259 1.00 98.25 380 MET A N 1
ATOM 2699 C CA . MET A 1 380 ? -11.538 -0.552 5.270 1.00 98.25 380 MET A CA 1
ATOM 2700 C C . MET A 1 380 ? -12.337 -1.855 5.279 1.00 98.25 380 MET A C 1
ATOM 2702 O O . MET A 1 380 ? -13.217 -2.051 6.118 1.00 98.25 380 MET A O 1
ATOM 2706 N N . GLU A 1 381 ? -12.006 -2.773 4.374 1.00 98.31 381 GLU A N 1
ATOM 2707 C CA . GLU A 1 381 ? -12.643 -4.089 4.278 1.00 98.31 381 GLU A CA 1
ATOM 2708 C C . GLU A 1 381 ? -11.588 -5.200 4.155 1.00 98.31 381 GLU A C 1
ATOM 2710 O O . GLU A 1 381 ? -10.802 -5.210 3.208 1.00 98.31 381 GLU A O 1
ATOM 2715 N N . GLY A 1 382 ? -11.585 -6.167 5.076 1.00 97.88 382 GLY A N 1
ATOM 2716 C CA . GLY A 1 382 ? -10.697 -7.334 5.026 1.00 97.88 382 GLY A CA 1
ATOM 2717 C C . GLY A 1 382 ? -9.834 -7.494 6.276 1.00 97.88 382 GLY A C 1
ATOM 2718 O O . GLY A 1 382 ? -10.358 -7.474 7.385 1.00 97.88 382 GLY A O 1
ATOM 2719 N N . ILE A 1 383 ? -8.531 -7.709 6.090 1.00 98.44 383 ILE A N 1
ATOM 2720 C CA . ILE A 1 383 ? -7.540 -7.864 7.160 1.00 98.44 383 ILE A CA 1
ATOM 2721 C C . ILE A 1 383 ? -6.643 -6.628 7.148 1.00 98.44 383 ILE A C 1
ATOM 2723 O O . ILE A 1 383 ? -5.908 -6.412 6.186 1.00 98.44 383 ILE A O 1
ATOM 2727 N N . ASN A 1 384 ? -6.704 -5.828 8.207 1.00 98.06 384 ASN A N 1
ATOM 2728 C CA . ASN A 1 384 ? -5.949 -4.589 8.347 1.00 98.06 384 ASN A CA 1
ATOM 2729 C C . ASN A 1 384 ? -5.079 -4.671 9.599 1.00 98.06 384 ASN A C 1
ATOM 2731 O O . ASN A 1 384 ? -5.590 -4.895 10.697 1.00 98.06 384 ASN A O 1
ATOM 2735 N N . PHE A 1 385 ? -3.773 -4.492 9.429 1.00 95.75 385 PHE A N 1
ATOM 2736 C CA . PHE A 1 385 ? -2.803 -4.567 10.512 1.00 95.75 385 PHE A CA 1
ATOM 2737 C C . PHE A 1 385 ? -1.861 -3.362 10.498 1.00 95.75 385 PHE A C 1
ATOM 2739 O O . PHE A 1 385 ? -1.422 -2.910 9.437 1.00 95.75 385 PHE A O 1
ATOM 2746 N N . SER A 1 386 ? -1.519 -2.875 11.689 1.00 97.19 386 SER A N 1
ATOM 2747 C CA . SER A 1 386 ? -0.432 -1.920 11.915 1.00 97.19 386 SER A CA 1
ATOM 2748 C C . SER A 1 386 ? 0.112 -2.036 13.339 1.00 97.19 386 SER A C 1
ATOM 2750 O O . SER A 1 386 ? -0.647 -2.336 14.262 1.00 97.19 386 SER A O 1
ATOM 2752 N N . LEU A 1 387 ? 1.396 -1.741 13.558 1.00 96.25 387 LEU A N 1
ATOM 2753 C CA . LEU A 1 387 ? 1.973 -1.706 14.912 1.00 96.25 387 LEU A CA 1
ATOM 2754 C C . LEU A 1 387 ? 1.589 -0.436 15.685 1.00 96.25 387 LEU A C 1
ATOM 2756 O O . LEU A 1 387 ? 1.687 -0.411 16.907 1.00 96.25 387 LEU A O 1
ATOM 2760 N N . GLY A 1 388 ? 1.144 0.616 14.996 1.00 97.19 388 GLY A N 1
ATOM 2761 C CA . GLY A 1 388 ? 0.643 1.843 15.606 1.00 97.19 388 GLY A CA 1
ATOM 2762 C C . GLY A 1 388 ? -0.868 1.972 15.449 1.00 97.19 388 GLY A C 1
ATOM 2763 O O . GLY A 1 388 ? -1.631 1.491 16.290 1.00 97.19 388 GLY A O 1
ATOM 2764 N N . ALA A 1 389 ? -1.298 2.661 14.395 1.00 97.75 389 ALA A N 1
ATOM 2765 C CA . ALA A 1 389 ? -2.682 3.082 14.213 1.00 97.75 389 ALA A CA 1
ATOM 2766 C C . ALA A 1 389 ? -3.324 2.473 12.960 1.00 97.75 389 ALA A C 1
ATOM 2768 O O . ALA A 1 389 ? -2.810 2.610 11.851 1.00 97.75 389 ALA A O 1
ATOM 2769 N N . THR A 1 390 ? -4.494 1.855 13.126 1.00 98.31 390 THR A N 1
ATOM 2770 C CA . THR A 1 390 ? -5.371 1.466 12.012 1.00 98.31 390 THR A CA 1
ATOM 2771 C C . THR A 1 390 ? -6.590 2.381 12.015 1.00 98.31 390 THR A C 1
ATOM 2773 O O . THR A 1 390 ? -7.404 2.314 12.935 1.00 98.31 390 THR A O 1
ATOM 2776 N N . VAL A 1 391 ? -6.696 3.270 11.024 1.00 98.25 391 VAL A N 1
ATOM 2777 C CA . VAL A 1 391 ? -7.663 4.382 11.037 1.00 98.25 391 VAL A CA 1
ATOM 2778 C C . VAL A 1 391 ? -8.439 4.467 9.731 1.00 98.25 391 VAL A C 1
ATOM 2780 O O . VAL A 1 391 ? -7.853 4.726 8.683 1.00 98.25 391 VAL A O 1
ATOM 2783 N N . ALA A 1 392 ? -9.758 4.314 9.790 1.00 98.06 392 ALA A N 1
ATOM 2784 C CA . ALA A 1 392 ? -10.654 4.582 8.672 1.00 98.06 392 ALA A CA 1
ATOM 2785 C C . ALA A 1 392 ? -11.531 5.802 8.964 1.00 98.06 392 ALA A C 1
ATOM 2787 O O . ALA A 1 392 ? -12.090 5.913 10.057 1.00 98.06 392 ALA A O 1
ATOM 2788 N N . SER A 1 393 ? -11.696 6.680 7.974 1.00 97.50 393 SER A N 1
ATOM 2789 C CA . SER A 1 393 ? -12.662 7.773 8.066 1.00 97.50 393 SER A CA 1
ATOM 2790 C C . SER A 1 393 ? -14.086 7.225 8.157 1.00 97.50 393 SER A C 1
ATOM 2792 O O . SER A 1 393 ? -14.807 7.554 9.086 1.00 97.50 393 SER A O 1
ATOM 2794 N N . GLY A 1 394 ? -14.470 6.315 7.263 1.00 97.19 394 GLY A N 1
ATOM 2795 C CA . GLY A 1 394 ? -15.753 5.614 7.279 1.00 97.19 394 GLY A CA 1
ATOM 2796 C C . GLY A 1 394 ? -15.680 4.233 7.936 1.00 97.19 394 GLY A C 1
ATOM 2797 O O . GLY A 1 394 ? -15.012 4.026 8.949 1.00 97.19 394 GLY A O 1
ATOM 2798 N N . ASP A 1 395 ? -16.410 3.273 7.367 1.00 98.06 395 ASP A N 1
ATOM 2799 C CA . ASP A 1 395 ? -16.632 1.954 7.969 1.00 98.06 395 ASP A CA 1
ATOM 2800 C C . ASP A 1 395 ? -15.371 1.080 8.044 1.00 98.06 395 ASP A C 1
ATOM 2802 O O . ASP A 1 395 ? -14.565 1.023 7.113 1.00 98.06 395 ASP A O 1
ATOM 2806 N N . MET A 1 396 ? -15.262 0.282 9.106 1.00 98.38 396 MET A N 1
ATOM 2807 C CA . MET A 1 396 ? -14.280 -0.800 9.216 1.00 98.38 396 MET A CA 1
ATOM 2808 C C . MET A 1 396 ? -14.993 -2.145 9.305 1.00 98.38 396 MET A C 1
ATOM 2810 O O . MET A 1 396 ? -15.793 -2.381 10.211 1.00 98.38 396 MET A O 1
ATOM 2814 N N . THR A 1 397 ? -14.706 -3.049 8.368 1.00 98.25 397 THR A N 1
ATOM 2815 C CA . THR A 1 397 ? -15.301 -4.392 8.327 1.00 98.25 397 THR A CA 1
ATOM 2816 C C . THR A 1 397 ? -14.234 -5.472 8.176 1.00 98.25 397 THR A C 1
ATOM 2818 O O . THR A 1 397 ? -13.458 -5.443 7.223 1.00 98.25 397 THR A O 1
ATOM 2821 N N . GLY A 1 398 ? -14.226 -6.456 9.076 1.00 98.00 398 GLY A N 1
ATOM 2822 C CA . GLY A 1 398 ? -13.319 -7.607 9.020 1.00 98.00 398 GLY A CA 1
ATOM 2823 C C . GLY A 1 398 ? -12.451 -7.752 10.269 1.00 98.00 398 GLY A C 1
ATOM 2824 O O . GLY A 1 398 ? -12.974 -7.698 11.380 1.00 98.00 398 GLY A O 1
ATOM 2825 N N . LEU A 1 399 ? -11.152 -7.988 10.084 1.00 98.38 399 LEU A N 1
ATOM 2826 C CA . LEU A 1 399 ? -10.160 -8.135 11.150 1.00 98.38 399 LEU A CA 1
ATOM 2827 C C . LEU A 1 399 ? -9.252 -6.905 11.163 1.00 98.38 399 LEU A C 1
ATOM 2829 O O . LEU A 1 399 ? -8.480 -6.698 10.230 1.00 98.38 399 LEU A O 1
ATOM 2833 N N . ASN A 1 400 ? -9.349 -6.096 12.213 1.00 98.06 400 ASN A N 1
ATOM 2834 C CA . ASN A 1 400 ? -8.617 -4.843 12.354 1.00 98.06 400 ASN A CA 1
ATOM 2835 C C . ASN A 1 400 ? -7.740 -4.894 13.606 1.00 98.06 400 ASN A C 1
ATOM 2837 O O . ASN A 1 400 ? -8.240 -5.108 14.712 1.00 98.06 400 ASN A O 1
ATOM 2841 N N . LEU A 1 401 ? -6.434 -4.720 13.416 1.00 96.75 401 LEU A N 1
ATOM 2842 C CA . LEU A 1 401 ? -5.412 -4.870 14.446 1.00 96.75 401 LEU A CA 1
ATOM 2843 C C . LEU A 1 401 ? -4.496 -3.642 14.448 1.00 96.75 401 LEU A C 1
ATOM 2845 O O . LEU A 1 401 ? -3.607 -3.520 13.604 1.00 96.75 401 LEU A O 1
ATOM 2849 N N . GLY A 1 402 ? -4.695 -2.742 15.407 1.00 95.81 402 GLY A N 1
ATOM 2850 C CA . GLY A 1 402 ? -3.808 -1.599 15.628 1.00 95.81 402 GLY A CA 1
ATOM 2851 C C . GLY A 1 402 ? -3.033 -1.755 16.927 1.00 95.81 402 GLY A C 1
ATOM 2852 O O . GLY A 1 402 ? -3.644 -1.910 17.978 1.00 95.81 402 GLY A O 1
ATOM 2853 N N . GLY A 1 403 ? -1.702 -1.697 16.902 1.00 93.94 403 GLY A N 1
ATOM 2854 C CA . GLY A 1 403 ? -0.915 -1.892 18.127 1.00 93.94 403 GLY A CA 1
ATOM 2855 C C . GLY A 1 403 ? -1.243 -0.882 19.236 1.00 93.94 403 GLY A C 1
ATOM 2856 O O . GLY A 1 403 ? -1.339 -1.268 20.399 1.00 93.94 403 GLY A O 1
ATOM 2857 N N . VAL A 1 404 ? -1.536 0.374 18.886 1.00 97.00 404 VAL A N 1
ATOM 2858 C CA . VAL A 1 404 ? -1.966 1.420 19.830 1.00 97.00 404 VAL A CA 1
ATOM 2859 C C . VAL A 1 404 ? -3.450 1.740 19.677 1.00 97.00 404 VAL A C 1
ATOM 2861 O O . VAL A 1 404 ? -4.162 1.815 20.675 1.00 97.00 404 VAL A O 1
ATOM 2864 N N . THR A 1 405 ? -3.942 1.932 18.452 1.00 97.69 405 THR A N 1
ATOM 2865 C CA . THR A 1 405 ? -5.327 2.376 18.244 1.00 97.69 405 THR A CA 1
ATOM 2866 C C . THR A 1 405 ? -5.967 1.783 16.997 1.00 97.69 405 THR A C 1
ATOM 2868 O O . THR A 1 405 ? -5.304 1.565 15.981 1.00 97.69 405 THR A O 1
ATOM 2871 N N . THR A 1 406 ? -7.271 1.525 17.077 1.00 98.38 406 THR A N 1
ATOM 2872 C CA . THR A 1 406 ? -8.124 1.125 15.950 1.00 98.38 406 THR A CA 1
ATOM 2873 C C . THR A 1 406 ? -9.352 2.027 15.927 1.00 98.38 406 THR A C 1
ATOM 2875 O O . THR A 1 406 ? -10.145 2.006 16.869 1.00 98.38 406 THR A O 1
ATOM 2878 N N . VAL A 1 407 ? -9.496 2.848 14.885 1.00 98.25 407 VAL A N 1
ATOM 2879 C CA . VAL A 1 407 ? -10.481 3.939 14.853 1.00 98.25 407 VAL A CA 1
ATOM 2880 C C . VAL A 1 407 ? -11.260 3.955 13.544 1.00 98.25 407 VAL A C 1
ATOM 2882 O O . VAL A 1 407 ? -10.671 4.096 12.477 1.00 98.25 407 VAL A O 1
ATOM 2885 N N . SER A 1 408 ? -12.586 3.913 13.651 1.00 98.00 408 SER A N 1
ATOM 2886 C CA . SER A 1 408 ? -13.527 4.347 12.616 1.00 98.00 408 SER A CA 1
ATOM 2887 C C . SER A 1 408 ? -14.106 5.699 13.042 1.00 98.00 408 SER A C 1
ATOM 2889 O O . SER A 1 408 ? -14.906 5.766 13.984 1.00 98.00 408 SER A O 1
ATOM 2891 N N . SER A 1 409 ? -13.631 6.787 12.426 1.00 95.94 409 SER A N 1
ATOM 2892 C CA . SER A 1 409 ? -13.886 8.147 12.927 1.00 95.94 409 SER A CA 1
ATOM 2893 C C . SER A 1 409 ? -15.273 8.681 12.594 1.00 95.94 409 SER A C 1
ATOM 2895 O O . SER A 1 409 ? -15.787 9.504 13.342 1.00 95.94 409 SER A O 1
ATOM 2897 N N . GLU A 1 410 ? -15.883 8.226 11.504 1.00 95.75 410 GLU A N 1
ATOM 2898 C CA . GLU A 1 410 ? -17.221 8.623 11.046 1.00 95.75 410 GLU A CA 1
ATOM 2899 C C . GLU A 1 410 ? -18.130 7.435 10.728 1.00 95.75 410 GLU A C 1
ATOM 2901 O O . GLU A 1 410 ? -19.309 7.637 10.472 1.00 95.75 410 GLU A O 1
ATOM 2906 N N . GLY A 1 411 ? -17.617 6.204 10.773 1.00 95.12 411 GLY A N 1
ATOM 2907 C CA . GLY A 1 411 ? -18.378 5.013 10.409 1.00 95.12 411 GLY A CA 1
ATOM 2908 C C . GLY A 1 411 ? -18.667 4.060 11.564 1.00 95.12 411 GLY A C 1
ATOM 2909 O O . GLY A 1 411 ? -18.513 4.360 12.758 1.00 95.12 411 GLY A O 1
ATOM 2910 N N . LYS A 1 412 ? -19.086 2.855 11.174 1.00 96.38 412 LYS A N 1
ATOM 2911 C CA . LYS A 1 412 ? -19.261 1.709 12.074 1.00 96.38 412 LYS A CA 1
ATOM 2912 C C . LYS A 1 412 ? -18.074 0.752 12.014 1.00 96.38 412 LYS A C 1
ATOM 2914 O O . LYS A 1 412 ? -17.428 0.587 10.981 1.00 96.38 412 LYS A O 1
ATOM 2919 N N . MET A 1 413 ? -17.866 0.014 13.099 1.00 98.00 413 MET A N 1
ATOM 2920 C CA . MET A 1 413 ? -16.944 -1.122 13.143 1.00 98.00 413 MET A CA 1
ATOM 2921 C C . MET A 1 413 ? -17.711 -2.437 13.240 1.00 98.00 413 MET A C 1
ATOM 2923 O O . MET A 1 413 ? -18.549 -2.612 14.124 1.00 98.00 413 MET A O 1
ATOM 2927 N N . THR A 1 414 ? -17.425 -3.373 12.336 1.00 98.19 414 THR A N 1
ATOM 2928 C CA . THR A 1 414 ? -18.036 -4.710 12.310 1.00 98.19 414 THR A CA 1
ATOM 2929 C C . THR A 1 414 ? -16.974 -5.793 12.133 1.00 98.19 414 THR A C 1
ATOM 2931 O O . THR A 1 414 ? -16.279 -5.821 11.122 1.00 98.19 414 THR A O 1
ATOM 2934 N N . GLY A 1 415 ? -16.877 -6.727 13.079 1.00 97.69 415 GLY A N 1
ATOM 2935 C CA . GLY A 1 415 ? -15.967 -7.873 12.990 1.00 97.69 415 GLY A CA 1
ATOM 2936 C C . GLY A 1 415 ? -15.105 -8.038 14.237 1.00 97.69 415 GLY A C 1
ATOM 2937 O O . GLY A 1 415 ? -15.627 -7.963 15.348 1.00 97.69 415 GLY A O 1
ATOM 2938 N N . LEU A 1 416 ? -13.813 -8.304 14.050 1.00 98.38 416 LEU A N 1
ATOM 2939 C CA . LEU A 1 416 ? -12.832 -8.437 15.124 1.00 98.38 416 LEU A CA 1
ATOM 2940 C C . LEU A 1 416 ? -11.934 -7.199 15.137 1.00 98.38 416 LEU A C 1
ATOM 2942 O O . LEU A 1 416 ? -11.206 -6.960 14.177 1.00 98.38 416 LEU A O 1
ATOM 2946 N N . ASN A 1 417 ? -11.982 -6.420 16.216 1.00 98.00 417 ASN A N 1
ATOM 2947 C CA . ASN A 1 417 ? -11.220 -5.177 16.354 1.00 98.00 417 ASN A CA 1
ATOM 2948 C C . ASN A 1 417 ? -10.380 -5.235 17.631 1.00 98.00 417 ASN A C 1
ATOM 2950 O O . ASN A 1 417 ? -10.934 -5.251 18.732 1.00 98.00 417 ASN A O 1
ATOM 2954 N N . LEU A 1 418 ? -9.053 -5.275 17.503 1.00 96.81 418 LEU A N 1
ATOM 2955 C CA . LEU A 1 418 ? -8.147 -5.332 18.652 1.00 96.81 418 LEU A CA 1
ATOM 2956 C C . LEU A 1 418 ? -7.163 -4.171 18.619 1.00 96.81 418 LEU A C 1
ATOM 2958 O O . LEU A 1 418 ? -6.563 -3.877 17.584 1.00 96.81 418 LEU A O 1
ATOM 2962 N N . SER A 1 419 ? -6.947 -3.568 19.784 1.00 97.19 419 SER A N 1
ATOM 2963 C CA . SER A 1 419 ? -5.817 -2.672 19.986 1.00 97.19 419 SER A CA 1
ATOM 2964 C C . SER A 1 419 ? -5.240 -2.736 21.393 1.00 97.19 419 SER A C 1
ATOM 2966 O O . SER A 1 419 ? -5.956 -2.986 22.366 1.00 97.19 419 SER A O 1
ATOM 2968 N N . GLY A 1 420 ? -3.935 -2.477 21.504 1.00 94.19 420 GLY A N 1
ATOM 2969 C CA . GLY A 1 420 ? -3.259 -2.374 22.798 1.00 94.19 420 GLY A CA 1
ATOM 2970 C C . GLY A 1 420 ? -3.702 -1.150 23.605 1.00 94.19 420 GLY A C 1
ATOM 2971 O O . GLY A 1 420 ? -3.661 -1.182 24.830 1.00 94.19 420 GLY A O 1
ATOM 2972 N N . GLY A 1 421 ? -4.176 -0.094 22.940 1.00 96.62 421 GLY A N 1
ATOM 2973 C CA . GLY A 1 421 ? -4.715 1.110 23.567 1.00 96.62 421 GLY A CA 1
ATOM 2974 C C . GLY A 1 421 ? -6.227 1.213 23.403 1.00 96.62 421 GLY A C 1
ATOM 2975 O O . GLY A 1 421 ? -6.975 0.743 24.259 1.00 96.62 421 GLY A O 1
ATOM 2976 N N . VAL A 1 422 ? -6.690 1.880 22.347 1.00 97.69 422 VAL A N 1
ATOM 2977 C CA . VAL A 1 422 ? -8.096 2.297 22.226 1.00 97.69 422 VAL A CA 1
ATOM 2978 C C . VAL A 1 422 ? -8.746 1.783 20.945 1.00 97.69 422 VAL A C 1
ATOM 2980 O O . VAL A 1 422 ? -8.205 1.922 19.851 1.00 97.69 422 VAL A O 1
ATOM 2983 N N . VAL A 1 423 ? -9.959 1.249 21.084 1.00 98.31 423 VAL A N 1
ATOM 2984 C CA . VAL A 1 423 ? -10.840 0.910 19.960 1.00 98.31 423 VAL A CA 1
ATOM 2985 C C . VAL A 1 423 ? -12.014 1.894 19.933 1.00 98.31 423 VAL A C 1
ATOM 2987 O O . VAL A 1 423 ? -12.758 1.985 20.912 1.00 98.31 423 VAL A O 1
ATOM 2990 N N . VAL A 1 424 ? -12.197 2.632 18.831 1.00 98.25 424 VAL A N 1
ATOM 2991 C CA . VAL A 1 424 ? -13.260 3.649 18.683 1.00 98.25 424 VAL A CA 1
ATOM 2992 C C . VAL A 1 424 ? -14.059 3.442 17.403 1.00 98.25 424 VAL A C 1
ATOM 2994 O O . VAL A 1 424 ? -13.488 3.417 16.319 1.00 98.25 424 VAL A O 1
ATOM 2997 N N . GLY A 1 425 ? -15.385 3.344 17.513 1.00 97.62 425 GLY A N 1
ATOM 2998 C CA . GLY A 1 425 ? -16.285 3.355 16.354 1.00 97.62 425 GLY A CA 1
ATOM 2999 C C . GLY A 1 425 ? -17.444 4.297 16.595 1.00 97.62 425 GLY A C 1
ATOM 3000 O O . GLY A 1 425 ? -18.266 4.043 17.483 1.00 97.62 425 GLY A O 1
ATOM 3001 N N . LYS A 1 426 ? -17.489 5.390 15.828 1.00 97.06 426 LYS A N 1
ATOM 3002 C CA . LYS A 1 426 ? -18.398 6.512 16.077 1.00 97.06 426 LYS A CA 1
ATOM 3003 C C . LYS A 1 426 ? -19.865 6.088 16.091 1.00 97.06 426 LYS A C 1
ATOM 3005 O O . LYS A 1 426 ? -20.525 6.271 17.115 1.00 97.06 426 LYS A O 1
ATOM 3010 N N . GLU A 1 427 ? -20.344 5.474 15.010 1.00 96.44 427 GLU A N 1
ATOM 3011 C CA . GLU A 1 427 ? -21.775 5.188 14.826 1.00 96.44 427 GLU A CA 1
ATOM 3012 C C . GLU A 1 427 ? -22.253 3.895 15.485 1.00 96.44 427 GLU A C 1
ATOM 3014 O O . GLU A 1 427 ? -23.386 3.811 15.961 1.00 96.44 427 GLU A O 1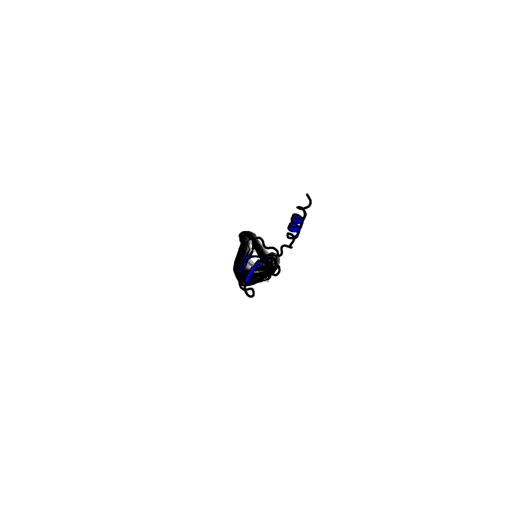
ATOM 3019 N N . HIS A 1 428 ? -21.429 2.848 15.449 1.00 94.38 428 HIS A N 1
ATOM 3020 C CA . HIS A 1 428 ? -21.767 1.532 15.980 1.00 94.38 428 HIS A CA 1
ATOM 3021 C C . HIS A 1 428 ? -20.525 0.650 16.059 1.00 94.38 428 HIS A C 1
ATOM 3023 O O . HIS A 1 428 ? -19.663 0.695 15.183 1.00 94.38 428 HIS A O 1
ATOM 3029 N N . VAL A 1 429 ? -20.465 -0.210 17.073 1.00 97.88 429 VAL A N 1
ATOM 3030 C CA . VAL A 1 429 ? -19.430 -1.236 17.191 1.00 97.88 429 VAL A CA 1
ATOM 3031 C C . VAL A 1 429 ? -20.079 -2.602 17.416 1.00 97.88 429 VAL A C 1
ATOM 3033 O O . VAL A 1 429 ? -20.824 -2.802 18.381 1.00 97.88 429 VAL A O 1
ATOM 3036 N N . LYS A 1 430 ? -19.788 -3.548 16.516 1.00 98.00 430 LYS A N 1
ATOM 3037 C CA . LYS A 1 430 ? -20.367 -4.896 16.484 1.00 98.00 430 LYS A CA 1
ATOM 3038 C C . LYS A 1 430 ? -19.308 -5.973 16.300 1.00 98.00 430 LYS A C 1
ATOM 3040 O O . LYS A 1 430 ? -18.514 -5.910 15.366 1.00 98.00 430 LYS A O 1
ATOM 3045 N N . GLY A 1 431 ? -19.379 -7.023 17.111 1.00 97.31 431 GLY A N 1
ATOM 3046 C CA . GLY A 1 431 ? -18.561 -8.226 16.952 1.00 97.31 431 GLY A CA 1
ATOM 3047 C C . GLY A 1 431 ? -17.691 -8.486 18.172 1.00 97.31 431 GLY A C 1
ATOM 3048 O O . GLY A 1 431 ? -18.203 -8.446 19.286 1.00 97.31 431 GLY A O 1
ATOM 3049 N N . MET A 1 432 ? -16.412 -8.792 17.966 1.00 98.19 432 MET A N 1
ATOM 3050 C CA . MET A 1 432 ? -15.450 -9.086 19.031 1.00 98.19 432 MET A CA 1
ATOM 3051 C C . MET A 1 432 ? -14.446 -7.944 19.140 1.00 98.19 432 MET A C 1
ATOM 3053 O O . MET A 1 432 ? -13.661 -7.723 18.222 1.00 98.19 432 MET A O 1
ATOM 3057 N N . ASN A 1 433 ? -14.464 -7.214 20.249 1.00 98.06 433 ASN A N 1
ATOM 3058 C CA . ASN A 1 433 ? -13.652 -6.013 20.401 1.00 98.06 433 ASN A CA 1
ATOM 3059 C C . ASN A 1 433 ? -12.815 -6.083 21.675 1.00 98.06 433 ASN A C 1
ATOM 3061 O O . ASN A 1 433 ? -13.341 -6.406 22.742 1.00 98.06 433 ASN A O 1
ATOM 3065 N N . ALA A 1 434 ? -11.531 -5.742 21.577 1.00 97.38 434 ALA A N 1
ATOM 3066 C CA . ALA A 1 434 ? -10.673 -5.579 22.744 1.00 97.38 434 ALA A CA 1
ATOM 3067 C C . ALA A 1 434 ? -9.820 -4.314 22.633 1.00 97.38 434 ALA A C 1
ATOM 3069 O O . ALA A 1 434 ? -9.080 -4.145 21.666 1.00 97.38 434 ALA A O 1
ATOM 3070 N N . GLY A 1 435 ? -9.917 -3.437 23.631 1.00 94.94 435 GLY A N 1
ATOM 3071 C CA . GLY A 1 435 ? -9.061 -2.257 23.759 1.00 94.94 435 GLY A CA 1
ATOM 3072 C C . GLY A 1 435 ? -8.399 -2.242 25.127 1.00 94.94 435 GLY A C 1
ATOM 3073 O O . GLY A 1 435 ? -9.100 -2.345 26.132 1.00 94.94 435 GLY A O 1
ATOM 3074 N N . GLY A 1 436 ? -7.074 -2.119 25.196 1.00 95.25 436 GLY A N 1
ATOM 3075 C CA . GLY A 1 436 ? -6.367 -2.096 26.480 1.00 95.25 436 GLY A CA 1
ATOM 3076 C C . GLY A 1 436 ? -6.877 -0.993 27.412 1.00 95.25 436 GLY A C 1
ATOM 3077 O O . GLY A 1 436 ? -7.372 -1.290 28.495 1.00 95.25 436 GLY A O 1
ATOM 3078 N N . LEU A 1 437 ? -6.854 0.265 26.975 1.00 97.19 437 LEU A N 1
ATOM 3079 C CA . LEU A 1 437 ? -7.316 1.409 27.763 1.00 97.19 437 LEU A CA 1
ATOM 3080 C C . LEU A 1 437 ? -8.828 1.639 27.656 1.00 97.19 437 LEU A C 1
ATOM 3082 O O . LEU A 1 437 ? -9.476 1.912 28.665 1.00 97.19 437 LEU A O 1
ATOM 3086 N N . ALA A 1 438 ? -9.396 1.572 26.451 1.00 97.69 438 ALA A N 1
ATOM 3087 C CA . ALA A 1 438 ? -10.825 1.807 26.283 1.00 97.69 438 ALA A CA 1
ATOM 3088 C C . ALA A 1 438 ? -11.415 1.185 25.015 1.00 97.69 438 ALA A C 1
ATOM 3090 O O . ALA A 1 438 ? -10.752 1.058 23.983 1.00 97.69 438 ALA A O 1
ATOM 3091 N N . LEU A 1 439 ? -12.707 0.878 25.095 1.00 98.19 439 LEU A N 1
ATOM 3092 C CA . LEU A 1 439 ? -13.571 0.594 23.955 1.00 98.19 439 LEU A CA 1
ATOM 3093 C C . LEU A 1 439 ? -14.721 1.601 23.946 1.00 98.19 439 LEU A C 1
ATOM 3095 O O . LEU A 1 439 ? -15.505 1.645 24.895 1.00 98.19 439 LEU A O 1
ATOM 3099 N N . VAL A 1 440 ? -14.831 2.395 22.881 1.00 98.12 440 VAL A N 1
ATOM 3100 C CA . VAL A 1 440 ? -15.742 3.544 22.848 1.00 98.12 440 VAL A CA 1
ATOM 3101 C C . VAL A 1 440 ? -16.634 3.519 21.607 1.00 98.12 440 VAL A C 1
ATOM 3103 O O . VAL A 1 440 ? -16.149 3.402 20.481 1.00 98.12 440 VAL A O 1
ATOM 3106 N N . SER A 1 441 ? -17.942 3.697 21.809 1.00 98.00 441 SER A N 1
ATOM 3107 C CA . SER A 1 441 ? -18.898 4.051 20.752 1.00 98.00 441 SER A CA 1
ATOM 3108 C C . SER A 1 441 ? -19.583 5.391 21.073 1.00 98.00 441 SER A C 1
ATOM 3110 O O . SER A 1 441 ? -20.618 5.412 21.748 1.00 98.00 441 SER A O 1
ATOM 3112 N N . PRO A 1 442 ? -18.981 6.523 20.649 1.00 97.12 442 PRO A N 1
ATOM 3113 C CA . PRO A 1 442 ? -19.404 7.876 21.026 1.00 97.12 442 PRO A CA 1
ATOM 3114 C C . PRO A 1 442 ? -20.841 8.259 20.659 1.00 97.12 442 PRO A C 1
ATOM 3116 O O . PRO A 1 442 ? -21.444 9.067 21.358 1.00 97.12 442 PRO A O 1
ATOM 3119 N N . GLU A 1 443 ? -21.402 7.709 19.581 1.00 97.50 443 GLU A N 1
ATOM 3120 C CA . GLU A 1 443 ? -22.768 8.024 19.123 1.00 97.50 443 GLU A CA 1
ATOM 3121 C C . GLU A 1 443 ? -23.652 6.775 18.994 1.00 97.50 443 GLU A C 1
ATOM 3123 O O . GLU A 1 443 ? -24.860 6.856 18.737 1.00 97.50 443 GLU A O 1
ATOM 3128 N N . GLY A 1 444 ? -23.046 5.609 19.208 1.00 96.31 444 GLY A N 1
ATOM 3129 C CA . GLY A 1 444 ? -23.573 4.325 18.800 1.00 96.31 444 GLY A CA 1
ATOM 3130 C C . GLY A 1 444 ? -23.868 3.342 19.920 1.00 96.31 444 GLY A C 1
ATOM 3131 O O . GLY A 1 444 ? -23.554 3.583 21.090 1.00 96.31 444 GLY A O 1
ATOM 3132 N N . PRO A 1 445 ? -24.498 2.207 19.567 1.00 98.00 445 PRO A N 1
ATOM 3133 C CA . PRO A 1 445 ? -24.605 1.060 20.447 1.00 98.00 445 PRO A CA 1
ATOM 3134 C C . PRO A 1 445 ? -23.369 0.154 20.346 1.00 98.00 445 PRO A C 1
ATOM 3136 O O . PRO A 1 445 ? -22.693 0.107 19.314 1.00 98.00 445 PRO A O 1
ATOM 3139 N N . LEU A 1 446 ? -23.143 -0.643 21.392 1.00 97.88 446 LEU A N 1
ATOM 3140 C CA . LEU A 1 446 ? -22.104 -1.680 21.458 1.00 97.88 446 LEU A CA 1
ATOM 3141 C C . LEU A 1 446 ? -22.740 -3.078 21.486 1.00 97.88 446 LEU A C 1
ATOM 3143 O O . LEU A 1 446 ? -23.604 -3.342 22.324 1.00 97.88 446 LEU A O 1
ATOM 3147 N N . GLN A 1 447 ? -22.327 -3.984 20.592 1.00 97.81 447 GLN A N 1
ATOM 3148 C CA . GLN A 1 447 ? -22.892 -5.340 20.484 1.00 97.81 447 GLN A CA 1
ATOM 3149 C C . GLN A 1 447 ? -21.828 -6.431 20.298 1.00 97.81 447 GLN A C 1
ATOM 3151 O O . GLN A 1 447 ? -20.870 -6.242 19.551 1.00 97.81 447 GLN A O 1
ATOM 3156 N N . GLY A 1 448 ? -22.047 -7.605 20.904 1.00 97.38 448 GLY A N 1
ATOM 3157 C CA . GLY A 1 448 ? -21.222 -8.806 20.696 1.00 97.38 448 GLY A CA 1
ATOM 3158 C C . GLY A 1 448 ? -20.413 -9.236 21.924 1.00 97.38 448 GLY A C 1
ATOM 3159 O O . GLY A 1 448 ? -21.002 -9.530 22.962 1.00 97.38 448 GLY A O 1
ATOM 3160 N N . ILE A 1 449 ? -19.087 -9.315 21.800 1.00 98.19 449 ILE A N 1
ATOM 3161 C CA . ILE A 1 449 ? -18.146 -9.633 22.883 1.00 98.19 449 ILE A CA 1
ATOM 3162 C C . ILE A 1 449 ? -17.168 -8.471 23.010 1.00 98.19 449 ILE A C 1
ATOM 3164 O O . ILE A 1 449 ? -16.486 -8.138 22.044 1.00 98.19 449 ILE A O 1
ATOM 3168 N N . ASN A 1 450 ? -17.086 -7.859 24.187 1.00 97.94 450 ASN A N 1
ATOM 3169 C CA . ASN A 1 450 ? -16.257 -6.675 24.386 1.00 97.94 450 ASN A CA 1
ATOM 3170 C C . ASN A 1 450 ? -15.402 -6.796 25.645 1.00 97.94 450 ASN A C 1
ATOM 3172 O O . ASN A 1 450 ? -15.917 -7.095 26.721 1.00 97.94 450 ASN A O 1
ATOM 3176 N N . LEU A 1 451 ? -14.108 -6.527 25.516 1.00 97.62 451 LEU A N 1
ATOM 3177 C CA . LEU A 1 451 ? -13.142 -6.595 26.607 1.00 97.62 451 LEU A CA 1
ATOM 3178 C C . LEU A 1 451 ? -12.337 -5.296 26.681 1.00 97.62 451 LEU A C 1
ATOM 3180 O O . LEU A 1 451 ? -11.928 -4.747 25.658 1.00 97.62 451 LEU A O 1
ATOM 3184 N N . SER A 1 452 ? -12.079 -4.802 27.888 1.00 97.56 452 SER A N 1
ATOM 3185 C CA . SER A 1 452 ? -11.129 -3.707 28.088 1.00 97.56 452 SER A CA 1
ATOM 3186 C C . SER A 1 452 ? -10.463 -3.775 29.456 1.00 97.56 452 SER A C 1
ATOM 3188 O O . SER A 1 452 ? -11.120 -4.088 30.443 1.00 97.56 452 SER A O 1
ATOM 3190 N N . ALA A 1 453 ? -9.168 -3.467 29.556 1.00 96.75 453 ALA A N 1
ATOM 3191 C CA . ALA A 1 453 ? -8.536 -3.339 30.871 1.00 96.75 453 ALA A CA 1
ATOM 3192 C C . ALA A 1 453 ? -8.924 -2.016 31.557 1.00 96.75 453 ALA A C 1
ATOM 3194 O O . ALA A 1 453 ? -8.954 -1.953 32.781 1.00 96.75 453 ALA A O 1
ATOM 3195 N N . GLY A 1 454 ? -9.288 -0.981 30.795 1.00 97.38 454 GLY A N 1
ATOM 3196 C CA . GLY A 1 454 ? -9.881 0.245 31.325 1.00 97.38 454 GLY A CA 1
ATOM 3197 C C . GLY A 1 454 ? -11.405 0.236 31.232 1.00 97.38 454 GLY A C 1
ATOM 3198 O O . GLY A 1 454 ? -12.066 -0.504 31.966 1.00 97.38 454 GLY A O 1
ATOM 3199 N N . ALA A 1 455 ? -11.977 1.095 30.386 1.00 97.94 455 ALA A N 1
ATOM 3200 C CA . ALA A 1 455 ? -13.419 1.347 30.349 1.00 97.94 455 ALA A CA 1
ATOM 3201 C C . ALA A 1 455 ? -14.085 0.949 29.024 1.00 97.94 455 ALA A C 1
ATOM 3203 O O . ALA A 1 455 ? -13.522 1.113 27.942 1.00 97.94 455 ALA A O 1
ATOM 3204 N N . ILE A 1 456 ? -15.334 0.489 29.111 1.00 98.44 456 ILE A N 1
ATOM 3205 C CA . ILE A 1 456 ? -16.209 0.287 27.954 1.00 98.44 456 ILE A CA 1
ATOM 3206 C C . ILE A 1 456 ? -17.328 1.329 28.009 1.00 98.44 456 ILE A C 1
ATOM 3208 O O . ILE A 1 456 ? -18.113 1.349 28.957 1.00 98.44 456 ILE A O 1
ATOM 3212 N N . VAL A 1 457 ? -17.413 2.184 26.990 1.00 98.19 457 VAL A N 1
ATOM 3213 C CA . VAL A 1 457 ? -18.332 3.329 26.964 1.00 98.19 457 VAL A CA 1
ATOM 3214 C C . VAL A 1 457 ? -19.132 3.352 25.664 1.00 98.19 457 VAL A C 1
ATOM 3216 O O . VAL A 1 457 ? -18.566 3.310 24.574 1.00 98.19 457 VAL A O 1
ATOM 3219 N N . ALA A 1 458 ? -20.453 3.461 25.767 1.00 98.06 458 ALA A N 1
ATOM 3220 C CA . ALA A 1 458 ? -21.337 3.728 24.634 1.00 98.06 458 ALA A CA 1
ATOM 3221 C C . ALA A 1 458 ? -22.312 4.854 24.960 1.00 98.06 458 ALA A C 1
ATOM 3223 O O . ALA A 1 458 ? -22.762 4.989 26.099 1.00 98.06 458 ALA A O 1
ATOM 3224 N N . LYS A 1 459 ? -22.711 5.613 23.938 1.00 98.06 459 LYS A N 1
ATOM 3225 C CA . LYS A 1 459 ? -23.829 6.546 24.086 1.00 98.06 459 LYS A CA 1
ATOM 3226 C C . LYS A 1 459 ? -25.161 5.811 24.156 1.00 98.06 459 LYS A C 1
ATOM 3228 O O . LYS A 1 459 ? -25.944 6.046 25.068 1.00 98.06 459 LYS A O 1
ATOM 3233 N N . LYS A 1 460 ? -25.398 4.878 23.230 1.00 98.12 460 LYS A N 1
ATOM 3234 C CA . LYS A 1 460 ? -26.662 4.132 23.135 1.00 98.12 460 LYS A CA 1
ATOM 3235 C C . LYS A 1 460 ? -26.580 2.783 23.859 1.00 98.12 460 LYS A C 1
ATOM 3237 O O . LYS A 1 460 ? -25.698 2.533 24.681 1.00 98.12 460 LYS A O 1
ATOM 3242 N N . ASN A 1 461 ? -27.538 1.911 23.552 1.00 97.94 461 ASN A N 1
ATOM 3243 C CA . ASN A 1 461 ? -27.687 0.591 24.152 1.00 97.94 461 ASN A CA 1
ATOM 3244 C C . ASN A 1 461 ? -26.433 -0.272 24.009 1.00 97.94 461 ASN A C 1
ATOM 3246 O O . ASN A 1 461 ? -25.805 -0.330 22.951 1.00 97.94 461 ASN A O 1
ATOM 3250 N N . MET A 1 462 ? -26.138 -1.026 25.058 1.00 98.31 462 MET A N 1
ATOM 3251 C CA . MET A 1 462 ? -25.103 -2.044 25.039 1.00 98.31 462 MET A CA 1
ATOM 3252 C C . MET A 1 462 ? -25.750 -3.421 25.177 1.00 98.31 462 MET A C 1
ATOM 3254 O O . MET A 1 462 ? -26.500 -3.670 26.119 1.00 98.31 462 MET A O 1
ATOM 3258 N N . THR A 1 463 ? -25.500 -4.319 24.225 1.00 97.81 463 THR A N 1
ATOM 3259 C CA . THR A 1 463 ? -26.027 -5.693 24.240 1.00 97.81 463 THR A CA 1
ATOM 3260 C C . THR A 1 463 ? -24.912 -6.686 23.951 1.00 97.81 463 THR A C 1
ATOM 3262 O O . THR A 1 463 ? -24.644 -7.006 22.791 1.00 97.81 463 THR A O 1
ATOM 3265 N N . TYR A 1 464 ? -24.206 -7.119 24.996 1.00 95.81 464 TYR A N 1
ATOM 3266 C CA . TYR A 1 464 ? -22.968 -7.877 24.831 1.00 95.81 464 TYR A CA 1
ATOM 3267 C C . TYR A 1 464 ? -22.620 -8.763 26.039 1.00 95.81 464 TYR A C 1
ATOM 3269 O O . TYR A 1 464 ? -23.239 -8.681 27.100 1.00 95.81 464 TYR A O 1
ATOM 3277 N N . LEU A 1 465 ? -21.634 -9.639 25.842 1.00 98.06 465 LEU A N 1
ATOM 3278 C CA . LEU A 1 465 ? -20.876 -10.300 26.905 1.00 98.06 465 LEU A CA 1
ATOM 3279 C C . LEU A 1 465 ? -19.559 -9.548 27.076 1.00 98.06 465 LEU A C 1
ATOM 3281 O O . LEU A 1 465 ? -18.833 -9.378 26.093 1.00 98.06 465 LEU A O 1
ATOM 3285 N N . GLY A 1 466 ? -19.205 -9.123 28.286 1.00 95.31 466 GLY A N 1
ATOM 3286 C CA . GLY A 1 466 ? -17.924 -8.445 28.422 1.00 95.31 466 GLY A CA 1
ATOM 3287 C C . GLY A 1 466 ? -17.408 -8.161 29.813 1.00 95.31 466 GLY A C 1
ATOM 3288 O O . GLY A 1 466 ? -18.096 -8.320 30.820 1.00 95.31 466 GLY A O 1
ATOM 3289 N N . LEU A 1 467 ? -16.148 -7.744 29.826 1.00 97.38 467 LEU A N 1
ATOM 3290 C CA . LEU A 1 467 ? -15.378 -7.455 31.024 1.00 97.38 467 LEU A CA 1
ATOM 3291 C C . LEU A 1 467 ? -14.650 -6.123 30.859 1.00 97.38 467 LEU A C 1
ATOM 3293 O O . LEU A 1 467 ? -14.035 -5.879 29.820 1.00 97.38 467 LEU A O 1
ATOM 3297 N N . SER A 1 468 ? -14.698 -5.284 31.892 1.00 97.56 468 SER A N 1
ATOM 3298 C CA . SER A 1 468 ? -13.905 -4.054 31.973 1.00 97.56 468 SER A CA 1
ATOM 3299 C C . SER A 1 468 ? -13.119 -3.995 33.282 1.00 97.56 468 SER A C 1
ATOM 3301 O O . SER A 1 468 ? -13.675 -4.351 34.319 1.00 97.56 468 SER A O 1
ATOM 3303 N N . GLY A 1 469 ? -11.902 -3.460 33.311 1.00 96.12 469 GLY A N 1
ATOM 3304 C CA . GLY A 1 469 ? -11.215 -3.244 34.593 1.00 96.12 469 GLY A CA 1
ATOM 3305 C C . GLY A 1 469 ? -11.811 -2.097 35.418 1.00 96.12 469 GLY A C 1
ATOM 3306 O O . GLY A 1 469 ? -12.009 -2.257 36.619 1.00 96.12 469 GLY A O 1
ATOM 3307 N N . LEU A 1 470 ? -12.161 -0.971 34.786 1.00 97.38 470 LEU A N 1
ATOM 3308 C CA . LEU A 1 470 ? -12.602 0.243 35.485 1.00 97.38 470 LEU A CA 1
ATOM 3309 C C . LEU A 1 470 ? -14.121 0.440 35.478 1.00 97.38 470 LEU A C 1
ATOM 3311 O O . LEU A 1 470 ? -14.725 0.599 36.536 1.00 97.38 470 LEU A O 1
ATOM 3315 N N . ALA A 1 471 ? -14.752 0.499 34.304 1.00 97.75 471 ALA A N 1
ATOM 3316 C CA . ALA A 1 471 ? -16.169 0.844 34.219 1.00 97.75 471 ALA A CA 1
ATOM 3317 C C . ALA A 1 471 ? -16.835 0.377 32.923 1.00 97.75 471 ALA A C 1
ATOM 3319 O O . ALA A 1 471 ? -16.214 0.346 31.859 1.00 97.75 471 ALA A O 1
ATOM 3320 N N . ILE A 1 472 ? -18.136 0.104 33.023 1.00 98.50 472 ILE A N 1
ATOM 3321 C CA . ILE A 1 472 ? -19.036 -0.085 31.883 1.00 98.50 472 ILE A CA 1
ATOM 3322 C C . ILE A 1 472 ? -20.108 0.998 31.955 1.00 98.50 472 ILE A C 1
ATOM 3324 O O . ILE A 1 472 ? -20.866 1.043 32.924 1.00 98.50 472 ILE A O 1
ATOM 3328 N N . VAL A 1 473 ? -20.182 1.861 30.940 1.00 98.38 473 VAL A N 1
ATOM 3329 C CA . VAL A 1 473 ? -21.068 3.033 30.949 1.00 98.38 473 VAL A CA 1
ATOM 3330 C C . VAL A 1 473 ? -21.887 3.124 29.664 1.00 98.38 473 VAL A C 1
ATOM 3332 O O . VAL A 1 473 ? -21.332 3.192 28.568 1.00 98.38 473 VAL A O 1
ATOM 3335 N N . SER A 1 474 ? -23.211 3.191 29.815 1.00 98.00 474 SER A N 1
ATOM 3336 C CA . SER A 1 474 ? -24.149 3.591 28.761 1.00 98.00 474 SER A CA 1
ATOM 3337 C C . SER A 1 474 ? -24.803 4.917 29.150 1.00 98.00 474 SER A C 1
ATOM 3339 O O . SER A 1 474 ? -25.588 4.964 30.103 1.00 98.00 474 SER A O 1
ATOM 3341 N N . SER A 1 475 ? -24.447 6.004 28.458 1.00 96.75 475 SER A N 1
ATOM 3342 C CA . SER A 1 475 ? -24.827 7.364 28.876 1.00 96.75 475 SER A CA 1
ATOM 3343 C C . SER A 1 475 ? -26.265 7.755 28.534 1.00 96.75 475 SER A C 1
ATOM 3345 O O . SER A 1 475 ? -26.812 8.631 29.195 1.00 96.75 475 SER A O 1
ATOM 3347 N N . GLU A 1 476 ? -26.882 7.124 27.535 1.00 97.56 476 GLU A N 1
ATOM 3348 C CA . GLU A 1 476 ? -28.269 7.355 27.098 1.00 97.56 476 GLU A CA 1
ATOM 3349 C C . GLU A 1 476 ? -29.028 6.051 26.823 1.00 97.56 476 GLU A C 1
ATOM 3351 O O . GLU A 1 476 ? -30.131 6.082 26.297 1.00 97.56 476 GLU A O 1
ATOM 3356 N N . GLY A 1 477 ? -28.455 4.891 27.149 1.00 96.25 477 GLY A N 1
ATOM 3357 C CA . GLY A 1 477 ? -29.046 3.604 26.802 1.00 96.25 477 GLY A CA 1
ATOM 3358 C C . GLY A 1 477 ? -29.155 2.622 27.958 1.00 96.25 477 GLY A C 1
ATOM 3359 O O . GLY A 1 477 ? -28.845 2.905 29.122 1.00 96.25 477 GLY A O 1
ATOM 3360 N N . LYS A 1 478 ? -29.618 1.426 27.592 1.00 97.56 478 LYS A N 1
ATOM 3361 C CA . LYS A 1 478 ? -29.729 0.252 28.458 1.00 97.56 478 LYS A CA 1
ATOM 3362 C C . LYS A 1 478 ? -28.511 -0.642 28.311 1.00 97.56 478 LYS A C 1
ATOM 3364 O O . LYS A 1 478 ? -28.014 -0.858 27.204 1.00 97.56 478 LYS A O 1
ATOM 3369 N N . ILE A 1 479 ? -28.092 -1.240 29.418 1.00 98.31 479 ILE A N 1
ATOM 3370 C CA . ILE A 1 479 ? -27.088 -2.305 29.434 1.00 98.31 479 ILE A CA 1
ATOM 3371 C C . ILE A 1 479 ? -27.814 -3.646 29.547 1.00 98.31 479 ILE A C 1
ATOM 3373 O O . ILE A 1 479 ? -28.543 -3.867 30.512 1.00 98.31 479 ILE A O 1
ATOM 3377 N N . LYS A 1 480 ? -27.626 -4.549 28.576 1.00 98.38 480 LYS A N 1
ATOM 3378 C CA . LYS A 1 480 ? -28.259 -5.876 28.542 1.00 98.38 480 LYS A CA 1
ATOM 3379 C C . LYS A 1 480 ? -27.241 -6.977 28.254 1.00 98.38 480 LYS A C 1
ATOM 3381 O O . LYS A 1 480 ? -26.617 -6.960 27.201 1.00 98.38 480 LYS A O 1
ATOM 3386 N N . GLY A 1 481 ? -27.117 -7.968 29.134 1.00 97.44 481 GLY A N 1
ATOM 3387 C CA . GLY A 1 481 ? -26.240 -9.115 28.881 1.00 97.44 481 GLY A CA 1
ATOM 3388 C C . GLY A 1 481 ? -25.581 -9.682 30.128 1.00 97.44 481 GLY A C 1
ATOM 3389 O O . GLY A 1 481 ? -26.212 -9.769 31.183 1.00 97.44 481 GLY A O 1
ATOM 3390 N N . ILE A 1 482 ? -24.326 -10.103 29.973 1.00 98.19 482 ILE A N 1
ATOM 3391 C CA . ILE A 1 482 ? -23.496 -10.627 31.058 1.00 98.19 482 ILE A CA 1
ATOM 3392 C C . ILE A 1 482 ? -22.253 -9.753 31.147 1.00 98.19 482 ILE A C 1
ATOM 3394 O O . ILE A 1 482 ? -21.477 -9.681 30.192 1.00 98.19 482 ILE A O 1
ATOM 3398 N N . HIS A 1 483 ? -22.071 -9.086 32.282 1.00 98.00 483 HIS A N 1
ATOM 3399 C CA . HIS A 1 483 ? -21.011 -8.098 32.436 1.00 98.00 483 HIS A CA 1
ATOM 3400 C C . HIS A 1 483 ? -20.272 -8.253 33.759 1.00 98.00 483 HIS A C 1
ATOM 3402 O O . HIS A 1 483 ? -20.883 -8.470 34.806 1.00 98.00 483 HIS A O 1
ATOM 3408 N N . GLY A 1 484 ? -18.956 -8.070 33.719 1.00 97.44 484 GLY A N 1
ATOM 3409 C CA . GLY A 1 484 ? -18.128 -7.925 34.912 1.00 97.44 484 GLY A CA 1
ATOM 3410 C C . GLY A 1 484 ? -17.294 -6.654 34.838 1.00 97.44 484 GLY A C 1
ATOM 3411 O O . GLY A 1 484 ? -16.678 -6.367 33.813 1.00 97.44 484 GLY A O 1
ATOM 3412 N N . THR A 1 485 ? -17.266 -5.882 35.917 1.00 97.94 485 THR A N 1
ATOM 3413 C CA . THR A 1 485 ? -16.403 -4.708 36.020 1.00 97.94 485 THR A CA 1
ATOM 3414 C C . THR A 1 485 ? -15.756 -4.588 37.389 1.00 97.94 485 THR A C 1
ATOM 3416 O O . THR A 1 485 ? -16.411 -4.808 38.407 1.00 97.94 485 THR A O 1
ATOM 3419 N N . GLY A 1 486 ? -14.469 -4.232 37.418 1.00 95.75 486 GLY A N 1
ATOM 3420 C CA . GLY A 1 486 ? -13.744 -3.977 38.665 1.00 95.75 486 GLY A CA 1
ATOM 3421 C C . GLY A 1 486 ? -14.205 -2.708 39.388 1.00 95.75 486 GLY A C 1
ATOM 3422 O O . GLY A 1 486 ? -14.068 -2.624 40.605 1.00 95.75 486 GLY A O 1
ATOM 3423 N N . GLY A 1 487 ? -14.809 -1.748 38.681 1.00 97.06 487 GLY A N 1
ATOM 3424 C CA . GLY A 1 487 ? -15.400 -0.550 39.278 1.00 97.06 487 GLY A CA 1
ATOM 3425 C C . GLY A 1 487 ? -16.919 -0.541 39.161 1.00 97.06 487 GLY A C 1
ATOM 3426 O O . GLY A 1 487 ? -17.600 -1.286 39.867 1.00 97.06 487 GLY A O 1
ATOM 3427 N N . ALA A 1 488 ? -17.470 0.343 38.330 1.00 97.31 488 ALA A N 1
ATOM 3428 C CA . ALA A 1 488 ? -18.912 0.590 38.279 1.00 97.31 488 ALA A CA 1
ATOM 3429 C C . ALA A 1 488 ? -19.542 0.218 36.933 1.00 97.31 488 ALA A C 1
ATOM 3431 O O . ALA A 1 488 ? -18.987 0.488 35.865 1.00 97.31 488 ALA A O 1
ATOM 3432 N N . LEU A 1 489 ? -20.745 -0.352 36.998 1.00 98.25 489 LEU A N 1
ATOM 3433 C CA . LEU A 1 489 ? -21.620 -0.552 35.850 1.00 98.25 489 LEU A CA 1
ATOM 3434 C C . LEU A 1 489 ? -22.780 0.440 35.930 1.00 98.25 489 LEU A C 1
ATOM 3436 O O . LEU A 1 489 ? -23.577 0.385 36.866 1.00 98.25 489 LEU A O 1
ATOM 3440 N N . VAL A 1 490 ? -22.867 1.344 34.955 1.00 98.25 490 VAL A N 1
ATOM 3441 C CA . VAL A 1 490 ? -23.824 2.457 34.953 1.00 98.25 490 VAL A CA 1
ATOM 3442 C C . VAL A 1 490 ? -24.590 2.485 33.635 1.00 98.25 490 VAL A C 1
ATOM 3444 O O . VAL A 1 490 ? -24.033 2.808 32.588 1.00 98.25 490 VAL A O 1
ATOM 3447 N N . GLY A 1 491 ? -25.881 2.162 33.689 1.00 97.75 491 GLY A N 1
ATOM 3448 C CA . GLY A 1 491 ? -26.804 2.320 32.566 1.00 97.75 491 GLY A CA 1
ATOM 3449 C C . GLY A 1 491 ? -27.803 3.429 32.861 1.00 97.75 491 GLY A C 1
ATOM 3450 O O . GLY A 1 491 ? -28.458 3.403 33.903 1.00 97.75 491 GLY A O 1
ATOM 3451 N N . ARG A 1 492 ? -27.956 4.407 31.965 1.00 97.56 492 ARG A N 1
ATOM 3452 C CA . ARG A 1 492 ? -28.944 5.472 32.175 1.00 97.56 492 ARG A CA 1
ATOM 3453 C C . ARG A 1 492 ? -30.370 4.928 32.150 1.00 97.56 492 ARG A C 1
ATOM 3455 O O . ARG A 1 492 ? -31.090 5.080 33.133 1.00 97.56 492 ARG A O 1
ATOM 3462 N N . GLU A 1 493 ? -30.739 4.220 31.087 1.00 97.00 493 GLU A N 1
ATOM 3463 C CA . GLU A 1 493 ? -32.101 3.710 30.876 1.00 97.00 493 GLU A CA 1
ATOM 3464 C C . GLU A 1 493 ? -32.316 2.276 31.397 1.00 97.00 493 GLU A C 1
ATOM 3466 O O . GLU A 1 493 ? -33.300 1.615 31.056 1.00 97.00 493 GLU A O 1
ATOM 3471 N N . GLY A 1 494 ? -31.396 1.760 32.212 1.00 97.38 494 GLY A N 1
ATOM 3472 C CA . GLY A 1 494 ? -31.565 0.480 32.897 1.00 97.38 494 GLY A CA 1
ATOM 3473 C C . GLY A 1 494 ? -30.417 -0.501 32.716 1.00 97.38 494 GLY A C 1
ATOM 3474 O O . GLY A 1 494 ? -29.577 -0.390 31.820 1.00 97.38 494 GLY A O 1
ATOM 3475 N N . VAL A 1 495 ? -30.415 -1.498 33.596 1.00 98.44 495 VAL A N 1
ATOM 3476 C CA . VAL A 1 495 ? -29.426 -2.577 33.632 1.00 98.44 495 VAL A CA 1
ATOM 3477 C C . VAL A 1 495 ? -30.163 -3.910 33.709 1.00 98.44 495 VAL A C 1
ATOM 3479 O O . VAL A 1 495 ? -30.930 -4.146 34.642 1.00 98.44 495 VAL A O 1
ATOM 3482 N N . GLN A 1 496 ? -29.936 -4.793 32.736 1.00 98.19 496 GLN A N 1
ATOM 3483 C CA . GLN A 1 496 ? -30.620 -6.077 32.616 1.00 98.19 496 GLN A CA 1
ATOM 3484 C C . GLN A 1 496 ? -29.644 -7.240 32.394 1.00 98.19 496 GLN A C 1
ATOM 3486 O O . GLN A 1 496 ? -28.817 -7.204 31.487 1.00 98.19 496 GLN A O 1
ATOM 3491 N N . GLY A 1 497 ? -29.805 -8.322 33.155 1.00 97.69 497 GLY A N 1
ATOM 3492 C CA . GLY A 1 497 ? -29.068 -9.575 32.949 1.00 97.69 497 GLY A CA 1
ATOM 3493 C C . GLY A 1 497 ? -28.271 -10.006 34.174 1.00 97.69 497 GLY A C 1
ATOM 3494 O O . GLY A 1 497 ? -28.782 -9.883 35.286 1.00 97.69 497 GLY A O 1
ATOM 3495 N N . ILE A 1 498 ? -27.065 -10.541 33.961 1.00 98.38 498 ILE A N 1
ATOM 3496 C CA . ILE A 1 498 ? -26.161 -11.009 35.023 1.00 98.38 498 ILE A CA 1
ATOM 3497 C C . ILE A 1 498 ? -24.992 -10.034 35.111 1.00 98.38 498 ILE A C 1
ATOM 3499 O O . ILE A 1 498 ? -24.168 -9.996 34.201 1.00 98.38 498 ILE A O 1
ATOM 3503 N N . ASN A 1 499 ? -24.909 -9.242 36.178 1.00 98.25 499 ASN A N 1
ATOM 3504 C CA . ASN A 1 499 ? -23.865 -8.228 36.290 1.00 98.25 499 ASN A CA 1
ATOM 3505 C C . ASN A 1 499 ? -23.114 -8.301 37.615 1.00 98.25 499 ASN A C 1
ATOM 3507 O O . ASN A 1 499 ? -23.708 -8.496 38.676 1.00 98.25 499 ASN A O 1
ATOM 3511 N N . ILE A 1 500 ? -21.804 -8.082 37.531 1.00 97.75 500 ILE A N 1
ATOM 3512 C CA . ILE A 1 500 ? -20.897 -7.979 38.670 1.00 97.75 500 ILE A CA 1
ATOM 3513 C C . ILE A 1 500 ? -20.184 -6.628 38.588 1.00 97.75 500 ILE A C 1
ATOM 3515 O O . ILE A 1 500 ? -19.511 -6.352 37.596 1.00 97.75 500 ILE A O 1
ATOM 3519 N N . GLY A 1 501 ? -20.326 -5.793 39.615 1.00 97.00 501 GLY A N 1
ATOM 3520 C CA . GLY A 1 501 ? -19.581 -4.540 39.767 1.00 97.00 501 GLY A CA 1
ATOM 3521 C C . GLY A 1 501 ? -18.746 -4.541 41.044 1.00 97.00 501 GLY A C 1
ATOM 3522 O O . GLY A 1 501 ? -19.217 -4.970 42.093 1.00 97.00 501 GLY A O 1
ATOM 3523 N N . GLY A 1 502 ? -17.511 -4.051 41.000 1.00 96.25 502 GLY A N 1
ATOM 3524 C CA . GLY A 1 502 ? -16.703 -3.921 42.216 1.00 96.25 502 GLY A CA 1
ATOM 3525 C C . GLY A 1 502 ? -17.260 -2.870 43.179 1.00 96.25 502 GLY A C 1
ATOM 3526 O O . GLY A 1 502 ? -17.413 -3.138 44.367 1.00 96.25 502 GLY A O 1
ATOM 3527 N N . LEU A 1 503 ? -17.638 -1.696 42.667 1.00 97.38 503 LEU A N 1
ATOM 3528 C CA . LEU A 1 503 ? -18.159 -0.580 43.463 1.00 97.38 503 LEU A CA 1
ATOM 3529 C C . LEU A 1 503 ? -19.678 -0.446 43.373 1.00 97.38 503 LEU A C 1
ATOM 3531 O O . LEU A 1 503 ? -20.343 -0.225 44.388 1.00 97.38 503 LEU A O 1
ATOM 3535 N N . ALA A 1 504 ? -20.236 -0.518 42.163 1.00 97.88 504 ALA A N 1
ATOM 3536 C CA . ALA A 1 504 ? -21.657 -0.263 41.983 1.00 97.88 504 ALA A CA 1
ATOM 3537 C C . ALA A 1 504 ? -22.261 -0.902 40.729 1.00 97.88 504 ALA A C 1
ATOM 3539 O O . ALA A 1 504 ? -21.608 -1.014 39.691 1.00 97.88 504 ALA A O 1
ATOM 3540 N N . VAL A 1 505 ? -23.552 -1.224 40.825 1.00 98.56 505 VAL A N 1
ATOM 3541 C CA . VAL A 1 505 ? -24.442 -1.488 39.688 1.00 98.56 505 VAL A CA 1
ATOM 3542 C C . VAL A 1 505 ? -25.588 -0.481 39.754 1.00 98.56 505 VAL A C 1
ATOM 3544 O O . VAL A 1 505 ? -26.353 -0.475 40.720 1.00 98.56 505 VAL A O 1
ATOM 3547 N N . VAL A 1 506 ? -25.687 0.398 38.755 1.00 98.38 506 VAL A N 1
ATOM 3548 C CA . VAL A 1 506 ? -26.540 1.593 38.798 1.00 98.38 506 VAL A CA 1
ATOM 3549 C C . VAL A 1 506 ? -27.402 1.702 37.543 1.00 98.38 506 VAL A C 1
ATOM 3551 O O . VAL A 1 506 ? -26.885 1.760 36.427 1.00 98.38 506 VAL A O 1
ATOM 3554 N N . ALA A 1 507 ? -28.718 1.800 37.743 1.00 98.12 507 ALA A N 1
ATOM 3555 C CA . ALA A 1 507 ? -29.678 2.282 36.755 1.00 98.12 507 ALA A CA 1
ATOM 3556 C C . ALA A 1 507 ? -30.180 3.678 37.155 1.00 98.12 507 ALA A C 1
ATOM 3558 O O . ALA A 1 507 ? -30.983 3.816 38.084 1.00 98.12 507 ALA A O 1
ATOM 3559 N N . SER A 1 508 ? -29.687 4.714 36.473 1.00 96.06 508 SER A N 1
ATOM 3560 C CA . SER A 1 508 ? -29.875 6.108 36.905 1.00 96.06 508 SER A CA 1
ATOM 3561 C C . SER A 1 508 ? -31.282 6.648 36.664 1.00 96.06 508 SER A C 1
ATOM 3563 O O . SER A 1 508 ? -31.742 7.472 37.451 1.00 96.06 508 SER A O 1
ATOM 3565 N N . GLU A 1 509 ? -31.969 6.209 35.605 1.00 96.75 509 GLU A N 1
ATOM 3566 C CA . GLU A 1 509 ? -33.304 6.701 35.235 1.00 96.75 509 GLU A CA 1
ATOM 3567 C C . GLU A 1 509 ? -34.382 5.612 35.144 1.00 96.75 509 GLU A C 1
ATOM 3569 O O . GLU A 1 509 ? -35.558 5.953 35.130 1.00 96.75 509 GLU A O 1
ATOM 3574 N N . ASP A 1 510 ? -34.017 4.328 35.161 1.00 96.81 510 ASP A N 1
ATOM 3575 C CA . ASP A 1 510 ? -34.962 3.204 35.058 1.00 96.81 510 ASP A CA 1
ATOM 3576 C C . ASP A 1 510 ? -34.741 2.201 36.209 1.00 96.81 510 ASP A C 1
ATOM 3578 O O . ASP A 1 510 ? -34.644 2.577 37.383 1.00 96.81 510 ASP A O 1
ATOM 3582 N N . GLN A 1 511 ? -34.672 0.914 35.890 1.00 97.69 511 GLN A N 1
ATOM 3583 C CA . GLN A 1 511 ? -34.621 -0.185 36.837 1.00 97.69 511 GLN A CA 1
ATOM 3584 C C . GLN A 1 511 ? -33.415 -1.093 36.604 1.00 97.69 511 GLN A C 1
ATOM 3586 O O . GLN A 1 511 ? -32.854 -1.176 35.506 1.00 97.69 511 GLN A O 1
ATOM 3591 N N . VAL A 1 512 ? -33.059 -1.824 37.654 1.00 98.44 512 VAL A N 1
ATOM 3592 C CA . VAL A 1 512 ? -32.113 -2.936 37.593 1.00 98.44 512 VAL A CA 1
ATOM 3593 C C . VAL A 1 512 ? -32.905 -4.244 37.622 1.00 98.44 512 VAL A C 1
ATOM 3595 O O . VAL A 1 512 ? -33.726 -4.447 38.517 1.00 98.44 512 VAL A O 1
ATOM 3598 N N . ARG A 1 513 ? -32.678 -5.141 36.655 1.00 98.31 513 ARG A N 1
ATOM 3599 C CA . ARG A 1 513 ? -33.400 -6.418 36.538 1.00 98.31 513 ARG A CA 1
ATOM 3600 C C . ARG A 1 513 ? -32.469 -7.596 36.256 1.00 98.31 513 ARG A C 1
ATOM 3602 O O . ARG A 1 513 ? -31.730 -7.592 35.278 1.00 98.31 513 ARG A O 1
ATOM 3609 N N . GLY A 1 514 ? -32.576 -8.662 37.041 1.00 97.75 514 GLY A N 1
ATOM 3610 C CA . GLY A 1 514 ? -31.865 -9.924 36.805 1.00 97.75 514 GLY A CA 1
ATOM 3611 C C . GLY A 1 514 ? -31.043 -10.356 38.013 1.00 97.75 514 GLY A C 1
ATOM 3612 O O . GLY A 1 514 ? -31.537 -10.285 39.132 1.00 97.75 514 GLY A O 1
ATOM 3613 N N . MET A 1 515 ? -29.815 -10.820 37.785 1.00 98.50 515 MET A N 1
ATOM 3614 C CA . MET A 1 515 ? -28.888 -11.231 38.841 1.00 98.50 515 MET A CA 1
ATOM 3615 C C . MET A 1 515 ? -27.770 -10.203 38.964 1.00 98.50 515 MET A C 1
ATOM 3617 O O . MET A 1 515 ? -27.062 -9.935 37.997 1.00 98.50 515 MET A O 1
ATOM 3621 N N . GLN A 1 516 ? -27.631 -9.605 40.138 1.00 98.19 516 GLN A N 1
ATOM 3622 C CA . GLN A 1 516 ? -26.739 -8.480 40.372 1.00 98.19 516 GLN A CA 1
ATOM 3623 C C . GLN A 1 516 ? -25.865 -8.762 41.583 1.00 98.19 516 GLN A C 1
ATOM 3625 O O . GLN A 1 516 ? -26.372 -9.122 42.649 1.00 98.19 516 GLN A O 1
ATOM 3630 N N . MET A 1 517 ? -24.564 -8.543 41.432 1.00 97.94 517 MET A N 1
ATOM 3631 C CA . MET A 1 517 ? -23.610 -8.588 42.528 1.00 97.94 517 MET A CA 1
ATOM 3632 C C . MET A 1 517 ? -22.772 -7.313 42.536 1.00 97.94 517 MET A C 1
ATOM 3634 O O . MET A 1 517 ? -22.252 -6.900 41.501 1.00 97.94 517 MET A O 1
ATOM 3638 N N . SER A 1 518 ? -22.654 -6.677 43.697 1.00 97.81 518 SER A N 1
ATOM 3639 C CA . SER A 1 518 ? -21.860 -5.464 43.870 1.00 97.81 518 SER A CA 1
ATOM 3640 C C . SER A 1 518 ? -21.075 -5.501 45.173 1.00 97.81 518 SER A C 1
ATOM 3642 O O . SER A 1 518 ? -21.653 -5.773 46.224 1.00 97.81 518 SER A O 1
ATOM 3644 N N . GLY A 1 519 ? -19.782 -5.176 45.143 1.00 96.12 519 GLY A N 1
ATOM 3645 C CA . GLY A 1 519 ? -19.008 -4.978 46.375 1.00 96.12 519 GLY A CA 1
ATOM 3646 C C . GLY A 1 519 ? -19.478 -3.759 47.180 1.00 96.12 519 GLY A C 1
ATOM 3647 O O . GLY A 1 519 ? -19.342 -3.736 48.401 1.00 96.12 519 GLY A O 1
ATOM 3648 N N . GLY A 1 520 ? -20.104 -2.777 46.524 1.00 97.00 520 GLY A N 1
ATOM 3649 C CA . GLY A 1 520 ? -20.697 -1.605 47.166 1.00 97.00 520 GLY A CA 1
ATOM 3650 C C . GLY A 1 520 ? -22.218 -1.596 47.060 1.00 97.00 520 GLY A C 1
ATOM 3651 O O . GLY A 1 520 ? -22.909 -2.233 47.857 1.00 97.00 520 GLY A O 1
ATOM 3652 N N . VAL A 1 521 ? -22.755 -0.825 46.114 1.00 98.12 521 VAL A N 1
ATOM 3653 C CA . VAL A 1 521 ? -24.195 -0.518 46.041 1.00 98.12 521 VAL A CA 1
ATOM 3654 C C . VAL A 1 521 ? -24.844 -1.097 44.784 1.00 98.12 521 VAL A C 1
ATOM 3656 O O . VAL A 1 521 ? -24.244 -1.107 43.710 1.00 98.12 521 VAL A O 1
ATOM 3659 N N . ILE A 1 522 ? -26.089 -1.554 44.911 1.00 98.69 522 ILE A N 1
ATOM 3660 C CA . ILE A 1 522 ? -26.999 -1.792 43.785 1.00 98.69 522 ILE A CA 1
ATOM 3661 C C . ILE A 1 522 ? -28.113 -0.747 43.869 1.00 98.69 522 ILE A C 1
ATOM 3663 O O . ILE A 1 522 ? -28.827 -0.683 44.871 1.00 98.69 522 ILE A O 1
ATOM 3667 N N . TYR A 1 523 ? -28.261 0.077 42.834 1.00 98.50 523 TYR A N 1
ATOM 3668 C CA . TYR A 1 523 ? -29.255 1.149 42.793 1.00 98.50 523 TYR A CA 1
ATOM 3669 C C . TYR A 1 523 ? -30.055 1.133 41.493 1.00 98.50 523 TYR A C 1
ATOM 3671 O O . TYR A 1 523 ? -29.480 1.131 40.407 1.00 98.50 523 TYR A O 1
ATOM 3679 N N . GLY A 1 524 ? -31.380 1.197 41.604 1.00 97.88 524 GLY A N 1
ATOM 3680 C CA . GLY A 1 524 ? -32.275 1.431 40.473 1.00 97.88 524 GLY A CA 1
ATOM 3681 C C . GLY A 1 524 ? -33.314 2.480 40.827 1.00 97.88 524 GLY A C 1
ATOM 3682 O O . GLY A 1 524 ? -34.028 2.316 41.819 1.00 97.88 524 GLY A O 1
ATOM 3683 N N . LYS A 1 525 ? -33.414 3.550 40.028 1.00 97.50 525 LYS A N 1
ATOM 3684 C CA . LYS A 1 525 ? -34.320 4.674 40.304 1.00 97.50 525 LYS A CA 1
ATOM 3685 C C . LYS A 1 525 ? -35.753 4.203 40.552 1.00 97.50 525 LYS A C 1
ATOM 3687 O O . LYS A 1 525 ? -36.301 4.527 41.599 1.00 97.50 525 LYS A O 1
ATOM 3692 N N . HIS A 1 526 ? -36.320 3.410 39.644 1.00 97.12 526 HIS A N 1
ATOM 3693 C CA . HIS A 1 526 ? -37.699 2.926 39.759 1.00 97.12 526 HIS A CA 1
ATOM 3694 C C . HIS A 1 526 ? -37.806 1.571 40.448 1.00 97.12 526 HIS A C 1
ATOM 3696 O O . HIS A 1 526 ? -38.600 1.410 41.369 1.00 97.12 526 HIS A O 1
ATOM 3702 N N . ALA A 1 527 ? -37.005 0.588 40.042 1.00 97.88 527 ALA A N 1
ATOM 3703 C CA . ALA A 1 527 ? -37.065 -0.725 40.668 1.00 97.88 527 ALA A CA 1
ATOM 3704 C C . ALA A 1 527 ? -35.713 -1.436 40.690 1.00 97.88 527 ALA A C 1
ATOM 3706 O O . ALA A 1 527 ? -34.859 -1.226 39.827 1.00 97.88 527 ALA A O 1
ATOM 3707 N N . VAL A 1 528 ? -35.552 -2.334 41.657 1.00 98.50 528 VAL A N 1
ATOM 3708 C CA . VAL A 1 528 ? -34.494 -3.346 41.675 1.00 98.50 528 VAL A CA 1
ATOM 3709 C C . VAL A 1 528 ? -35.157 -4.714 41.811 1.00 98.50 528 VAL A C 1
ATOM 3711 O O . VAL A 1 528 ? -35.794 -5.003 42.822 1.00 98.50 528 VAL A O 1
ATOM 3714 N N . SER A 1 529 ? -35.064 -5.544 40.769 1.00 98.06 529 SER A N 1
ATOM 3715 C CA . SER A 1 529 ? -35.813 -6.802 40.661 1.00 98.06 529 SER A CA 1
ATOM 3716 C C . SER A 1 529 ? -34.939 -8.011 40.326 1.00 98.06 529 SER A C 1
ATOM 3718 O O . SER A 1 529 ? -34.129 -7.955 39.401 1.00 98.06 529 SER A O 1
ATOM 3720 N N . GLY A 1 530 ? -35.167 -9.137 41.006 1.00 97.81 530 GLY A N 1
ATOM 3721 C CA . GLY A 1 530 ? -34.466 -10.406 40.770 1.00 97.81 530 GLY A CA 1
ATOM 3722 C C . GLY A 1 530 ? -33.634 -10.871 41.967 1.00 97.81 530 GLY A C 1
ATOM 3723 O O . GLY A 1 530 ? -34.165 -10.938 43.073 1.00 97.81 530 GLY A O 1
ATOM 3724 N N . ILE A 1 531 ? -32.366 -11.230 41.743 1.00 98.44 531 ILE A N 1
ATOM 3725 C CA . ILE A 1 531 ? -31.419 -11.662 42.786 1.00 98.44 531 ILE A CA 1
ATOM 3726 C C . ILE A 1 531 ? -30.353 -10.580 42.934 1.00 98.44 531 ILE A C 1
ATOM 3728 O O . ILE A 1 531 ? -29.624 -10.308 41.985 1.00 98.44 531 ILE A O 1
ATOM 3732 N N . ASN A 1 532 ? -30.254 -9.973 44.113 1.00 98.44 532 ASN A N 1
ATOM 3733 C CA . ASN A 1 532 ? -29.380 -8.831 44.364 1.00 98.44 532 ASN A CA 1
ATOM 3734 C C . ASN A 1 532 ? -28.507 -9.095 45.591 1.00 98.44 532 ASN A C 1
ATOM 3736 O O . ASN A 1 532 ? -29.027 -9.342 46.678 1.00 98.44 532 ASN A O 1
ATOM 3740 N N . ILE A 1 533 ? -27.189 -9.016 45.423 1.00 98.19 533 ILE A N 1
ATOM 3741 C CA . ILE A 1 533 ? -26.211 -9.174 46.503 1.00 98.19 533 ILE A CA 1
ATOM 3742 C C . ILE A 1 533 ? -25.305 -7.943 46.513 1.00 98.19 533 ILE A C 1
ATOM 3744 O O . ILE A 1 533 ? -24.586 -7.695 45.548 1.00 98.19 533 ILE A O 1
ATOM 3748 N N . ALA A 1 534 ? -25.342 -7.164 47.591 1.00 98.06 534 ALA A N 1
ATOM 3749 C CA . ALA A 1 534 ? -24.556 -5.942 47.734 1.00 98.06 534 ALA A CA 1
ATOM 3750 C C . ALA A 1 534 ? -23.708 -5.957 49.014 1.00 98.06 534 ALA A C 1
ATOM 3752 O O . ALA A 1 534 ? -24.184 -6.346 50.078 1.00 98.06 534 ALA A O 1
ATOM 3753 N N . GLY A 1 535 ? -22.469 -5.472 48.951 1.00 96.75 535 GLY A N 1
ATOM 3754 C CA . GLY A 1 535 ? -21.644 -5.315 50.151 1.00 96.75 535 GLY A CA 1
ATOM 3755 C C . GLY A 1 535 ? -22.154 -4.210 51.080 1.00 96.75 535 GLY A C 1
ATOM 3756 O O . GLY A 1 535 ? -22.122 -4.374 52.292 1.00 96.75 535 GLY A O 1
ATOM 3757 N N . ILE A 1 536 ? -22.702 -3.115 50.544 1.00 97.69 536 ILE A N 1
ATOM 3758 C CA . ILE A 1 536 ? -23.201 -1.983 51.341 1.00 97.69 536 ILE A CA 1
ATOM 3759 C C . ILE A 1 536 ? -24.725 -1.922 51.308 1.00 97.69 536 ILE A C 1
ATOM 3761 O O . ILE A 1 536 ? -25.363 -2.049 52.351 1.00 97.69 536 ILE A O 1
ATOM 3765 N N . ALA A 1 537 ? -25.338 -1.707 50.142 1.00 98.00 537 ALA A N 1
ATOM 3766 C CA . ALA A 1 537 ? -26.782 -1.490 50.090 1.00 98.00 537 ALA A CA 1
ATOM 3767 C C . ALA A 1 537 ? -27.432 -1.886 48.765 1.00 98.00 537 ALA A C 1
ATOM 3769 O O . ALA A 1 537 ? -26.836 -1.742 47.699 1.00 98.00 537 ALA A O 1
ATOM 3770 N N . VAL A 1 538 ? -28.702 -2.291 48.846 1.00 98.44 538 VAL A N 1
ATOM 3771 C CA . VAL A 1 538 ? -29.618 -2.336 47.698 1.00 98.44 538 VAL A CA 1
ATOM 3772 C C . VAL A 1 538 ? -30.683 -1.261 47.904 1.00 98.44 538 VAL A C 1
ATOM 3774 O O . VAL A 1 538 ? -31.333 -1.217 48.950 1.00 98.44 538 VAL A O 1
ATOM 3777 N N . SER A 1 539 ? -30.844 -0.364 46.933 1.00 97.81 539 SER A N 1
ATOM 3778 C CA . SER A 1 539 ? -31.709 0.810 47.072 1.00 97.81 539 SER A CA 1
ATOM 3779 C C . SER A 1 539 ? -32.535 1.085 45.816 1.00 97.81 539 SER A C 1
ATOM 3781 O O . SER A 1 539 ? -32.050 0.955 44.692 1.00 97.81 539 SER A O 1
ATOM 3783 N N . SER A 1 540 ? -33.787 1.494 46.013 1.00 97.81 540 SER A N 1
ATOM 3784 C CA . SER A 1 540 ? -34.681 1.973 44.960 1.00 97.81 540 SER A CA 1
ATOM 3785 C C . SER A 1 540 ? -35.610 3.075 45.473 1.00 97.81 540 SER A C 1
ATOM 3787 O O . SER A 1 540 ? -35.914 3.123 46.665 1.00 97.81 540 SER A O 1
ATOM 3789 N N . LEU A 1 541 ? -36.084 3.979 44.607 1.00 96.38 541 LEU A N 1
ATOM 3790 C CA . LEU A 1 541 ? -37.058 4.992 45.031 1.00 96.38 541 LEU A CA 1
ATOM 3791 C C . LEU A 1 541 ? -38.486 4.452 45.092 1.00 96.38 541 LEU A C 1
ATOM 3793 O O . LEU A 1 541 ? -39.275 5.010 45.860 1.00 96.38 541 LEU A O 1
ATOM 3797 N N . ASP A 1 542 ? -38.809 3.382 44.356 1.00 97.25 542 ASP A N 1
ATOM 3798 C CA . ASP A 1 542 ? -40.132 2.759 44.404 1.00 97.25 542 ASP A CA 1
ATOM 3799 C C . ASP A 1 542 ? -40.066 1.337 44.969 1.00 97.25 542 ASP A C 1
ATOM 3801 O O . ASP A 1 542 ? -40.507 1.121 46.103 1.00 97.25 542 ASP A O 1
ATOM 3805 N N . GLU A 1 543 ? -39.497 0.371 44.249 1.00 97.56 543 GLU A N 1
ATOM 3806 C CA . GLU A 1 543 ? -39.669 -1.039 44.614 1.00 97.56 543 GLU A CA 1
ATOM 3807 C C . GLU A 1 543 ? -38.392 -1.889 44.573 1.00 97.56 543 GLU A C 1
ATOM 3809 O O . GLU A 1 543 ? -37.624 -1.865 43.616 1.00 97.56 543 GLU A O 1
ATOM 3814 N N . ILE A 1 544 ? -38.212 -2.716 45.605 1.00 98.38 544 ILE A N 1
ATOM 3815 C CA . ILE A 1 544 ? -37.275 -3.842 45.609 1.00 98.38 544 ILE A CA 1
ATOM 3816 C C . ILE A 1 544 ? -38.099 -5.134 45.593 1.00 98.38 544 ILE A C 1
ATOM 3818 O O . ILE A 1 544 ? -38.874 -5.389 46.517 1.00 98.38 544 ILE A O 1
ATOM 3822 N N . ASN A 1 545 ? -37.942 -5.943 44.545 1.00 97.88 545 ASN A N 1
ATOM 3823 C CA . ASN A 1 545 ? -38.777 -7.118 44.289 1.00 97.88 545 ASN A CA 1
ATOM 3824 C C . ASN A 1 545 ? -37.928 -8.366 43.991 1.00 97.88 545 ASN A C 1
ATOM 3826 O O . ASN A 1 545 ? -37.353 -8.498 42.910 1.00 97.88 545 ASN A O 1
ATOM 3830 N N . GLY A 1 546 ? -37.863 -9.307 44.933 1.00 96.88 546 GLY A N 1
ATOM 3831 C CA . GLY A 1 546 ? -37.174 -10.587 44.746 1.00 96.88 546 GLY A CA 1
ATOM 3832 C C . GLY A 1 546 ? -36.301 -10.966 45.939 1.00 96.88 546 GLY A C 1
ATOM 3833 O O . GLY A 1 546 ? -36.668 -10.720 47.085 1.00 96.88 546 GLY A O 1
ATOM 3834 N N . PHE A 1 547 ? -35.152 -11.584 45.679 1.00 98.44 547 PHE A N 1
ATOM 3835 C CA . PHE A 1 547 ? -34.172 -11.909 46.712 1.00 98.44 547 PHE A CA 1
ATOM 3836 C C . PHE A 1 547 ? -33.138 -10.787 46.810 1.00 98.44 547 PHE A C 1
ATOM 3838 O O . PHE A 1 547 ? -32.437 -10.508 45.837 1.00 98.44 547 PHE A O 1
ATOM 3845 N N . SER A 1 548 ? -33.024 -10.152 47.974 1.00 98.19 548 SER A N 1
ATOM 3846 C CA . SER A 1 548 ? -32.035 -9.099 48.220 1.00 98.19 548 SER A CA 1
ATOM 3847 C C . SER A 1 548 ? -31.254 -9.357 49.502 1.00 98.19 548 SER A C 1
ATOM 3849 O O . SER A 1 548 ? -31.847 -9.536 50.565 1.00 98.19 548 SER A O 1
ATOM 3851 N N . LEU A 1 549 ? -29.925 -9.330 49.396 1.00 98.12 549 LEU A N 1
ATOM 3852 C CA . LEU A 1 549 ? -28.977 -9.468 50.497 1.00 98.12 549 LEU A CA 1
ATOM 3853 C C . LEU A 1 549 ? -28.017 -8.271 50.509 1.00 98.12 549 LEU A C 1
ATOM 3855 O O . LEU A 1 549 ? -27.366 -7.995 49.502 1.00 98.12 549 LEU A O 1
ATOM 3859 N N . ALA A 1 550 ? -27.904 -7.582 51.646 1.00 98.00 550 ALA A N 1
ATOM 3860 C CA . ALA A 1 550 ? -26.921 -6.516 51.844 1.00 98.00 550 ALA A CA 1
ATOM 3861 C C . ALA A 1 550 ? -26.301 -6.539 53.249 1.00 98.00 550 ALA A C 1
ATOM 3863 O O . ALA A 1 550 ? -27.019 -6.737 54.224 1.00 98.00 550 ALA A O 1
ATOM 3864 N N . LEU A 1 551 ? -24.996 -6.284 53.408 1.00 95.44 551 LEU A N 1
ATOM 3865 C CA . LEU A 1 551 ? -24.419 -6.192 54.765 1.00 95.44 551 LEU A CA 1
ATOM 3866 C C . LEU A 1 551 ? -24.827 -4.893 55.477 1.00 95.44 551 LEU A C 1
ATOM 3868 O O . LEU A 1 551 ? -25.043 -4.901 56.684 1.00 95.44 551 LEU A O 1
ATOM 3872 N N . GLY A 1 552 ? -24.979 -3.788 54.744 1.00 95.50 552 GLY A N 1
ATOM 3873 C CA . GLY A 1 552 ? -25.471 -2.525 55.294 1.00 95.50 552 GLY A CA 1
ATOM 3874 C C . GLY A 1 552 ? -26.996 -2.479 55.342 1.00 95.50 552 GLY A C 1
ATOM 3875 O O . GLY A 1 552 ? -27.592 -2.775 56.378 1.00 95.50 552 GLY A O 1
ATOM 3876 N N . GLY A 1 553 ? -27.652 -2.090 54.245 1.00 96.62 553 GLY A N 1
ATOM 3877 C CA . GLY A 1 553 ? -29.100 -1.888 54.288 1.00 96.62 553 GLY A CA 1
ATOM 3878 C C . GLY A 1 553 ? -29.878 -2.005 52.985 1.00 96.62 553 GLY A C 1
ATOM 3879 O O . GLY A 1 553 ? -29.329 -1.964 51.886 1.00 96.62 553 GLY A O 1
ATOM 3880 N N . LEU A 1 554 ? -31.194 -2.147 53.139 1.00 98.25 554 LEU A N 1
ATOM 3881 C CA . LEU A 1 554 ? -32.170 -2.222 52.052 1.00 98.25 554 LEU A CA 1
ATOM 3882 C C . LEU A 1 554 ? -33.139 -1.039 52.152 1.00 98.25 554 LEU A C 1
ATOM 3884 O O . LEU A 1 554 ? -33.787 -0.862 53.187 1.00 98.25 554 LEU A O 1
ATOM 3888 N N . TYR A 1 555 ? -33.254 -0.239 51.089 1.00 97.88 555 TYR A N 1
ATOM 3889 C CA . TYR A 1 555 ? -34.015 1.019 51.101 1.00 97.88 555 TYR A CA 1
ATOM 3890 C C . TYR A 1 555 ? -34.991 1.112 49.918 1.00 97.88 555 TYR A C 1
ATOM 3892 O O . TYR A 1 555 ? -34.569 1.085 48.767 1.00 97.88 555 TYR A O 1
ATOM 3900 N N . GLY A 1 556 ? -36.294 1.263 50.185 1.00 97.38 556 GLY A N 1
ATOM 3901 C CA . GLY A 1 556 ? -37.329 1.381 49.142 1.00 97.38 556 GLY A CA 1
ATOM 3902 C C . GLY A 1 556 ? -38.662 1.945 49.641 1.00 97.38 556 GLY A C 1
ATOM 3903 O O . GLY A 1 556 ? -38.817 2.212 50.834 1.00 97.38 556 GLY A O 1
ATOM 3904 N N . LYS A 1 557 ? -39.665 2.135 48.768 1.00 97.81 557 LYS A N 1
ATOM 3905 C CA . LYS A 1 557 ? -41.061 2.316 49.234 1.00 97.81 557 LYS A CA 1
ATOM 3906 C C . LYS A 1 557 ? -41.700 0.966 49.519 1.00 97.81 557 LYS A C 1
ATOM 3908 O O . LYS A 1 557 ? -42.309 0.804 50.578 1.00 97.81 557 LYS A O 1
ATOM 3913 N N . LYS A 1 558 ? -41.527 0.013 48.602 1.00 98.12 558 LYS A N 1
ATOM 3914 C CA . LYS A 1 558 ? -42.070 -1.344 48.679 1.00 98.12 558 LYS A CA 1
ATOM 3915 C C . LYS A 1 558 ? -40.943 -2.367 48.612 1.00 98.12 558 LYS A C 1
ATOM 3917 O O . LYS A 1 558 ? -40.114 -2.300 47.712 1.00 98.12 558 LYS A O 1
ATOM 3922 N N . LEU A 1 559 ? -40.913 -3.295 49.561 1.00 98.19 559 LEU A N 1
ATOM 3923 C CA . LEU A 1 559 ? -39.978 -4.422 49.571 1.00 98.19 559 LEU A CA 1
ATOM 3924 C C . LEU A 1 559 ? -40.784 -5.723 49.537 1.00 98.19 559 LEU A C 1
ATOM 3926 O O . LEU A 1 559 ? -41.638 -5.936 50.402 1.00 98.19 559 LEU A O 1
ATOM 3930 N N . GLN A 1 560 ? -40.532 -6.580 48.547 1.00 96.88 560 GLN A N 1
ATOM 3931 C CA . GLN A 1 560 ? -41.294 -7.810 48.317 1.00 96.88 560 GLN A CA 1
ATOM 3932 C C . GLN A 1 560 ? -40.394 -9.048 48.253 1.00 96.88 560 GLN A C 1
ATOM 3934 O O . GLN A 1 560 ? -39.280 -8.977 47.742 1.00 96.88 560 GLN A O 1
ATOM 3939 N N . TRP A 1 561 ? -40.926 -10.184 48.714 1.00 97.31 561 TRP A N 1
ATOM 3940 C CA . TRP A 1 561 ? -40.288 -11.505 48.775 1.00 97.31 561 TRP A CA 1
ATOM 3941 C C . TRP A 1 561 ? -39.272 -11.670 49.899 1.00 97.31 561 TRP A C 1
ATOM 3943 O O . TRP A 1 561 ? -39.707 -11.777 51.041 1.00 97.31 561 TRP A O 1
ATOM 3953 N N . VAL A 1 562 ? -37.973 -11.781 49.613 1.00 98.06 562 VAL A N 1
ATOM 3954 C CA . VAL A 1 562 ? -36.953 -12.155 50.603 1.00 98.06 562 VAL A CA 1
ATOM 3955 C C . VAL A 1 562 ? -35.924 -11.040 50.715 1.00 98.06 562 VAL A C 1
ATOM 3957 O O . VAL A 1 562 ? -35.176 -10.777 49.779 1.00 98.06 562 VAL A O 1
ATOM 3960 N N . ASN A 1 563 ? -35.870 -10.404 51.881 1.00 98.06 563 ASN A N 1
ATOM 3961 C CA . ASN A 1 563 ? -35.007 -9.260 52.154 1.00 98.06 563 ASN A CA 1
ATOM 3962 C C . ASN A 1 563 ? -34.136 -9.550 53.378 1.00 98.06 563 ASN A C 1
ATOM 3964 O O . ASN A 1 563 ? -34.663 -9.773 54.466 1.00 98.06 563 ASN A O 1
ATOM 3968 N N . ILE A 1 564 ? -32.815 -9.537 53.217 1.00 97.81 564 ILE A N 1
ATOM 3969 C CA . ILE A 1 564 ? -31.848 -9.799 54.286 1.00 97.81 564 ILE A CA 1
ATOM 3970 C C . ILE A 1 564 ? -30.862 -8.630 54.350 1.00 97.81 564 ILE A C 1
ATOM 3972 O O . ILE A 1 564 ? -30.181 -8.335 53.369 1.00 97.81 564 ILE A O 1
ATOM 3976 N N . ALA A 1 565 ? -30.777 -7.964 55.501 1.00 97.44 565 ALA A N 1
ATOM 3977 C CA . ALA A 1 565 ? -29.826 -6.886 55.741 1.00 97.44 565 ALA A CA 1
ATOM 3978 C C . ALA A 1 565 ? -29.053 -7.074 57.049 1.00 97.44 565 ALA A C 1
ATOM 3980 O O . ALA A 1 565 ? -29.635 -7.428 58.076 1.00 97.44 565 ALA A O 1
ATOM 3981 N N . GLY A 1 566 ? -27.755 -6.771 57.041 1.00 94.25 566 GLY A N 1
ATOM 3982 C CA . GLY A 1 566 ? -26.939 -6.808 58.256 1.00 94.25 566 GLY A CA 1
ATOM 3983 C C . GLY A 1 566 ? -27.273 -5.687 59.247 1.00 94.25 566 GLY A C 1
ATOM 3984 O O . GLY A 1 566 ? -27.283 -5.939 60.449 1.00 94.25 566 GLY A O 1
ATOM 3985 N N . LEU A 1 567 ? -27.618 -4.477 58.783 1.00 95.50 567 LEU A N 1
ATOM 3986 C CA . LEU A 1 567 ? -27.945 -3.345 59.663 1.00 95.50 567 LEU A CA 1
ATOM 3987 C C . LEU A 1 567 ? -29.414 -2.906 59.567 1.00 95.50 567 LEU A C 1
ATOM 3989 O O . LEU A 1 567 ? -30.151 -3.024 60.544 1.00 95.50 567 LEU A O 1
ATOM 3993 N N . ASP A 1 568 ? -29.863 -2.350 58.440 1.00 96.44 568 ASP A N 1
ATOM 3994 C CA . ASP A 1 568 ? -31.171 -1.668 58.371 1.00 96.44 568 ASP A CA 1
ATOM 3995 C C . ASP A 1 568 ? -32.003 -2.108 57.164 1.00 96.44 568 ASP A C 1
ATOM 3997 O O . ASP A 1 568 ? -31.519 -2.142 56.036 1.00 96.44 568 ASP A O 1
ATOM 4001 N N . ILE A 1 569 ? -33.292 -2.369 57.385 1.00 97.94 569 ILE A N 1
ATOM 4002 C CA . ILE A 1 569 ? -34.283 -2.495 56.310 1.00 97.94 569 ILE A CA 1
ATOM 4003 C C . ILE A 1 569 ? -35.310 -1.375 56.474 1.00 97.94 569 ILE A C 1
ATOM 4005 O O . ILE A 1 569 ? -35.993 -1.281 57.498 1.00 97.94 569 ILE A O 1
ATOM 4009 N N . HIS A 1 570 ? -35.464 -0.540 55.448 1.00 97.69 570 HIS A N 1
ATOM 4010 C CA . HIS A 1 570 ? -36.384 0.593 55.445 1.00 97.69 570 HIS A CA 1
ATOM 4011 C C . HIS A 1 570 ? -37.298 0.573 54.212 1.00 97.69 570 HIS A C 1
ATOM 4013 O O . HIS A 1 570 ? -36.864 0.828 53.090 1.00 97.69 570 HIS A O 1
ATOM 4019 N N . ALA A 1 571 ? -38.597 0.378 54.447 1.00 97.31 571 ALA A N 1
ATOM 4020 C CA . ALA A 1 571 ? -39.670 0.555 53.474 1.00 97.31 571 ALA A CA 1
ATOM 4021 C C . ALA A 1 571 ? -40.505 1.794 53.830 1.00 97.31 571 ALA A C 1
ATOM 4023 O O . ALA A 1 571 ? -41.042 1.892 54.929 1.00 97.31 571 ALA A O 1
ATOM 4024 N N . LYS A 1 572 ? -40.675 2.756 52.922 1.00 96.38 572 LYS A N 1
ATOM 4025 C CA . LYS A 1 572 ? -41.520 3.938 53.204 1.00 96.38 572 LYS A CA 1
ATOM 4026 C C . LYS A 1 572 ? -43.017 3.618 53.241 1.00 96.38 572 LYS A C 1
ATOM 4028 O O . LYS A 1 572 ? -43.781 4.360 53.858 1.00 96.38 572 LYS A O 1
ATOM 4033 N N . GLU A 1 573 ? -43.437 2.544 52.580 1.00 97.19 573 GLU A N 1
ATOM 4034 C CA . GLU A 1 573 ? -44.830 2.110 52.505 1.00 97.19 573 GLU A CA 1
ATOM 4035 C C . GLU A 1 573 ? -44.976 0.710 53.080 1.00 97.19 573 GLU A C 1
ATOM 4037 O O . GLU A 1 573 ? -45.517 0.553 54.171 1.00 97.19 573 GLU A O 1
ATOM 4042 N N . ARG A 1 574 ? -44.473 -0.315 52.391 1.00 96.94 574 ARG A N 1
ATOM 4043 C CA . ARG A 1 574 ? -44.856 -1.688 52.714 1.00 96.94 574 ARG A CA 1
ATOM 4044 C C . ARG A 1 574 ? -43.728 -2.698 52.554 1.00 96.94 574 ARG A C 1
ATOM 4046 O O . ARG A 1 574 ? -42.958 -2.630 51.604 1.00 96.94 574 ARG A O 1
ATOM 4053 N N . MET A 1 575 ? -43.695 -3.676 53.453 1.00 97.56 575 MET A N 1
ATOM 4054 C CA . MET A 1 575 ? -42.893 -4.894 53.337 1.00 97.56 575 MET A CA 1
ATOM 4055 C C . MET A 1 575 ? -43.807 -6.110 53.210 1.00 97.56 575 MET A C 1
ATOM 4057 O O . MET A 1 575 ? -44.744 -6.268 53.997 1.00 97.56 575 MET A O 1
ATOM 4061 N N . THR A 1 576 ? -43.546 -6.982 52.237 1.00 96.94 576 THR A N 1
ATOM 4062 C CA . THR A 1 576 ? -44.282 -8.240 52.058 1.00 96.94 576 THR A CA 1
ATOM 4063 C C . THR A 1 576 ? -43.354 -9.430 51.874 1.00 96.94 576 THR A C 1
ATOM 4065 O O . THR A 1 576 ? -42.480 -9.377 51.018 1.00 96.94 576 THR A O 1
ATOM 4068 N N . GLY A 1 577 ? -43.587 -10.521 52.605 1.00 96.75 577 GLY A N 1
ATOM 4069 C CA . GLY A 1 577 ? -42.777 -11.744 52.524 1.00 96.75 577 GLY A CA 1
ATOM 4070 C C . GLY A 1 577 ? -41.888 -11.947 53.752 1.00 96.75 577 GLY A C 1
ATOM 4071 O O . GLY A 1 577 ? -42.348 -11.725 54.871 1.00 96.75 577 GLY A O 1
ATOM 4072 N N . PHE A 1 578 ? -40.647 -12.380 53.543 1.00 97.75 578 PHE A N 1
ATOM 4073 C CA . PHE A 1 578 ? -39.649 -12.683 54.567 1.00 97.75 578 PHE A CA 1
ATOM 4074 C C . PHE A 1 578 ? -38.623 -11.552 54.682 1.00 97.75 578 PHE A C 1
ATOM 4076 O O . PHE A 1 578 ? -37.967 -11.207 53.701 1.00 97.75 578 PHE A O 1
ATOM 4083 N N . ASN A 1 579 ? -38.465 -10.974 55.874 1.00 97.69 579 ASN A N 1
ATOM 4084 C CA . ASN A 1 579 ? -37.537 -9.861 56.091 1.00 97.69 579 ASN A CA 1
ATOM 4085 C C . ASN A 1 579 ? -36.668 -10.106 57.330 1.00 97.69 579 ASN A C 1
ATOM 4087 O O . ASN A 1 579 ? -37.193 -10.297 58.424 1.00 97.69 579 ASN A O 1
ATOM 4091 N N . PHE A 1 580 ? -35.349 -10.061 57.169 1.00 97.38 580 PHE A N 1
ATOM 4092 C CA . PHE A 1 580 ? -34.369 -10.313 58.223 1.00 97.38 580 PHE A CA 1
ATOM 4093 C C . PHE A 1 580 ? -33.424 -9.118 58.338 1.00 97.38 580 PHE A C 1
ATOM 4095 O O . PHE A 1 580 ? -32.713 -8.811 57.388 1.00 97.38 580 PHE A O 1
ATOM 4102 N N . SER A 1 581 ? -33.411 -8.441 59.485 1.00 96.94 581 SER A N 1
ATOM 4103 C CA . SER A 1 581 ? -32.532 -7.292 59.735 1.00 96.94 581 SER A CA 1
ATOM 4104 C C . SER A 1 581 ? -31.707 -7.484 61.005 1.00 96.94 581 SER A C 1
ATOM 4106 O O . SER A 1 581 ? -32.264 -7.778 62.061 1.00 96.94 581 SER A O 1
ATOM 4108 N N . GLY A 1 582 ? -30.392 -7.283 60.954 1.00 94.12 582 GLY A N 1
ATOM 4109 C CA . GLY A 1 582 ? -29.546 -7.430 62.143 1.00 94.12 582 GLY A CA 1
ATOM 4110 C C . GLY A 1 582 ? -29.760 -6.342 63.204 1.00 94.12 582 GLY A C 1
ATOM 4111 O O . GLY A 1 582 ? -29.657 -6.633 64.393 1.00 94.12 582 GLY A O 1
ATOM 4112 N N . PHE A 1 583 ? -30.130 -5.112 62.825 1.00 95.50 583 PHE A N 1
ATOM 4113 C CA . PHE A 1 583 ? -30.287 -4.003 63.777 1.00 95.50 583 PHE A CA 1
ATOM 4114 C C . PHE A 1 583 ? -31.700 -3.404 63.772 1.00 95.50 583 PHE A C 1
ATOM 4116 O O . PHE A 1 583 ? -32.405 -3.489 64.785 1.00 95.50 583 PHE A O 1
ATOM 4123 N N . ARG A 1 584 ? -32.154 -2.812 62.659 1.00 96.38 584 ARG A N 1
ATOM 4124 C CA . ARG A 1 584 ? -33.440 -2.086 62.595 1.00 96.38 584 ARG A CA 1
ATOM 4125 C C . ARG A 1 584 ? -34.297 -2.439 61.382 1.00 96.38 584 ARG A C 1
ATOM 4127 O O . ARG A 1 584 ? -33.790 -2.695 60.294 1.00 96.38 584 ARG A O 1
ATOM 4134 N N . LEU A 1 585 ? -35.616 -2.410 61.570 1.00 97.44 585 LEU A N 1
ATOM 4135 C CA . LEU A 1 585 ? -36.610 -2.585 60.511 1.00 97.44 585 LEU A CA 1
ATOM 4136 C C . LEU A 1 585 ? -37.710 -1.520 60.627 1.00 97.44 585 LEU A C 1
ATOM 4138 O O . LEU A 1 585 ? -38.284 -1.312 61.700 1.00 97.44 585 LEU A O 1
ATOM 4142 N N . ARG A 1 586 ? -37.997 -0.814 59.524 1.00 97.25 586 ARG A N 1
ATOM 4143 C CA . ARG A 1 586 ? -38.976 0.289 59.467 1.00 97.25 586 ARG A CA 1
ATOM 4144 C C . ARG A 1 586 ? -39.889 0.182 58.247 1.00 97.25 586 ARG A C 1
ATOM 4146 O O . ARG A 1 586 ? -39.390 0.239 57.131 1.00 97.25 586 ARG A O 1
ATOM 4153 N N . ALA A 1 587 ? -41.206 0.095 58.452 1.00 97.19 587 ALA A N 1
ATOM 4154 C CA . ALA A 1 587 ? -42.220 0.076 57.383 1.00 97.19 587 ALA A CA 1
ATOM 4155 C C . ALA A 1 587 ? -43.554 0.673 57.843 1.00 97.19 587 ALA A C 1
ATOM 4157 O O . ALA A 1 587 ? -43.868 0.535 59.020 1.00 97.19 587 ALA A O 1
ATOM 4158 N N . LYS A 1 588 ? -44.396 1.267 56.977 1.00 96.44 588 LYS A N 1
ATOM 4159 C CA . LYS A 1 588 ? -45.778 1.585 57.412 1.00 96.44 588 LYS A CA 1
ATOM 4160 C C . LYS A 1 588 ? -46.566 0.296 57.622 1.00 96.44 588 LYS A C 1
ATOM 4162 O O . LYS A 1 588 ? -47.079 0.101 58.716 1.00 96.44 588 LYS A O 1
ATOM 4167 N N . ASP A 1 589 ? -46.539 -0.604 56.645 1.00 97.19 589 ASP A N 1
ATOM 4168 C CA . ASP A 1 589 ? -47.225 -1.893 56.713 1.00 97.19 589 ASP A CA 1
ATOM 4169 C C . ASP A 1 589 ? -46.256 -3.062 56.517 1.00 97.19 589 ASP A C 1
ATOM 4171 O O . ASP A 1 589 ? -45.463 -3.085 55.577 1.00 97.19 589 ASP A O 1
ATOM 4175 N N . ILE A 1 590 ? -46.352 -4.077 57.367 1.00 97.25 590 ILE A N 1
ATOM 4176 C CA . ILE A 1 590 ? -45.618 -5.337 57.247 1.00 97.25 590 ILE A CA 1
ATOM 4177 C C . ILE A 1 590 ? -46.635 -6.459 57.063 1.00 97.25 590 ILE A C 1
ATOM 4179 O O . ILE A 1 590 ? -47.511 -6.643 57.905 1.00 97.25 590 ILE A O 1
ATOM 4183 N N . LYS A 1 591 ? -46.515 -7.241 55.985 1.00 97.50 591 LYS A N 1
ATOM 4184 C CA . LYS A 1 591 ? -47.307 -8.460 55.768 1.00 97.50 591 LYS A CA 1
ATOM 4185 C C . LYS A 1 591 ? -46.396 -9.659 55.507 1.00 97.50 591 LYS A C 1
ATOM 4187 O O . LYS A 1 591 ? -45.858 -9.785 54.410 1.00 97.50 591 LYS A O 1
ATOM 4192 N N . GLY A 1 592 ? -46.279 -10.573 56.461 1.00 96.00 592 GLY A N 1
ATOM 4193 C CA . GLY A 1 592 ? -45.464 -11.780 56.306 1.00 96.00 592 GLY A CA 1
ATOM 4194 C C . GLY A 1 592 ? -44.670 -12.116 57.560 1.00 96.00 592 GLY A C 1
ATOM 4195 O O . GLY A 1 592 ? -45.199 -12.007 58.662 1.00 96.00 592 GLY A O 1
ATOM 4196 N N . PHE A 1 593 ? -43.427 -12.550 57.374 1.00 97.62 593 PHE A N 1
ATOM 4197 C CA . PHE A 1 593 ? -42.535 -13.013 58.429 1.00 97.62 593 PHE A CA 1
ATOM 4198 C C . PHE A 1 593 ? -41.345 -12.060 58.567 1.00 97.62 593 PHE A C 1
ATOM 4200 O O . PHE A 1 593 ? -40.652 -11.781 57.585 1.00 97.62 593 PHE A O 1
ATOM 4207 N N . THR A 1 594 ? -41.095 -11.550 59.769 1.00 97.31 594 THR A N 1
ATOM 4208 C CA . THR A 1 594 ? -39.972 -10.648 60.038 1.00 97.31 594 THR A CA 1
ATOM 4209 C C . THR A 1 594 ? -39.158 -11.093 61.246 1.00 97.31 594 THR A C 1
ATOM 4211 O O . THR A 1 594 ? -39.716 -11.467 62.275 1.00 97.31 594 THR A O 1
ATOM 4214 N N . ILE A 1 595 ? -37.830 -11.018 61.128 1.00 96.62 595 ILE A N 1
ATOM 4215 C CA . ILE A 1 595 ? -36.886 -11.139 62.244 1.00 96.62 595 ILE A CA 1
ATOM 4216 C C . ILE A 1 595 ? -36.018 -9.887 62.273 1.00 96.62 595 ILE A C 1
ATOM 4218 O O . ILE A 1 595 ? -35.482 -9.461 61.250 1.00 96.62 595 ILE A O 1
ATOM 4222 N N . THR A 1 596 ? -35.888 -9.255 63.432 1.00 96.00 596 THR A N 1
ATOM 4223 C CA . THR A 1 596 ? -35.045 -8.071 63.605 1.00 96.00 596 THR A CA 1
ATOM 4224 C C . THR A 1 596 ? -34.267 -8.137 64.909 1.00 96.00 596 THR A C 1
ATOM 4226 O O . THR A 1 596 ? -34.857 -8.378 65.954 1.00 96.00 596 THR A O 1
ATOM 4229 N N . GLY A 1 597 ? -32.958 -7.884 64.888 1.00 92.94 597 GLY A N 1
ATOM 4230 C CA . GLY A 1 597 ? -32.142 -8.001 66.101 1.00 92.94 597 GLY A CA 1
ATOM 4231 C C . GLY A 1 597 ? -32.581 -7.052 67.220 1.00 92.94 597 GLY A C 1
ATOM 4232 O O . GLY A 1 597 ? -32.842 -7.502 68.333 1.00 92.94 597 GLY A O 1
ATOM 4233 N N . ILE A 1 598 ? -32.728 -5.748 66.934 1.00 93.94 598 ILE A N 1
ATOM 4234 C CA . ILE A 1 598 ? -32.982 -4.744 67.985 1.00 93.94 598 ILE A CA 1
ATOM 4235 C C . ILE A 1 598 ? -34.357 -4.092 67.888 1.00 93.94 598 ILE A C 1
ATOM 4237 O O . ILE A 1 598 ? -35.100 -4.138 68.862 1.00 93.94 598 ILE A O 1
ATOM 4241 N N . SER A 1 599 ? -34.722 -3.446 66.774 1.00 95.00 599 SER A N 1
ATOM 4242 C CA . SER A 1 599 ? -35.960 -2.645 66.742 1.00 95.00 599 SER A CA 1
ATOM 4243 C C . SER A 1 599 ? -36.763 -2.751 65.447 1.00 95.00 599 SER A C 1
ATOM 4245 O O . S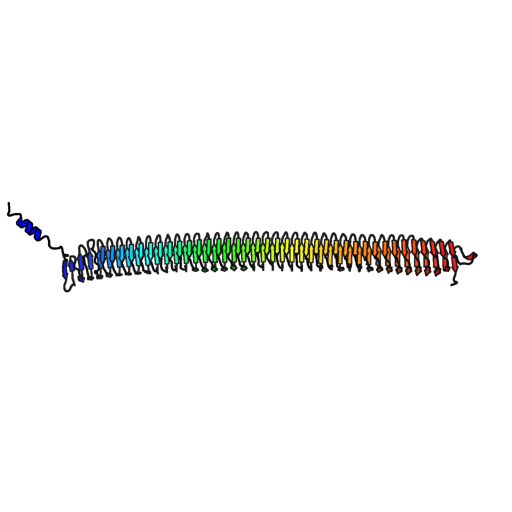ER A 1 599 ? -36.261 -2.435 64.371 1.00 95.00 599 SER A O 1
ATOM 4247 N N . SER A 1 600 ? -38.046 -3.104 65.584 1.00 96.19 600 SER A N 1
ATOM 4248 C CA . SER A 1 600 ? -39.065 -3.102 64.528 1.00 96.19 600 SER A CA 1
ATOM 4249 C C . SER A 1 600 ? -40.081 -1.980 64.784 1.00 96.19 600 SER A C 1
ATOM 4251 O O . SER A 1 600 ? -40.773 -1.979 65.806 1.00 96.19 600 SER A O 1
ATOM 4253 N N . LYS A 1 601 ? -40.160 -0.988 63.885 1.00 96.06 601 LYS A N 1
ATOM 4254 C CA . LYS A 1 601 ? -41.068 0.171 64.005 1.00 96.06 601 LYS A CA 1
ATOM 4255 C C . LYS A 1 601 ? -42.006 0.264 62.807 1.00 96.06 601 LYS A C 1
ATOM 4257 O O . LYS A 1 601 ? -41.557 0.442 61.675 1.00 96.06 601 LYS A O 1
ATOM 4262 N N . THR A 1 602 ? -43.312 0.218 63.065 1.00 95.56 602 THR A N 1
ATOM 4263 C CA . THR A 1 602 ? -44.322 0.144 62.004 1.00 95.56 602 THR A CA 1
ATOM 4264 C C . THR A 1 602 ? -45.691 0.713 62.392 1.00 95.56 602 THR A C 1
ATOM 4266 O O . THR A 1 602 ? -45.885 1.145 63.526 1.00 95.56 602 THR A O 1
ATOM 4269 N N . GLN A 1 603 ? -46.623 0.833 61.441 1.00 96.06 603 GLN A N 1
ATOM 4270 C CA . GLN A 1 603 ? -48.014 1.219 61.705 1.00 96.06 603 GLN A CA 1
ATOM 4271 C C . GLN A 1 603 ? -48.937 -0.001 61.744 1.00 96.06 603 GLN A C 1
ATOM 4273 O O . GLN A 1 603 ? -49.836 -0.034 62.583 1.00 96.06 603 GLN A O 1
ATOM 4278 N N . SER A 1 604 ? -48.716 -1.002 60.892 1.00 96.69 604 SER A N 1
ATOM 4279 C CA . SER A 1 604 ? -49.490 -2.241 60.883 1.00 96.69 604 SER A CA 1
ATOM 4280 C C . SER A 1 604 ? -48.609 -3.461 60.638 1.00 96.69 604 SER A C 1
ATOM 4282 O O . SER A 1 604 ? -47.829 -3.492 59.691 1.00 96.69 604 SER A O 1
ATOM 4284 N N . ILE A 1 605 ? -48.776 -4.497 61.460 1.00 97.25 605 ILE A N 1
ATOM 4285 C CA . ILE A 1 605 ? -48.183 -5.823 61.247 1.00 97.25 605 ILE A CA 1
ATOM 4286 C C . ILE A 1 605 ? -49.305 -6.816 60.974 1.00 97.25 605 ILE A C 1
ATOM 4288 O O . ILE A 1 605 ? -50.236 -6.913 61.770 1.00 97.25 605 ILE A O 1
ATOM 4292 N N . ARG A 1 606 ? -49.193 -7.595 59.895 1.00 97.19 606 ARG A N 1
ATOM 4293 C CA . ARG A 1 606 ? -50.033 -8.763 59.611 1.00 97.19 606 ARG A CA 1
ATOM 4294 C C . ARG A 1 606 ? -49.170 -9.995 59.327 1.00 97.19 606 ARG A C 1
ATOM 4296 O O . ARG A 1 606 ? -48.672 -10.151 58.213 1.00 97.19 606 ARG A O 1
ATOM 4303 N N . GLY A 1 607 ? -49.018 -10.882 60.304 1.00 96.00 607 GLY A N 1
ATOM 4304 C CA . GLY A 1 607 ? -48.186 -12.085 60.199 1.00 96.00 607 GLY A CA 1
ATOM 4305 C C . GLY A 1 607 ? -47.346 -12.327 61.450 1.00 96.00 607 GLY A C 1
ATOM 4306 O O . GLY A 1 607 ? -47.838 -12.130 62.557 1.00 96.00 607 GLY A O 1
ATOM 4307 N N . VAL A 1 608 ? -46.101 -12.767 61.276 1.00 97.12 608 VAL A N 1
ATOM 4308 C CA . VAL A 1 608 ? -45.170 -13.087 62.367 1.00 97.12 608 VAL A CA 1
ATOM 4309 C C . VAL A 1 608 ? -44.053 -12.049 62.402 1.00 97.12 608 VAL A C 1
ATOM 4311 O O . VAL A 1 608 ? -43.392 -11.839 61.391 1.00 97.12 608 VAL A O 1
ATOM 4314 N N . ASN A 1 609 ? -43.817 -11.417 63.551 1.00 97.06 609 ASN A N 1
ATOM 4315 C CA . ASN A 1 609 ? -42.726 -10.458 63.735 1.00 97.06 609 ASN A CA 1
ATOM 4316 C C . ASN A 1 609 ? -41.953 -10.734 65.028 1.00 97.06 609 ASN A C 1
ATOM 4318 O O . ASN A 1 609 ? -42.477 -10.551 66.124 1.00 97.06 609 ASN A O 1
ATOM 4322 N N . ILE A 1 610 ? -40.687 -11.113 64.894 1.00 96.44 610 ILE A N 1
ATOM 4323 C CA . ILE A 1 610 ? -39.764 -11.363 66.001 1.00 96.44 610 ILE A CA 1
ATOM 4324 C C . ILE A 1 610 ? -38.763 -10.209 66.050 1.00 96.44 610 ILE A C 1
ATOM 4326 O O . ILE A 1 610 ? -38.000 -10.022 65.106 1.00 96.44 610 ILE A O 1
ATOM 4330 N N . ALA A 1 611 ? -38.757 -9.413 67.117 1.00 95.81 611 ALA A N 1
ATOM 4331 C CA . ALA A 1 611 ? -37.795 -8.326 67.266 1.00 95.81 611 ALA A CA 1
ATOM 4332 C C . ALA A 1 611 ? -37.457 -8.029 68.725 1.00 95.81 611 ALA A C 1
ATOM 4334 O O . ALA A 1 611 ? -38.336 -8.129 69.571 1.00 95.81 611 ALA A O 1
ATOM 4335 N N . GLY A 1 612 ? -36.230 -7.577 69.020 1.00 93.44 612 GLY A N 1
ATOM 4336 C CA . GLY A 1 612 ? -35.859 -7.132 70.373 1.00 93.44 612 GLY A CA 1
ATOM 4337 C C . GLY A 1 612 ? -36.896 -6.170 70.974 1.00 93.44 612 GLY A C 1
ATOM 4338 O O . GLY A 1 612 ? -37.446 -6.422 72.042 1.00 93.44 612 GLY A O 1
ATOM 4339 N N . SER A 1 613 ? -37.267 -5.122 70.239 1.00 95.38 613 SER A N 1
ATOM 4340 C CA . SER A 1 613 ? -38.395 -4.250 70.558 1.00 95.38 613 SER A CA 1
ATOM 4341 C C . SER A 1 613 ? -39.274 -3.994 69.337 1.00 95.38 613 SER A C 1
ATOM 4343 O O . SER A 1 613 ? -38.803 -3.515 68.304 1.00 95.38 613 SER A O 1
ATOM 4345 N N . THR A 1 614 ? -40.573 -4.243 69.481 1.00 96.94 614 THR A N 1
ATOM 4346 C CA . THR A 1 614 ? -41.597 -3.972 68.471 1.00 96.94 614 THR A CA 1
ATOM 4347 C C . THR A 1 614 ? -42.433 -2.764 68.882 1.00 96.94 614 THR A C 1
ATOM 4349 O O . THR A 1 614 ? -42.983 -2.729 69.981 1.00 96.94 614 THR A O 1
ATOM 4352 N N . ARG A 1 615 ? -42.579 -1.777 67.992 1.00 96.50 615 ARG A N 1
ATOM 4353 C CA . ARG A 1 615 ? -43.519 -0.654 68.144 1.00 96.50 615 ARG A CA 1
ATOM 4354 C C . ARG A 1 615 ? -44.438 -0.583 66.931 1.00 96.50 615 ARG A C 1
ATOM 4356 O O . ARG A 1 615 ? -43.977 -0.250 65.839 1.00 96.50 615 ARG A O 1
ATOM 4363 N N . THR A 1 616 ? -45.726 -0.853 67.130 1.00 96.88 616 THR A N 1
ATOM 4364 C CA . THR A 1 616 ? -46.756 -0.790 66.083 1.00 96.88 616 THR A CA 1
ATOM 4365 C C . THR A 1 616 ? -48.037 -0.114 66.571 1.00 96.88 616 THR A C 1
ATOM 4367 O O . THR A 1 616 ? -48.282 -0.047 67.773 1.00 96.88 616 THR A O 1
ATOM 4370 N N . LYS A 1 617 ? -48.868 0.404 65.655 1.00 96.00 617 LYS A N 1
ATOM 4371 C CA . LYS A 1 617 ? -50.237 0.819 66.004 1.00 96.00 617 LYS A CA 1
ATOM 4372 C C . LYS A 1 617 ? -51.157 -0.396 65.991 1.00 96.00 617 LYS A C 1
ATOM 4374 O O . LYS A 1 617 ? -51.775 -0.706 67.002 1.00 96.00 617 LYS A O 1
ATOM 4379 N N . LYS A 1 618 ? -51.198 -1.110 64.865 1.00 96.06 618 LYS A N 1
ATOM 4380 C CA . LYS A 1 618 ? -52.050 -2.283 64.651 1.00 96.06 618 LYS A CA 1
ATOM 4381 C C . LYS A 1 618 ? -51.211 -3.548 64.517 1.00 96.06 618 LYS A C 1
ATOM 4383 O O . LYS A 1 618 ? -50.168 -3.546 63.861 1.00 96.06 618 LYS A O 1
ATOM 4388 N N . MET A 1 619 ? -51.673 -4.637 65.108 1.00 96.06 619 MET A N 1
ATOM 4389 C CA . MET A 1 619 ? -51.021 -5.942 65.031 1.00 96.06 619 MET A CA 1
ATOM 4390 C C . MET A 1 619 ? -52.081 -7.010 64.761 1.00 96.06 619 MET A C 1
ATOM 4392 O O . MET A 1 619 ? -53.122 -6.999 65.404 1.00 96.06 619 MET A O 1
ATOM 4396 N N . ALA A 1 620 ? -51.826 -7.901 63.803 1.00 96.12 620 ALA A N 1
ATOM 4397 C CA . ALA A 1 620 ? -52.656 -9.052 63.471 1.00 96.12 620 ALA A CA 1
ATOM 4398 C C . ALA A 1 620 ? -51.774 -10.287 63.203 1.00 96.12 620 ALA A C 1
ATOM 4400 O O . ALA A 1 620 ? -51.224 -10.431 62.110 1.00 96.12 620 ALA A O 1
ATOM 4401 N N . GLY A 1 621 ? -51.625 -11.183 64.177 1.00 95.56 621 GLY A N 1
ATOM 4402 C CA . GLY A 1 621 ? -50.818 -12.401 64.057 1.00 95.56 621 GLY A CA 1
ATOM 4403 C C . GLY A 1 621 ? -50.008 -12.697 65.316 1.00 95.56 621 GLY A C 1
ATOM 4404 O O . GLY A 1 621 ? -50.583 -12.776 66.397 1.00 95.56 621 GLY A O 1
ATOM 4405 N N . LEU A 1 622 ? -48.694 -12.890 65.177 1.00 96.50 622 LEU A N 1
ATOM 4406 C CA . LEU A 1 622 ? -47.779 -13.182 66.283 1.00 96.50 622 LEU A CA 1
ATOM 4407 C C . LEU A 1 622 ? -46.649 -12.150 66.338 1.00 96.50 622 LEU A C 1
ATOM 4409 O O . LEU A 1 622 ? -45.972 -11.917 65.339 1.00 96.50 622 LEU A O 1
ATOM 4413 N N . THR A 1 623 ? -46.399 -11.566 67.507 1.00 96.31 623 THR A N 1
ATOM 4414 C CA . THR A 1 623 ? -45.195 -10.763 67.765 1.00 96.31 623 THR A CA 1
ATOM 4415 C C . THR A 1 623 ? -44.409 -11.355 68.924 1.00 96.31 623 THR A C 1
ATOM 4417 O O . THR A 1 623 ? -45.011 -11.655 69.949 1.00 96.31 623 THR A O 1
ATOM 4420 N N . ALA A 1 624 ? -43.091 -11.507 68.789 1.00 94.81 624 ALA A N 1
ATOM 4421 C CA . ALA A 1 624 ? -42.218 -11.998 69.857 1.00 94.81 624 ALA A CA 1
ATOM 4422 C C . ALA A 1 624 ? -41.021 -11.059 70.084 1.00 94.81 624 ALA A C 1
ATOM 4424 O O . ALA A 1 624 ? -40.446 -10.572 69.112 1.00 94.81 624 ALA A O 1
ATOM 4425 N N . GLY A 1 625 ? -40.629 -10.797 71.336 1.00 93.50 625 GLY A N 1
ATOM 4426 C CA . GLY A 1 625 ? -39.565 -9.830 71.628 1.00 93.50 625 GLY A CA 1
ATOM 4427 C C . GLY A 1 625 ? -39.322 -9.535 73.104 1.00 93.50 625 GLY A C 1
ATOM 4428 O O . GLY A 1 625 ? -40.053 -10.005 73.962 1.00 93.50 625 GLY A O 1
ATOM 4429 N N . VAL A 1 626 ? -38.327 -8.706 73.427 1.00 93.38 626 VAL A N 1
ATOM 4430 C CA . VAL A 1 626 ? -38.147 -8.189 74.800 1.00 93.38 626 VAL A CA 1
ATOM 4431 C C . VAL A 1 626 ? -39.278 -7.220 75.149 1.00 93.38 626 VAL A C 1
ATOM 4433 O O . VAL A 1 626 ? -39.833 -7.292 76.244 1.00 93.38 626 VAL A O 1
ATOM 4436 N N . GLY A 1 627 ? -39.654 -6.345 74.211 1.00 92.50 627 GLY A N 1
ATOM 4437 C CA . GLY A 1 627 ? -40.724 -5.367 74.408 1.00 92.50 627 GLY A CA 1
ATOM 4438 C C . GLY A 1 627 ? -41.634 -5.213 73.192 1.00 92.50 627 GLY A C 1
ATOM 4439 O O . GLY A 1 627 ? -41.185 -4.707 72.166 1.00 92.50 627 GLY A O 1
ATOM 4440 N N . ASN A 1 628 ? -42.915 -5.560 73.317 1.00 95.31 628 ASN A N 1
ATOM 4441 C CA . ASN A 1 628 ? -43.927 -5.407 72.268 1.00 95.31 628 ASN A CA 1
ATOM 4442 C C . ASN A 1 628 ? -44.939 -4.320 72.647 1.00 95.31 628 ASN A C 1
ATOM 4444 O O . ASN A 1 628 ? -45.690 -4.467 73.605 1.00 95.31 628 ASN A O 1
ATOM 4448 N N . ILE A 1 629 ? -44.980 -3.226 71.887 1.00 96.19 629 ILE A N 1
ATOM 4449 C CA . ILE A 1 629 ? -45.851 -2.074 72.141 1.00 96.19 629 ILE A CA 1
ATOM 4450 C C . ILE A 1 629 ? -46.811 -1.901 70.960 1.00 96.19 629 ILE A C 1
ATOM 4452 O O . ILE A 1 629 ? -46.391 -1.523 69.863 1.00 96.19 629 ILE A O 1
ATOM 4456 N N . VAL A 1 630 ? -48.099 -2.142 71.206 1.00 95.12 630 VAL A N 1
ATOM 4457 C CA . VAL A 1 630 ? -49.212 -2.006 70.258 1.00 95.12 630 VAL A CA 1
ATOM 4458 C C . VAL A 1 630 ? -50.122 -0.862 70.710 1.00 95.12 630 VAL A C 1
ATOM 4460 O O . VAL A 1 630 ? -50.887 -0.991 71.659 1.00 95.12 630 VAL A O 1
ATOM 4463 N N . SER A 1 631 ? -50.037 0.300 70.069 1.00 94.44 631 SER A N 1
ATOM 4464 C CA . SER A 1 631 ? -50.705 1.504 70.586 1.00 94.44 631 SER A CA 1
ATOM 4465 C C . SER A 1 631 ? -52.184 1.656 70.211 1.00 94.44 631 SER A C 1
ATOM 4467 O O . SER A 1 631 ? -52.842 2.523 70.783 1.00 94.44 631 SER A O 1
ATOM 4469 N N . ASP A 1 632 ? -52.719 0.845 69.294 1.00 93.75 632 ASP A N 1
ATOM 4470 C CA . ASP A 1 632 ? -54.113 0.919 68.829 1.00 93.75 632 ASP A CA 1
ATOM 4471 C C . ASP A 1 632 ? -54.850 -0.408 69.102 1.00 93.75 632 ASP A C 1
ATOM 4473 O O . ASP A 1 632 ? -55.460 -0.562 70.159 1.00 93.75 632 ASP A O 1
ATOM 4477 N N . HIS A 1 633 ? -54.738 -1.402 68.212 1.00 93.44 633 HIS A N 1
ATOM 4478 C CA . HIS A 1 633 ? -55.424 -2.695 68.361 1.00 93.44 633 HIS A CA 1
ATOM 4479 C C . HIS A 1 633 ? -54.490 -3.874 68.047 1.00 93.44 633 HIS A C 1
ATOM 4481 O O . HIS A 1 633 ? -53.856 -3.915 66.987 1.00 93.44 633 HIS A O 1
ATOM 4487 N N . GLN A 1 634 ? -54.442 -4.852 68.952 1.00 94.50 634 GLN A N 1
ATOM 4488 C CA . GLN A 1 634 ? -53.768 -6.138 68.777 1.00 94.50 634 GLN A CA 1
ATOM 4489 C C . GLN A 1 634 ? -54.791 -7.238 68.457 1.00 94.50 634 GLN A C 1
ATOM 4491 O O . GLN A 1 634 ? -55.801 -7.353 69.137 1.00 94.50 634 GLN A O 1
ATOM 4496 N N . VAL A 1 635 ? -54.513 -8.092 67.476 1.00 94.62 635 VAL A N 1
ATOM 4497 C CA . VAL A 1 635 ? -55.291 -9.294 67.152 1.00 94.62 635 VAL A CA 1
ATOM 4498 C C . VAL A 1 635 ? -54.330 -10.478 67.076 1.00 94.62 635 VAL A C 1
ATOM 4500 O O . VAL A 1 635 ? -53.489 -10.530 66.184 1.00 94.62 635 VAL A O 1
ATOM 4503 N N . GLY A 1 636 ? -54.428 -11.429 68.001 1.00 94.00 636 GLY A N 1
ATOM 4504 C CA . GLY A 1 636 ? -53.511 -12.573 68.088 1.00 94.00 636 GLY A CA 1
ATOM 4505 C C . GLY A 1 636 ? -52.548 -12.510 69.277 1.00 94.00 636 GLY A C 1
ATOM 4506 O O . GLY A 1 636 ? -52.921 -12.038 70.352 1.00 94.00 636 GLY A O 1
ATOM 4507 N N . ILE A 1 637 ? -51.333 -13.039 69.110 1.00 95.12 637 ILE A N 1
ATOM 4508 C CA . ILE A 1 637 ? -50.435 -13.426 70.210 1.00 95.12 637 ILE A CA 1
ATOM 4509 C C . ILE A 1 637 ? -49.225 -12.486 70.317 1.00 95.12 637 ILE A C 1
ATOM 4511 O O . ILE A 1 637 ? -48.454 -12.362 69.368 1.00 95.12 637 ILE A O 1
ATOM 4515 N N . SER A 1 638 ? -49.000 -11.889 71.489 1.00 94.31 638 SER A N 1
ATOM 4516 C CA . SER A 1 638 ? -47.748 -11.179 71.810 1.00 94.31 638 SER A CA 1
ATOM 4517 C C . SER A 1 638 ? -46.955 -11.941 72.868 1.00 94.31 638 SER A C 1
ATOM 4519 O O . SER A 1 638 ? -47.466 -12.171 73.959 1.00 94.31 638 SER A O 1
ATOM 4521 N N . LEU A 1 639 ? -45.714 -12.318 72.563 1.00 94.75 639 LEU A N 1
ATOM 4522 C CA . LEU A 1 639 ? -44.791 -13.018 73.459 1.00 94.75 639 LEU A CA 1
ATOM 4523 C C . LEU A 1 639 ? -43.629 -12.087 73.826 1.00 94.75 639 LEU A C 1
ATOM 4525 O O . LEU A 1 639 ? -42.904 -11.629 72.943 1.00 94.75 639 LEU A O 1
ATOM 4529 N N . GLY A 1 640 ? -43.401 -11.806 75.103 1.00 91.25 640 GLY A N 1
ATOM 4530 C CA . GLY A 1 640 ? -42.253 -10.979 75.474 1.00 91.25 640 GLY A CA 1
ATOM 4531 C C . GLY A 1 640 ? -42.149 -10.617 76.938 1.00 91.25 640 GLY A C 1
ATOM 4532 O O . GLY A 1 640 ? -43.087 -10.837 77.684 1.00 91.25 640 GLY A O 1
ATOM 4533 N N . LEU A 1 641 ? -41.019 -10.053 77.375 1.00 92.62 641 LEU A N 1
ATOM 4534 C CA . LEU A 1 641 ? -40.877 -9.643 78.781 1.00 92.62 641 LEU A CA 1
ATOM 4535 C C . LEU A 1 641 ? -41.863 -8.523 79.127 1.00 92.62 641 LEU A C 1
ATOM 4537 O O . LEU A 1 641 ? -42.479 -8.555 80.190 1.00 92.62 641 LEU A O 1
ATOM 4541 N N . VAL A 1 642 ? -42.041 -7.574 78.204 1.00 92.81 642 VAL A N 1
ATOM 4542 C CA . VAL A 1 642 ? -42.997 -6.473 78.320 1.00 92.81 642 VAL A CA 1
ATOM 4543 C C . VAL A 1 642 ? -43.916 -6.459 77.104 1.00 92.81 642 VAL A C 1
ATOM 4545 O O . VAL A 1 642 ? -43.463 -6.264 75.978 1.00 92.81 642 VAL A O 1
ATOM 4548 N N . ASN A 1 643 ? -45.218 -6.600 77.327 1.00 94.12 643 ASN A N 1
ATOM 4549 C CA . ASN A 1 643 ? -46.251 -6.441 76.311 1.00 94.12 643 ASN A CA 1
ATOM 4550 C C . ASN A 1 643 ? -47.181 -5.289 76.704 1.00 94.12 643 ASN A C 1
ATOM 4552 O O . ASN A 1 643 ? -47.629 -5.196 77.844 1.00 94.12 643 ASN A O 1
ATOM 4556 N N . TYR A 1 644 ? -47.479 -4.410 75.756 1.00 95.06 644 TYR A N 1
ATOM 4557 C CA . TYR A 1 644 ? -48.409 -3.299 75.916 1.00 95.06 644 TYR A CA 1
ATOM 4558 C C . TYR A 1 644 ? -49.384 -3.296 74.743 1.00 95.06 644 TYR A C 1
ATOM 4560 O O . TYR A 1 644 ? -48.948 -3.261 73.594 1.00 95.06 644 TYR A O 1
ATOM 4568 N N . ALA A 1 645 ? -50.686 -3.279 75.019 1.00 93.12 645 ALA A N 1
ATOM 4569 C CA . ALA A 1 645 ? -51.725 -3.025 74.027 1.00 93.12 645 ALA A CA 1
ATOM 4570 C C . ALA A 1 645 ? -52.730 -1.982 74.534 1.00 93.12 645 ALA A C 1
ATOM 4572 O O . ALA A 1 645 ? -53.042 -1.932 75.723 1.00 93.12 645 ALA A O 1
ATOM 4573 N N . THR A 1 646 ? -53.282 -1.161 73.640 1.00 92.75 646 THR A N 1
ATOM 4574 C CA . THR A 1 646 ? -54.435 -0.320 74.003 1.00 92.75 646 THR A CA 1
ATOM 4575 C C . THR A 1 646 ? -55.706 -1.167 74.041 1.00 92.75 646 THR A C 1
ATOM 4577 O O . THR A 1 646 ? -56.325 -1.282 75.100 1.00 92.75 646 THR A O 1
ATOM 4580 N N . LYS A 1 647 ? -56.012 -1.840 72.924 1.00 91.62 647 LYS A N 1
ATOM 4581 C CA . LYS A 1 647 ? -57.057 -2.864 72.786 1.00 91.62 647 LYS A CA 1
ATOM 4582 C C . LYS A 1 647 ? -56.472 -4.173 72.272 1.00 91.62 647 LYS A C 1
ATOM 4584 O O . LYS A 1 647 ? -55.511 -4.160 71.499 1.00 91.62 647 LYS A O 1
ATOM 4589 N N . ILE A 1 648 ? -57.069 -5.299 72.653 1.00 93.06 648 ILE A N 1
ATOM 4590 C CA . ILE A 1 648 ? -56.634 -6.625 72.208 1.00 93.06 648 ILE A CA 1
ATOM 4591 C C . ILE A 1 648 ? -57.813 -7.570 71.970 1.00 93.06 648 ILE A C 1
ATOM 4593 O O . ILE A 1 648 ? -58.742 -7.615 72.765 1.00 93.06 648 ILE A O 1
ATOM 4597 N N . PHE A 1 649 ? -57.719 -8.342 70.887 1.00 93.38 649 PHE A N 1
ATOM 4598 C CA . PHE A 1 649 ? -58.490 -9.547 70.602 1.00 93.38 649 PHE A CA 1
ATOM 4599 C C . PHE A 1 649 ? -57.505 -10.721 70.480 1.00 93.38 649 PHE A C 1
ATOM 4601 O O . PHE A 1 649 ? -56.974 -11.009 69.403 1.00 93.38 649 PHE A O 1
ATOM 4608 N N . GLY A 1 650 ? -57.156 -11.343 71.602 1.00 92.69 650 GLY A N 1
ATOM 4609 C CA . GLY A 1 650 ? -56.090 -12.340 71.663 1.00 92.69 650 GLY A CA 1
ATOM 4610 C C . GLY A 1 650 ? -55.398 -12.420 73.020 1.00 92.69 650 GLY A C 1
ATOM 4611 O O . GLY A 1 650 ? -55.984 -12.096 74.053 1.00 92.69 650 GLY A O 1
ATOM 4612 N N . VAL A 1 651 ? -54.142 -12.872 73.003 1.00 93.62 651 VAL A N 1
ATOM 4613 C CA . VAL A 1 651 ? -53.382 -13.251 74.204 1.00 93.62 651 VAL A CA 1
ATOM 4614 C C . VAL A 1 651 ? -52.022 -12.551 74.226 1.00 93.62 651 VAL A C 1
ATOM 4616 O O . VAL A 1 651 ? -51.339 -12.436 73.209 1.00 93.62 651 VAL A O 1
ATOM 4619 N N . GLN A 1 652 ? -51.607 -12.090 75.398 1.00 94.50 652 GLN A N 1
ATOM 4620 C CA . GLN A 1 652 ? -50.245 -11.661 75.698 1.00 94.50 652 GLN A CA 1
ATOM 4621 C C . GLN A 1 652 ? -49.638 -12.631 76.708 1.00 94.50 652 GLN A C 1
ATOM 4623 O O . GLN A 1 652 ? -50.305 -12.991 77.676 1.00 94.50 652 GLN A O 1
ATOM 4628 N N . ILE A 1 653 ? -48.391 -13.042 76.487 1.00 92.50 653 ILE A N 1
ATOM 4629 C CA . ILE A 1 653 ? -47.630 -13.906 77.392 1.00 92.50 653 ILE A CA 1
ATOM 4630 C C . ILE A 1 653 ? -46.304 -13.212 77.698 1.00 92.50 653 ILE A C 1
ATOM 4632 O O . ILE A 1 653 ? -45.543 -12.879 76.784 1.00 92.50 653 ILE A O 1
ATOM 4636 N N . GLY A 1 654 ? -46.035 -12.973 78.979 1.00 90.06 654 GLY A N 1
ATOM 4637 C CA . GLY A 1 654 ? -44.908 -12.145 79.394 1.00 90.06 654 GLY A CA 1
ATOM 4638 C C . GLY A 1 654 ? -44.815 -11.859 80.881 1.00 90.06 654 GLY A C 1
ATOM 4639 O O . GLY A 1 654 ? -45.782 -12.064 81.606 1.00 90.06 654 GLY A O 1
ATOM 4640 N N . LEU A 1 655 ? -43.672 -11.347 81.345 1.00 89.75 655 LEU A N 1
ATOM 4641 C CA . LEU A 1 655 ? -43.516 -10.938 82.750 1.00 89.75 655 LEU A CA 1
ATOM 4642 C C . LEU A 1 655 ? -44.438 -9.761 83.095 1.00 89.75 655 LEU A C 1
ATOM 4644 O O . LEU A 1 655 ? -45.018 -9.727 84.176 1.00 89.75 655 LEU A O 1
ATOM 4648 N N . ILE A 1 656 ? -44.597 -8.819 82.161 1.00 90.25 656 ILE A N 1
ATOM 4649 C CA . ILE A 1 656 ? -45.406 -7.608 82.312 1.00 90.25 656 ILE A CA 1
ATOM 4650 C C . ILE A 1 656 ? -46.326 -7.490 81.093 1.00 90.25 656 ILE A C 1
ATOM 4652 O O . ILE A 1 656 ? -45.856 -7.193 79.997 1.00 90.25 656 ILE A O 1
ATOM 4656 N N . ASN A 1 657 ? -47.635 -7.690 81.272 1.00 92.31 657 ASN A N 1
ATOM 4657 C CA . ASN A 1 657 ? -48.629 -7.563 80.198 1.00 92.31 657 ASN A CA 1
ATOM 4658 C C . ASN A 1 657 ? -49.662 -6.489 80.543 1.00 92.31 657 ASN A C 1
ATOM 4660 O O . ASN A 1 657 ? -50.487 -6.683 81.443 1.00 92.31 657 ASN A O 1
ATOM 4664 N N . TYR A 1 658 ? -49.628 -5.367 79.825 1.00 93.56 658 TYR A N 1
ATOM 4665 C CA . TYR A 1 658 ? -50.497 -4.221 80.060 1.00 93.56 658 TYR A CA 1
ATOM 4666 C C . TYR A 1 658 ? -51.514 -4.013 78.930 1.00 93.56 658 TYR A C 1
ATOM 4668 O O . TYR A 1 658 ? -51.132 -3.822 77.775 1.00 93.56 658 TYR A O 1
ATOM 4676 N N . ILE A 1 659 ? -52.805 -3.964 79.272 1.00 90.75 659 ILE A N 1
ATOM 4677 C CA . ILE A 1 659 ? -53.914 -3.677 78.352 1.00 90.75 659 ILE A CA 1
ATOM 4678 C C . ILE A 1 659 ? -54.693 -2.460 78.864 1.00 90.75 659 ILE A C 1
ATOM 4680 O O . ILE A 1 659 ? -55.352 -2.521 79.902 1.00 90.75 659 ILE A O 1
ATOM 4684 N N . LYS A 1 660 ? -54.635 -1.335 78.140 1.00 90.69 660 LYS A N 1
ATOM 4685 C CA . LYS A 1 660 ? -55.171 -0.041 78.612 1.00 90.69 660 LYS A CA 1
ATOM 4686 C C . LYS A 1 660 ? -56.686 -0.054 78.841 1.00 90.69 660 LYS A C 1
ATOM 4688 O O . LYS A 1 660 ? -57.158 0.552 79.810 1.00 90.69 660 LYS A O 1
ATOM 4693 N N . GLU A 1 661 ? -57.424 -0.715 77.951 1.00 89.81 661 GLU A N 1
ATOM 4694 C CA . GLU A 1 661 ? -58.893 -0.752 77.949 1.00 89.81 661 GLU A CA 1
ATOM 4695 C C . GLU A 1 661 ? -59.501 -1.944 78.695 1.00 89.81 661 GLU A C 1
ATOM 4697 O O . GLU A 1 661 ? -60.722 -2.053 78.788 1.00 89.81 661 GLU A O 1
ATOM 4702 N N . ASN A 1 662 ? -58.678 -2.804 79.301 1.00 87.38 662 ASN A N 1
ATOM 4703 C CA . ASN A 1 662 ? -59.196 -3.840 80.187 1.00 87.38 662 ASN A CA 1
ATOM 4704 C C . ASN A 1 662 ? -59.819 -3.231 81.466 1.00 87.38 662 ASN A C 1
ATOM 4706 O O . ASN A 1 662 ? -59.430 -2.134 81.895 1.00 87.38 662 ASN A O 1
ATOM 4710 N N . PRO A 1 663 ? -60.759 -3.942 82.127 1.00 83.75 663 PRO A N 1
ATOM 4711 C CA . PRO A 1 663 ? -61.260 -3.572 83.453 1.00 83.75 663 PRO A CA 1
ATOM 4712 C C . PRO A 1 663 ? -60.102 -3.340 84.433 1.00 83.75 663 PRO A C 1
ATOM 4714 O O . PRO A 1 663 ? -59.066 -3.987 84.308 1.00 83.75 663 PRO A O 1
ATOM 4717 N N . LYS A 1 664 ? -60.256 -2.442 85.421 1.00 77.75 664 LYS A N 1
ATOM 4718 C CA . LYS A 1 664 ? -59.155 -1.971 86.299 1.00 77.75 664 LYS A CA 1
ATOM 4719 C C . LYS A 1 664 ? -58.238 -3.089 86.835 1.00 77.75 664 LYS A C 1
ATOM 4721 O O . LYS A 1 664 ? -57.026 -2.906 86.816 1.00 77.75 664 LYS A O 1
ATOM 4726 N N . TRP A 1 665 ? -58.797 -4.231 87.238 1.00 75.94 665 TRP A N 1
ATOM 4727 C CA . TRP A 1 665 ? -58.064 -5.386 87.785 1.00 75.94 665 TRP A CA 1
ATOM 4728 C C . TRP A 1 665 ? -57.343 -6.254 86.736 1.00 75.94 665 TRP A C 1
ATOM 4730 O O . TRP A 1 665 ? -56.443 -7.006 87.081 1.00 75.94 665 TRP A O 1
ATOM 4740 N N . PHE A 1 666 ? -57.698 -6.124 85.455 1.00 82.19 666 PHE A N 1
ATOM 4741 C CA . PHE A 1 666 ? -57.137 -6.874 84.320 1.00 82.19 666 PHE A CA 1
ATOM 4742 C C . PHE A 1 666 ? -56.226 -6.014 83.429 1.00 82.19 666 PHE A C 1
ATOM 4744 O O . PHE A 1 666 ? -55.772 -6.461 82.371 1.00 82.19 666 PHE A O 1
ATOM 4751 N N . LYS A 1 667 ? -55.961 -4.759 83.821 1.00 84.94 667 LYS A N 1
ATOM 4752 C CA . LYS A 1 667 ? -55.094 -3.853 83.053 1.00 84.94 667 LYS A CA 1
ATOM 4753 C C . LYS A 1 667 ? -53.641 -4.280 83.058 1.00 84.94 667 LYS A C 1
ATOM 4755 O O . LYS A 1 667 ? -52.965 -4.043 82.071 1.00 84.94 667 LYS A O 1
ATOM 4760 N N . LEU A 1 668 ? -53.163 -4.877 84.144 1.00 88.19 668 LEU A N 1
ATOM 4761 C CA . LEU A 1 668 ? -51.793 -5.348 84.282 1.00 88.19 668 LEU A CA 1
ATOM 4762 C C . LEU A 1 668 ? -51.824 -6.734 84.917 1.00 88.19 668 LEU A C 1
ATOM 4764 O O . LEU A 1 668 ? -52.238 -6.852 86.065 1.00 88.19 668 LEU A O 1
ATOM 4768 N N . LEU A 1 669 ? -51.385 -7.755 84.183 1.00 86.69 669 LEU A N 1
ATOM 4769 C CA . LEU A 1 669 ? -51.289 -9.119 84.700 1.00 86.69 669 LEU A CA 1
ATOM 4770 C C . LEU A 1 669 ? -49.903 -9.719 84.422 1.00 86.69 669 LEU A C 1
ATOM 4772 O O . LEU A 1 669 ? -49.371 -9.553 83.313 1.00 86.69 669 LEU A O 1
ATOM 4776 N N . PRO A 1 670 ? -49.311 -10.418 85.406 1.00 84.94 670 PRO A N 1
ATOM 4777 C CA . PRO A 1 670 ? -48.103 -11.198 85.193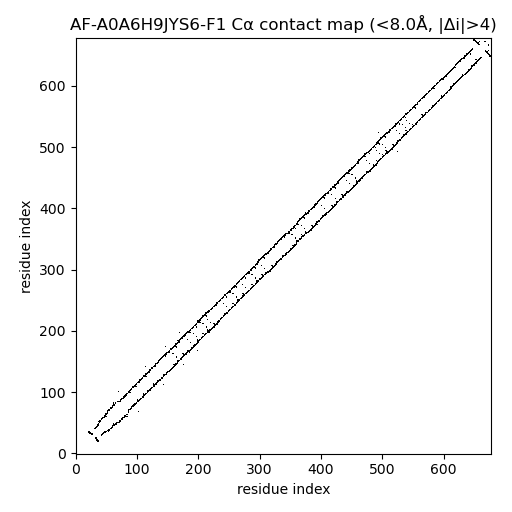 1.00 84.94 670 PRO A CA 1
ATOM 4778 C C . PRO A 1 670 ? -48.422 -12.484 84.422 1.00 84.94 670 PRO A C 1
ATOM 4780 O O . PRO A 1 670 ? -49.528 -13.013 84.504 1.00 84.94 670 PRO A O 1
ATOM 4783 N N . LEU A 1 671 ? -47.425 -13.009 83.709 1.00 87.56 671 LEU A N 1
ATOM 4784 C CA . LEU A 1 671 ? -47.445 -14.255 82.932 1.00 87.56 671 LEU A CA 1
ATOM 4785 C C . LEU A 1 671 ? -48.381 -14.249 81.716 1.00 87.56 671 LEU A C 1
ATOM 4787 O O . LEU A 1 671 ? -47.896 -14.473 80.610 1.00 87.56 671 LEU A O 1
ATOM 4791 N N . ILE A 1 672 ? -49.681 -13.992 81.885 1.00 90.56 672 ILE A N 1
ATOM 4792 C CA . ILE A 1 672 ? -50.685 -14.024 80.810 1.00 90.56 672 ILE A CA 1
ATOM 4793 C C . ILE A 1 672 ? -51.705 -12.888 80.996 1.00 90.56 672 ILE A C 1
ATOM 4795 O O . ILE A 1 672 ? -52.200 -12.665 82.097 1.00 90.56 672 ILE A O 1
ATOM 4799 N N . ASN A 1 673 ? -52.069 -12.197 79.911 1.00 90.75 673 ASN A N 1
ATOM 4800 C CA . ASN A 1 673 ? -53.208 -11.270 79.869 1.00 90.75 673 ASN A CA 1
ATOM 4801 C C . ASN A 1 673 ? -53.969 -11.426 78.544 1.00 90.75 673 ASN A C 1
ATOM 4803 O O . ASN A 1 673 ? -53.357 -11.677 77.507 1.00 90.75 673 ASN A O 1
ATOM 4807 N N . PHE A 1 674 ? -55.293 -11.314 78.554 1.00 90.69 674 PHE A N 1
ATOM 4808 C CA . PHE A 1 674 ? -56.123 -11.617 77.387 1.00 90.69 674 PHE A CA 1
ATOM 4809 C C . PHE A 1 674 ? -57.403 -10.786 77.366 1.00 90.69 674 PHE A C 1
ATOM 4811 O O . PHE A 1 674 ? -57.876 -10.302 78.394 1.00 90.69 674 PHE A O 1
ATOM 4818 N N . ASN A 1 675 ? -57.964 -10.631 76.171 1.00 86.81 675 ASN A N 1
ATOM 4819 C CA . ASN A 1 675 ? -59.310 -10.114 75.958 1.00 86.81 675 ASN A CA 1
ATOM 4820 C C . ASN A 1 675 ? -59.802 -10.627 74.594 1.00 86.81 675 ASN A C 1
ATOM 4822 O O . ASN A 1 675 ? -59.043 -10.628 73.625 1.00 86.81 675 ASN A O 1
ATOM 4826 N N . PHE A 1 676 ? -61.042 -11.116 74.537 1.00 86.19 676 PHE A N 1
ATOM 4827 C CA . PHE A 1 676 ? -61.678 -11.670 73.330 1.00 86.19 676 PHE A CA 1
ATOM 4828 C C . PHE A 1 676 ? -62.978 -10.944 72.970 1.00 86.19 676 PHE A C 1
ATOM 4830 O O . PHE A 1 676 ? -63.758 -11.415 72.144 1.00 86.19 676 PHE A O 1
ATOM 4837 N N . THR A 1 677 ? -63.230 -9.799 73.594 1.00 75.38 677 THR A N 1
ATOM 4838 C CA . THR A 1 677 ? -64.355 -8.932 73.252 1.00 75.38 677 THR A CA 1
ATOM 4839 C C . THR A 1 677 ? -63.933 -8.024 72.100 1.00 75.38 677 THR A C 1
ATOM 4841 O O . THR A 1 677 ? -62.832 -7.474 72.116 1.00 75.38 677 THR A O 1
ATOM 4844 N N . LYS A 1 678 ? -64.769 -7.963 71.060 1.00 57.06 678 LYS A N 1
ATOM 4845 C CA . LYS A 1 678 ? -64.495 -7.204 69.832 1.00 57.06 678 LYS A CA 1
ATOM 4846 C C . LYS A 1 678 ? -64.525 -5.699 70.047 1.00 57.06 678 LYS A C 1
ATOM 4848 O O . LYS A 1 678 ? -65.388 -5.243 70.827 1.00 57.06 678 LYS A O 1
#

Sequence (678 aa):
MKKYISIISFLIFILVVPLTAQHLDLAVNGYGLSFGNSSSITGVRINWSDNQVEKVTGLNLTLWRPTRNPDAEYKGLYLGLVGTDAKKIKGISVTGVGIATSEDISGVHITGLGLSSDKNIKGLNFALGIISGDESISGVNLGTTALFTKQGTAQWINLGGVACVAAKGMNGLNFGGLATVSPDGFIRGLNLSFGAVVGNEGVRGINLSGLALVSADGKIAGINLSGVAVVTGTQLKGLNLGGVTTVSNGSMLGFNLSPGVVVANEMQGLNIGGITTVANGTMRGINLSSGVLVAHKLRGLNLSGLTTVANNGAMQGLNISGGVTVATDDMRWLNVGGLATVSSNGNIKGINLGGTALVARSLKGFNFGGLTTVANSDKMEGINFSLGATVASGDMTGLNLGGVTTVSSEGKMTGLNLSGGVVVGKEHVKGMNAGGLALVSPEGPLQGINLSAGAIVAKKNMTYLGLSGLAIVSSEGKIKGIHGTGGALVGREGVQGINIGGLAVVASEDQVRGMQMSGGVIYGKHAVSGINIAGIAVSSLDEINGFSLALGGLYGKKLQWVNIAGLDIHAKERMTGFNFSGFRLRAKDIKGFTITGISSKTQSIRGVNIAGSTRTKKMAGLTAGVGNIVSDHQVGISLGLVNYATKIFGVQIGLINYIKENPKWFKLLPLINFNFTK

Secondary structure (DSSP, 8-state):
--SSHHHHHHHHHSS-S-----EEEEEETTEEEEEE--SEEEEEEEESS--S--EEEEEEEE-S-----TT-EEEEEEEESSEEEESEEEEEEEESSEEEESS-EEEEEEESSEEEESSEEEEEEEESSEEEESSEEEEEEEESSEEEESS-EEEEEEEESSEEEETTEEEEEEEESSEEEETTSEEEEEEEESSEEEESSEEEEEEEESSEEEESSSEEEEEEEESSEEEESSEEEEEEEESSEEEESSEEEEEEEESSEEEESEEEEEEEESSEEEESSEEEEEEEESSEEEESEEEEEEEESSEEEETTS-EEEEEEESSEEEESS-EEEEEEESSEEEESSSEEEEEEEESSEEEESEEEEEEEESSEEEESSS-EEEEEEESSEEEESS-EEEEEEESSEEEESSSEEEEEEEESSEEEESSEEEEEEEESSEEEESSS-EEEEEEESSEEEESS-EEEEEEESSEEEESSS-EEEEEEESSEEEESS-EEEEEEESSEEEESSS-EEEEEEESSEEEESSEEEEEEEESSEEEESSEEEEEEEESSEEEEEEEEEEEEESSEEEEEEEEEEEEEESSEEEEEEEEEEEEEEEEEEEEEEEEEEEEEEEEEEEEEEEEEEEEEEEEEEEEEEEEEEEEEEEEEEEEEEEEEEEETTS-GGGSEEEEEEEE---

Radius of gyration: 59.59 Å; Cα contacts (8 Å, |Δi|>4): 2556; chains: 1; bounding box: 137×57×184 Å

Solvent-accessible surface area (backbone atoms only — not comparable to full-atom values): 25944 Å² total; per-residue (Å²): 145,83,79,72,64,61,59,57,55,54,56,55,62,70,69,68,61,82,88,64,74,66,53,49,72,60,47,61,96,46,41,36,41,32,45,30,38,64,39,62,42,36,36,41,36,41,25,57,41,51,54,65,30,41,36,41,36,35,41,39,38,27,62,31,68,44,49,78,14,79,62,14,35,40,41,37,42,38,40,13,55,33,21,46,51,23,18,30,40,38,36,40,36,44,23,52,37,21,40,43,27,69,28,42,40,37,40,40,38,42,24,28,50,19,40,39,20,62,23,33,36,38,39,42,38,39,17,69,18,33,36,39,15,29,47,26,36,41,34,45,37,40,9,56,39,24,29,40,25,74,70,6,37,36,35,45,35,40,38,8,44,41,28,25,38,14,26,48,10,34,43,33,42,40,30,3,39,48,28,29,40,13,76,66,9,42,35,37,38,42,38,42,17,60,25,26,36,38,12,25,57,11,35,38,36,42,37,41,14,41,37,28,34,40,11,61,77,5,37,37,40,37,43,38,40,14,54,34,27,34,40,22,44,35,27,40,37,39,42,39,37,9,51,37,28,32,40,18,67,24,36,36,43,37,41,38,39,10,62,30,31,30,40,27,30,28,38,38,37,41,40,36,4,41,41,28,28,40,23,78,29,42,36,39,38,40,39,39,17,54,30,34,34,39,20,19,27,40,37,39,42,38,42,16,43,35,28,32,37,14,58,86,20,33,35,42,36,43,39,42,12,54,27,35,27,40,21,35,26,37,37,36,44,38,41,32,5,50,42,25,27,37,21,74,72,11,40,37,39,38,42,38,36,6,48,39,31,22,39,20,28,22,38,39,38,41,39,35,3,42,40,27,27,38,11,74,60,36,31,34,39,37,40,39,36,14,58,28,36,28,38,18,33,18,34,35,37,38,40,39,37,3,41,38,27,27,36,15,70,67,14,35,31,40,38,40,41,37,16,58,25,35,28,37,11,27,52,23,33,39,36,41,36,36,5,34,49,23,30,40,12,76,69,4,34,38,37,43,38,41,39,19,60,23,30,37,39,22,29,25,41,33,46,33,41,37,41,18,39,42,23,38,38,18,74,68,9,34,36,38,41,41,42,40,21,56,23,33,35,38,10,28,59,8,33,38,37,43,39,38,12,38,44,21,37,34,6,71,69,23,30,27,39,38,39,40,39,15,56,24,33,34,36,6,41,47,25,32,36,38,41,40,41,16,46,34,24,40,38,21,69,36,28,36,43,35,43,38,42,14,51,35,25,37,42,23,26,32,38,36,44,37,40,39,18,47,32,32,34,40,21,73,42,29,36,37,38,42,38,38,18,48,35,30,35,36,25,39,32,39,41,37,41,36,42,22,52,42,33,33,42,39,44,33,40,40,37,41,40,38,16,34,28,34,41,28,31,32,39,38,39,41,38,36,30,52,32,36,40,26,70,45,40,36,34,39,40,40,39,21,50,32,36,37,28,31,37,47,40,36,42,34,38,22,65,38,22,35,30,72,72,43,60,86,84,59,21,62,28,62,53,52,36,72,37,80,65,133

pLDDT: mean 94.32, std 9.19, range [35.94, 98.69]

Mean predicted aligned error: 11.24 Å